Protein AF-A0A9D6HTL5-F1 (afdb_monomer_lite)

pLDDT: mean 94.95, std 5.3, range [58.75, 98.88]

Radius of gyration: 21.14 Å; chains: 1; bounding box: 55×59×54 Å

Sequence (378 aa):
MKFNFKETLLILVGAVIWSVTMVKSVLLYTFGMGFWGPNGHDGVWHIALAESLSRGSYGMPVFSGEALKNYHVGFDLILALLHKLTTIPIVNLYFQIIPPVLAVLVGILTYKFVFLWRKSRGEAFWATFFVYFGGSFGWVVTLIRDGGIGGESMFWAQQSVSTLINPPFALSLVLLLGGLILLLKKRNLLLPILCFGILIQIKAYAGILALMGLFIAGSFSLWKRKDRSLLKVFLGSLIVSVLLFLPFNKNSGGLVVFKPFWFLETMMGLTDRLGWLRFHSAMTNYRLGNIWIKVVPAYLIAFAIFWVGNMGTRIIFLFRKIKEIMEIDIFIYSIIIAGILIPMFFLQAGTPWNTIQFFYYSLFFSGILAGVVLGGLA

Structure (mmCIF, N/CA/C/O backbone):
data_AF-A0A9D6HTL5-F1
#
_entry.id   AF-A0A9D6HTL5-F1
#
loop_
_atom_site.group_PDB
_atom_site.id
_atom_site.type_symbol
_atom_site.label_atom_id
_atom_site.label_alt_id
_atom_site.label_comp_id
_atom_site.label_asym_id
_atom_site.label_entity_id
_atom_site.label_seq_id
_atom_site.pdbx_PDB_ins_code
_atom_site.Cartn_x
_atom_site.Cartn_y
_atom_site.Cartn_z
_atom_site.occupancy
_atom_site.B_iso_or_equiv
_atom_site.auth_seq_id
_atom_site.auth_comp_id
_atom_site.auth_asym_id
_atom_site.auth_atom_id
_atom_site.pdbx_PDB_model_num
ATOM 1 N N . MET A 1 1 ? -18.856 -8.743 16.813 1.00 81.06 1 MET A N 1
ATOM 2 C CA . MET A 1 1 ? -19.752 -8.108 15.826 1.00 81.06 1 MET A CA 1
ATOM 3 C C . MET A 1 1 ? -20.180 -9.200 14.872 1.00 81.06 1 MET A C 1
ATOM 5 O O . MET A 1 1 ? -19.301 -9.913 14.404 1.00 81.06 1 MET A O 1
ATOM 9 N N . LYS A 1 2 ? -21.486 -9.385 14.670 1.00 88.31 2 LYS A N 1
ATOM 10 C CA . LYS A 1 2 ? -22.014 -10.359 13.709 1.00 88.31 2 LYS A CA 1
ATOM 11 C C . LYS A 1 2 ? -22.181 -9.662 12.358 1.00 88.31 2 LYS A C 1
ATOM 13 O O . LYS A 1 2 ? -22.740 -8.563 12.328 1.00 88.31 2 LYS A O 1
ATOM 18 N N . PHE A 1 3 ? -21.659 -10.280 11.303 1.00 92.62 3 PHE A N 1
ATOM 19 C CA . PHE A 1 3 ? -21.872 -9.840 9.928 1.00 92.62 3 PHE A CA 1
ATOM 20 C C . PHE A 1 3 ? -23.263 -10.271 9.457 1.00 92.62 3 PHE A C 1
ATOM 22 O O . PHE A 1 3 ? -23.735 -11.341 9.845 1.00 92.62 3 PHE A O 1
ATOM 29 N N . ASN A 1 4 ? -23.927 -9.438 8.659 1.00 95.25 4 ASN A N 1
ATOM 30 C CA . ASN A 1 4 ? -25.136 -9.837 7.936 1.00 95.25 4 ASN A CA 1
ATOM 31 C C . ASN A 1 4 ? -24.781 -10.471 6.578 1.00 95.25 4 ASN A C 1
ATOM 33 O O . ASN A 1 4 ? -23.633 -10.439 6.140 1.00 95.25 4 ASN A O 1
ATOM 37 N N . PHE A 1 5 ? -25.790 -11.011 5.891 1.00 97.06 5 PHE A N 1
ATOM 38 C CA . PHE A 1 5 ? -25.609 -11.672 4.599 1.00 97.06 5 PHE A CA 1
ATOM 39 C C . PHE A 1 5 ? -24.921 -10.784 3.549 1.00 97.06 5 PHE A C 1
ATOM 41 O O . PHE A 1 5 ? -24.002 -11.244 2.879 1.00 97.06 5 PHE A O 1
ATOM 48 N N . LYS A 1 6 ? -25.309 -9.505 3.433 1.00 97.44 6 LYS A N 1
ATOM 49 C CA . LYS A 1 6 ? -24.727 -8.571 2.452 1.00 97.44 6 LYS A CA 1
ATOM 50 C C . LYS A 1 6 ? -23.238 -8.330 2.716 1.00 97.44 6 LYS A C 1
ATOM 52 O O . LYS A 1 6 ? -22.441 -8.302 1.786 1.00 97.44 6 LYS A O 1
ATOM 57 N N . GLU A 1 7 ? -22.865 -8.173 3.982 1.00 97.94 7 GLU A N 1
ATOM 58 C CA . GLU A 1 7 ? -21.484 -7.942 4.418 1.00 97.94 7 GLU A CA 1
ATOM 59 C C . GLU A 1 7 ? -20.612 -9.178 4.184 1.00 97.94 7 GLU A C 1
ATOM 61 O O . GLU A 1 7 ? -19.505 -9.067 3.658 1.00 97.94 7 GLU A O 1
ATOM 66 N N . THR A 1 8 ? -21.130 -10.361 4.522 1.00 98.12 8 THR A N 1
ATOM 67 C CA . THR A 1 8 ? -20.459 -11.632 4.241 1.00 98.12 8 THR A CA 1
ATOM 68 C C . THR A 1 8 ? -20.289 -11.840 2.739 1.00 98.12 8 THR A C 1
ATOM 70 O O . THR A 1 8 ? -19.187 -12.161 2.299 1.00 98.12 8 THR A O 1
ATOM 73 N N . LEU A 1 9 ? -21.336 -11.599 1.946 1.00 98.31 9 LEU A N 1
ATOM 74 C CA . LEU A 1 9 ? -21.288 -11.730 0.492 1.00 98.31 9 LEU A CA 1
ATOM 75 C C . LEU A 1 9 ? -20.243 -10.792 -0.122 1.00 98.31 9 LEU A C 1
ATOM 77 O O . LEU A 1 9 ? -19.437 -11.242 -0.930 1.00 98.31 9 LEU A O 1
ATOM 81 N N . LEU A 1 10 ? -20.198 -9.524 0.304 1.00 98.62 10 LEU A N 1
ATOM 82 C CA . LEU A 1 10 ? -19.191 -8.565 -0.157 1.00 98.62 10 LEU A CA 1
ATOM 83 C C . LEU A 1 10 ? -17.765 -9.068 0.103 1.00 98.62 10 LEU A C 1
ATOM 85 O O . LEU A 1 10 ? -16.920 -9.014 -0.789 1.00 98.62 10 LEU A O 1
ATOM 89 N N . ILE A 1 11 ? -17.498 -9.558 1.318 1.00 98.69 11 ILE A N 1
ATOM 90 C CA . ILE A 1 11 ? -16.167 -10.046 1.699 1.00 98.69 11 ILE A CA 1
ATOM 91 C C . ILE A 1 11 ? -15.790 -11.285 0.887 1.00 98.69 11 ILE A C 1
ATOM 93 O O . ILE A 1 11 ? -14.658 -11.359 0.417 1.00 98.69 11 ILE A O 1
ATOM 97 N N . LEU A 1 12 ? -16.714 -12.232 0.703 1.00 98.44 12 LEU A N 1
ATOM 98 C CA . LEU A 1 12 ? -16.448 -13.461 -0.046 1.00 98.44 12 LEU A CA 1
ATOM 99 C C . LEU A 1 12 ? -16.242 -13.187 -1.538 1.00 98.44 12 LEU A C 1
ATOM 101 O O . LEU A 1 12 ? -15.267 -13.666 -2.109 1.00 98.44 12 LEU A O 1
ATOM 105 N N . VAL A 1 13 ? -17.100 -12.375 -2.158 1.00 98.44 13 VAL A N 1
ATOM 106 C CA . VAL A 1 13 ? -16.968 -12.006 -3.577 1.00 98.44 13 VAL A CA 1
ATOM 107 C C . VAL A 1 13 ? -15.677 -11.222 -3.813 1.00 98.44 13 VAL A C 1
ATOM 109 O O . VAL A 1 13 ? -14.931 -11.536 -4.739 1.00 98.44 13 VAL A O 1
ATOM 112 N N . GLY A 1 14 ? -15.366 -10.251 -2.948 1.00 98.31 14 GLY A N 1
ATOM 113 C CA . GLY A 1 14 ? -14.103 -9.513 -3.007 1.00 98.31 14 GLY A CA 1
ATOM 114 C C . GLY A 1 14 ? -12.884 -10.423 -2.868 1.00 98.31 14 GLY A C 1
ATOM 115 O O . GLY A 1 14 ? -11.951 -10.328 -3.665 1.00 98.31 14 GLY A O 1
ATOM 116 N N . ALA A 1 15 ? -12.921 -11.358 -1.914 1.00 98.25 15 ALA A N 1
ATOM 117 C CA . ALA A 1 15 ? -11.839 -12.311 -1.706 1.00 98.25 15 ALA A CA 1
ATOM 118 C C . ALA A 1 15 ? -11.637 -13.244 -2.905 1.00 98.25 15 ALA A C 1
ATOM 120 O O . ALA A 1 15 ? -10.493 -13.480 -3.293 1.00 98.25 15 ALA A O 1
ATOM 121 N N . VAL A 1 16 ? -12.718 -13.731 -3.523 1.00 97.69 16 VAL A N 1
ATOM 122 C CA . VAL A 1 16 ? -12.646 -14.540 -4.749 1.00 97.69 16 VAL A CA 1
ATOM 123 C C . VAL A 1 16 ? -12.016 -13.734 -5.881 1.00 97.69 16 VAL A C 1
ATOM 125 O O . VAL A 1 16 ? -11.056 -14.202 -6.486 1.00 97.69 16 VAL A O 1
ATOM 128 N N . ILE A 1 17 ? -12.491 -12.511 -6.130 1.00 96.56 17 ILE A N 1
ATOM 129 C CA . ILE A 1 17 ? -11.990 -11.665 -7.224 1.00 96.56 17 ILE A CA 1
ATOM 130 C C . ILE A 1 17 ? -10.496 -11.369 -7.064 1.00 96.56 17 ILE A C 1
ATOM 132 O O . ILE A 1 17 ? -9.739 -11.510 -8.021 1.00 96.56 17 ILE A O 1
ATOM 136 N N . TRP A 1 18 ? -10.048 -11.032 -5.854 1.00 97.00 18 TRP A N 1
ATOM 137 C CA . TRP A 1 18 ? -8.620 -10.886 -5.581 1.00 97.00 18 TRP A CA 1
ATOM 138 C C . TRP A 1 18 ? -7.858 -12.198 -5.798 1.00 97.00 18 TRP A C 1
ATOM 140 O O . TRP A 1 18 ? -6.814 -12.200 -6.446 1.00 97.00 18 TRP A O 1
ATOM 150 N N . SER A 1 19 ? -8.375 -13.323 -5.300 1.00 95.94 19 SER A N 1
ATOM 151 C CA . SER A 1 19 ? -7.697 -14.629 -5.373 1.00 95.94 19 SER A CA 1
ATOM 152 C C . SER A 1 19 ? -7.533 -15.146 -6.804 1.00 95.94 19 SER A C 1
ATOM 154 O O . SER A 1 19 ? -6.543 -15.815 -7.105 1.00 95.94 19 SER A O 1
ATOM 156 N N . VAL A 1 20 ? -8.447 -14.793 -7.713 1.00 93.56 20 VAL A N 1
ATOM 157 C CA . VAL A 1 20 ? -8.354 -15.141 -9.143 1.00 93.56 20 VAL A CA 1
ATOM 158 C C . VAL A 1 20 ? -7.073 -14.591 -9.787 1.00 93.56 20 VAL A C 1
ATOM 160 O O . VAL A 1 20 ? -6.562 -15.196 -10.727 1.00 93.56 20 VAL A O 1
ATOM 163 N N . THR A 1 21 ? -6.487 -13.510 -9.259 1.00 92.62 21 THR A N 1
ATOM 164 C CA . THR A 1 21 ? -5.200 -12.989 -9.761 1.00 92.62 21 THR A CA 1
ATOM 165 C C . THR A 1 21 ? -4.007 -13.905 -9.467 1.00 92.62 21 THR A C 1
ATOM 167 O O . THR A 1 21 ? -2.995 -13.831 -10.161 1.00 92.62 21 THR A O 1
ATOM 170 N N . MET A 1 22 ? -4.135 -14.807 -8.489 1.00 93.50 22 MET A N 1
ATOM 171 C CA . MET A 1 22 ? -3.069 -15.720 -8.058 1.00 93.50 22 MET A CA 1
ATOM 172 C C . MET A 1 22 ? -3.256 -17.150 -8.566 1.00 93.50 22 MET A C 1
ATOM 174 O O . MET A 1 22 ? -2.270 -17.852 -8.781 1.00 93.50 22 MET A O 1
ATOM 178 N N . VAL A 1 23 ? -4.503 -17.574 -8.805 1.00 85.88 23 VAL A N 1
ATOM 179 C CA . VAL A 1 23 ? -4.870 -18.987 -9.025 1.00 85.88 23 VAL A CA 1
ATOM 180 C C . VAL A 1 23 ? -4.187 -19.650 -10.226 1.00 85.88 23 VAL A C 1
ATOM 182 O O . VAL A 1 23 ? -4.014 -20.865 -10.236 1.00 85.88 23 VAL A O 1
ATOM 185 N N . LYS A 1 24 ? -3.804 -18.875 -11.249 1.00 87.38 24 LYS A N 1
ATOM 186 C CA . LYS A 1 24 ? -3.164 -19.428 -12.452 1.00 87.38 24 LYS A CA 1
ATOM 187 C C . LYS A 1 24 ? -1.703 -19.817 -12.231 1.00 87.38 24 LYS A C 1
ATOM 189 O O . LYS A 1 24 ? -1.183 -20.651 -12.977 1.00 87.38 24 LYS A O 1
ATOM 194 N N . SER A 1 25 ? -1.037 -19.189 -11.265 1.00 90.94 25 SER A N 1
ATOM 195 C CA . SER A 1 25 ? 0.348 -19.505 -10.919 1.00 90.94 25 SER A CA 1
ATOM 196 C C . SER A 1 25 ? 0.406 -20.880 -10.253 1.00 90.94 25 SER A C 1
ATOM 198 O O . SER A 1 25 ? -0.482 -21.217 -9.474 1.00 90.94 25 SER A O 1
ATOM 200 N N . VAL A 1 26 ? 1.453 -21.659 -10.549 1.00 89.69 26 VAL A N 1
ATOM 201 C CA . VAL A 1 26 ? 1.693 -23.036 -10.052 1.00 89.69 26 VAL A CA 1
ATOM 202 C C . VAL A 1 26 ? 0.849 -24.112 -10.739 1.00 89.69 26 VAL A C 1
ATOM 204 O O . VAL A 1 26 ? 1.065 -25.302 -10.519 1.00 89.69 26 VAL A O 1
ATOM 207 N N . LEU A 1 27 ? -0.070 -23.745 -11.634 1.00 89.56 27 LEU A N 1
ATOM 208 C CA . LEU A 1 27 ? -0.767 -24.748 -12.437 1.00 89.56 27 LEU A CA 1
ATOM 209 C C . LEU A 1 27 ? 0.228 -25.493 -13.341 1.00 89.56 27 LEU A C 1
ATOM 211 O O . LEU A 1 27 ? 1.140 -24.892 -13.918 1.00 89.56 27 LEU A O 1
ATOM 215 N N . LEU A 1 28 ? 0.047 -26.811 -13.434 1.00 90.62 28 LEU A N 1
ATOM 216 C CA . LEU A 1 28 ? 0.834 -27.685 -14.297 1.00 90.62 28 LEU A CA 1
ATOM 217 C C . LEU A 1 28 ? 0.229 -27.689 -15.701 1.00 90.62 28 LEU A C 1
ATOM 219 O O . LEU A 1 28 ? -0.951 -27.986 -15.882 1.00 90.62 28 LEU A O 1
ATOM 223 N N . TYR A 1 29 ? 1.061 -27.377 -16.684 1.00 89.81 29 TYR A N 1
ATOM 224 C CA . TYR A 1 29 ? 0.759 -27.444 -18.107 1.00 89.81 29 TYR A CA 1
ATOM 225 C C . TYR A 1 29 ? 1.629 -28.527 -18.754 1.00 89.81 29 TYR A C 1
ATOM 227 O O . TYR A 1 29 ? 2.598 -29.006 -18.161 1.00 89.81 29 TYR A O 1
ATOM 235 N N . THR A 1 30 ? 1.327 -28.894 -20.000 1.00 94.25 30 THR A N 1
ATOM 236 C CA . THR A 1 30 ? 2.102 -29.895 -20.760 1.00 94.25 30 THR A CA 1
ATOM 237 C C . THR A 1 30 ? 3.579 -29.524 -20.935 1.00 94.25 30 THR A C 1
ATOM 239 O O . THR A 1 30 ? 4.406 -30.402 -21.149 1.00 94.25 30 THR A O 1
ATOM 242 N N . PHE A 1 31 ? 3.918 -28.240 -20.808 1.00 90.06 31 PHE A N 1
ATOM 243 C CA . PHE A 1 31 ? 5.275 -27.694 -20.909 1.00 90.06 31 PHE A CA 1
ATOM 244 C C . PHE A 1 31 ? 5.874 -27.274 -19.552 1.00 90.06 31 PHE A C 1
ATOM 246 O O . PHE A 1 31 ? 6.890 -26.584 -19.516 1.00 90.06 31 PHE A O 1
ATOM 253 N N . GLY A 1 32 ? 5.260 -27.672 -18.432 1.00 90.31 32 GLY A N 1
ATOM 254 C CA . GLY A 1 32 ? 5.767 -27.416 -17.083 1.00 90.31 32 GLY A CA 1
ATOM 255 C C . GLY A 1 32 ? 4.863 -26.525 -16.230 1.00 90.31 32 GLY A C 1
ATOM 256 O O . GLY A 1 32 ? 3.684 -26.325 -16.518 1.00 90.31 32 GLY A O 1
ATOM 257 N N . MET A 1 33 ? 5.415 -26.019 -15.129 1.00 91.12 33 MET A N 1
ATOM 258 C CA . MET A 1 33 ? 4.689 -25.186 -14.168 1.00 91.12 33 MET A CA 1
ATOM 259 C C . MET A 1 33 ? 4.649 -23.725 -14.630 1.00 91.12 33 MET A C 1
ATOM 261 O O . MET A 1 33 ? 5.693 -23.120 -14.872 1.00 91.12 33 MET A O 1
ATOM 265 N N . GLY A 1 34 ? 3.452 -23.146 -14.734 1.00 91.19 34 GLY A N 1
ATOM 266 C CA . GLY A 1 34 ? 3.284 -21.758 -15.172 1.00 91.19 34 GLY A CA 1
ATOM 267 C C . GLY A 1 34 ? 3.300 -20.755 -14.017 1.00 91.19 34 GLY A C 1
ATOM 268 O O . GLY A 1 34 ? 2.603 -20.941 -13.020 1.00 91.19 34 GLY A O 1
ATOM 269 N N . PHE A 1 35 ? 4.022 -19.647 -14.182 1.00 92.56 35 PHE A N 1
ATOM 270 C CA . PHE A 1 35 ? 3.971 -18.478 -13.298 1.00 92.56 35 PHE A CA 1
ATOM 271 C C . PHE A 1 35 ? 3.557 -17.251 -14.110 1.00 92.56 35 PHE A C 1
ATOM 273 O O . PHE A 1 35 ? 4.156 -16.962 -15.144 1.00 92.56 35 PHE A O 1
ATOM 280 N N . TRP A 1 36 ? 2.524 -16.535 -13.661 1.00 89.19 36 TRP A N 1
ATOM 281 C CA . TRP A 1 36 ? 1.885 -15.495 -14.475 1.00 89.19 36 TRP A CA 1
ATOM 282 C C . TRP A 1 36 ? 2.155 -14.089 -13.951 1.00 89.19 36 TRP A C 1
ATOM 284 O O . TRP A 1 36 ? 2.052 -13.828 -12.750 1.00 89.19 36 TRP A O 1
ATOM 294 N N . GLY A 1 37 ? 2.440 -13.165 -14.871 1.00 88.19 37 GLY A N 1
ATOM 295 C CA . GLY A 1 37 ? 2.695 -11.764 -14.542 1.00 88.19 37 GLY A CA 1
ATOM 296 C C . GLY A 1 37 ? 3.912 -11.607 -13.618 1.00 88.19 37 GLY A C 1
ATOM 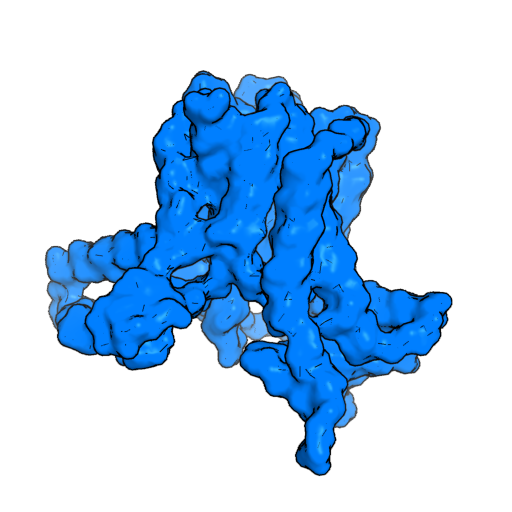297 O O . GLY A 1 37 ? 4.902 -12.320 -13.796 1.00 88.19 37 GLY A O 1
ATOM 298 N N . PRO A 1 38 ? 3.850 -10.726 -12.601 1.00 88.12 38 PRO A N 1
ATOM 299 C CA . PRO A 1 38 ? 4.965 -10.504 -11.674 1.00 88.12 38 PRO A CA 1
ATOM 300 C C . PRO A 1 38 ? 5.391 -11.753 -10.893 1.00 88.12 38 PRO A C 1
ATOM 302 O O . PRO A 1 38 ? 6.524 -11.833 -10.425 1.00 88.12 38 PRO A O 1
ATOM 305 N N . ASN A 1 39 ? 4.522 -12.764 -10.797 1.00 93.00 39 ASN A N 1
ATOM 306 C CA . ASN A 1 39 ? 4.812 -14.000 -10.076 1.00 93.00 39 ASN A CA 1
ATOM 307 C C . ASN A 1 39 ? 5.952 -14.815 -10.697 1.00 93.00 39 ASN A C 1
ATOM 309 O O . ASN A 1 39 ? 6.593 -15.573 -9.974 1.00 93.00 39 ASN A O 1
ATOM 313 N N . GLY A 1 40 ? 6.219 -14.652 -12.000 1.00 90.38 40 GLY A N 1
ATOM 314 C CA . GLY A 1 40 ? 7.353 -15.303 -12.666 1.00 90.38 40 GLY A CA 1
ATOM 315 C C . GLY A 1 40 ? 8.718 -14.807 -12.183 1.00 90.38 40 GLY A C 1
ATOM 316 O O . GLY A 1 40 ? 9.711 -15.501 -12.360 1.00 90.38 40 GLY A O 1
ATOM 317 N N . HIS A 1 41 ? 8.759 -13.638 -11.541 1.00 89.06 41 HIS A N 1
ATOM 318 C CA . HIS A 1 41 ? 9.967 -13.068 -10.959 1.00 89.06 41 HIS A CA 1
ATOM 319 C C . HIS A 1 41 ? 9.857 -13.003 -9.430 1.00 89.06 41 HIS A C 1
ATOM 321 O O . HIS A 1 41 ? 10.547 -13.733 -8.719 1.00 89.06 41 HIS A O 1
ATOM 327 N N . ASP A 1 42 ? 8.931 -12.192 -8.916 1.00 89.19 42 ASP A N 1
ATOM 328 C CA . ASP A 1 42 ? 8.806 -11.918 -7.481 1.00 89.19 42 ASP A CA 1
ATOM 329 C C . ASP A 1 42 ? 8.279 -13.140 -6.718 1.00 89.19 42 ASP A C 1
ATOM 331 O O . ASP A 1 42 ? 8.775 -13.476 -5.644 1.00 89.19 42 ASP A O 1
ATOM 335 N N . GLY A 1 43 ? 7.304 -13.854 -7.286 1.00 93.06 43 GLY A N 1
ATOM 336 C CA . GLY A 1 43 ? 6.741 -15.056 -6.665 1.00 93.06 43 GLY A CA 1
ATOM 337 C C . GLY A 1 43 ? 7.772 -16.177 -6.521 1.00 93.06 43 GLY A C 1
ATOM 338 O O . GLY A 1 43 ? 7.904 -16.771 -5.450 1.00 93.06 43 GLY A O 1
ATOM 339 N N . VAL A 1 44 ? 8.554 -16.422 -7.577 1.00 93.31 44 VAL A N 1
ATOM 340 C CA . VAL A 1 44 ? 9.656 -17.398 -7.561 1.00 93.31 44 VAL A CA 1
ATOM 341 C C . VAL A 1 44 ? 10.732 -16.996 -6.548 1.00 93.31 44 VAL A C 1
ATOM 343 O O . VAL A 1 44 ? 11.196 -17.848 -5.787 1.00 93.31 44 VAL A O 1
ATOM 346 N N . TRP A 1 45 ? 11.080 -15.706 -6.477 1.00 93.62 45 TRP A N 1
ATOM 347 C CA . TRP A 1 45 ? 12.018 -15.175 -5.483 1.00 93.62 45 TRP A CA 1
ATOM 348 C C . TRP A 1 45 ? 11.577 -15.478 -4.044 1.00 93.62 45 TRP A C 1
ATOM 350 O O . TRP A 1 45 ? 12.357 -16.016 -3.253 1.00 93.62 45 TRP A O 1
ATOM 360 N N . HIS A 1 46 ? 10.312 -15.206 -3.716 1.00 95.50 46 HIS A N 1
ATOM 361 C CA . HIS A 1 46 ? 9.762 -15.466 -2.386 1.00 95.50 46 HIS A CA 1
ATOM 362 C C . HIS A 1 46 ? 9.734 -16.956 -2.025 1.00 95.50 46 HIS A C 1
ATOM 364 O O . HIS A 1 46 ? 10.087 -17.326 -0.904 1.00 95.50 46 HIS A O 1
ATOM 370 N N . ILE A 1 47 ? 9.367 -17.830 -2.968 1.00 95.38 47 ILE A N 1
ATOM 371 C CA . ILE A 1 47 ? 9.390 -19.280 -2.727 1.00 95.38 47 ILE A CA 1
ATOM 372 C C . ILE A 1 47 ? 10.815 -19.757 -2.467 1.00 95.38 47 ILE A C 1
ATOM 374 O O . ILE A 1 47 ? 11.048 -20.452 -1.480 1.00 95.38 47 ILE A O 1
ATOM 378 N N . ALA A 1 48 ? 11.778 -19.357 -3.300 1.00 95.19 48 ALA A N 1
ATOM 379 C CA . ALA A 1 48 ? 13.171 -19.765 -3.143 1.00 95.19 48 ALA A CA 1
ATOM 380 C C . ALA A 1 48 ? 13.757 -19.315 -1.791 1.00 95.19 48 ALA A C 1
ATOM 382 O O . ALA A 1 48 ? 14.476 -20.076 -1.136 1.00 95.19 48 ALA A O 1
ATOM 383 N N . LEU A 1 49 ? 13.415 -18.103 -1.342 1.00 95.56 49 LEU A N 1
ATOM 384 C CA . LEU A 1 49 ? 13.803 -17.599 -0.026 1.00 95.56 49 LEU A CA 1
ATOM 385 C C . LEU A 1 49 ? 13.162 -18.381 1.115 1.00 95.56 49 LEU A C 1
ATOM 387 O O . LEU A 1 49 ? 13.871 -18.821 2.019 1.00 95.56 49 LEU A O 1
ATOM 391 N N . ALA A 1 50 ? 11.845 -18.565 1.086 1.00 96.81 50 ALA A N 1
ATOM 392 C CA . ALA A 1 50 ? 11.137 -19.284 2.137 1.00 96.81 50 ALA A CA 1
ATOM 393 C C . ALA A 1 50 ? 11.603 -20.750 2.229 1.00 96.81 50 ALA A C 1
ATOM 395 O O . ALA A 1 50 ? 11.764 -21.270 3.332 1.00 96.81 50 ALA A O 1
ATOM 396 N N . GLU A 1 51 ? 11.915 -21.390 1.098 1.00 95.94 51 GLU A N 1
ATOM 397 C CA . GLU A 1 51 ? 12.546 -22.715 1.044 1.00 95.94 51 GLU A CA 1
ATOM 398 C C . GLU A 1 51 ? 13.952 -22.715 1.667 1.00 95.94 51 GLU A C 1
ATOM 400 O O . GLU A 1 51 ? 14.316 -23.617 2.421 1.00 95.94 51 GLU A O 1
ATOM 405 N N . SER A 1 52 ? 14.768 -21.694 1.394 1.00 94.69 52 SER A N 1
ATOM 406 C CA . SER A 1 52 ? 16.090 -21.554 2.026 1.00 94.69 52 SER A CA 1
ATOM 407 C C . SER A 1 52 ? 15.973 -21.409 3.550 1.00 94.69 52 SER A C 1
ATOM 409 O O . SER A 1 52 ? 16.615 -22.142 4.311 1.00 94.69 52 SER A O 1
ATOM 411 N N . LEU A 1 53 ? 15.068 -20.536 4.001 1.00 95.19 53 LEU A N 1
ATOM 412 C CA . LEU A 1 53 ? 14.792 -20.281 5.415 1.00 95.19 53 LEU A CA 1
ATOM 413 C C . LEU A 1 53 ? 14.200 -21.509 6.120 1.00 95.19 53 LEU A C 1
ATOM 415 O O . LEU A 1 53 ? 14.525 -21.769 7.283 1.00 95.19 53 LEU A O 1
ATOM 419 N N . SER A 1 54 ? 13.376 -22.311 5.438 1.00 96.38 54 SER A N 1
ATOM 420 C CA . SER A 1 54 ? 12.837 -23.554 6.003 1.00 96.38 54 SER A CA 1
ATOM 421 C C . SER A 1 54 ? 13.955 -24.566 6.289 1.00 96.38 54 SER A C 1
ATOM 423 O O . SER A 1 54 ? 13.923 -25.258 7.305 1.00 96.38 54 SER A O 1
ATOM 425 N N . ARG A 1 55 ? 15.036 -24.574 5.509 1.00 94.62 55 ARG A N 1
ATOM 426 C CA . ARG A 1 55 ? 16.230 -25.385 5.805 1.00 94.62 55 ARG A CA 1
ATOM 427 C C . ARG A 1 55 ? 17.166 -24.760 6.846 1.00 94.62 55 ARG A C 1
ATOM 429 O O . ARG A 1 55 ? 18.192 -25.347 7.164 1.00 94.62 55 ARG A O 1
ATOM 436 N N . GLY A 1 56 ? 16.818 -23.596 7.400 1.00 92.06 56 GLY A N 1
ATOM 437 C CA . GLY A 1 56 ? 17.665 -22.861 8.344 1.00 92.06 56 GLY A CA 1
ATOM 438 C C . GLY A 1 56 ? 18.847 -22.150 7.681 1.00 92.06 56 GLY A C 1
ATOM 439 O O . GLY A 1 56 ? 19.786 -21.763 8.372 1.00 92.06 56 GLY A O 1
ATOM 440 N N . SER A 1 57 ? 18.815 -21.982 6.356 1.00 91.25 57 SER A N 1
ATOM 441 C CA . SER A 1 57 ? 19.856 -21.284 5.609 1.00 91.25 57 SER A CA 1
ATOM 442 C C . SER A 1 57 ? 19.536 -19.797 5.484 1.00 91.25 57 SER A C 1
ATOM 444 O O . SER A 1 57 ? 18.427 -19.407 5.122 1.00 91.25 57 SER A O 1
ATOM 446 N N . TYR A 1 58 ? 20.550 -18.968 5.724 1.00 88.19 58 TYR A N 1
ATOM 447 C CA . TYR A 1 58 ? 20.541 -17.538 5.404 1.00 88.19 58 TYR A CA 1
ATOM 448 C C . TYR A 1 58 ? 21.292 -17.240 4.096 1.00 88.19 58 TYR A C 1
ATOM 450 O O . TYR A 1 58 ? 21.638 -16.090 3.833 1.00 88.19 58 TYR A O 1
ATOM 458 N N . GLY A 1 59 ? 21.586 -18.264 3.290 1.00 90.06 59 GLY A N 1
ATOM 459 C CA . GLY A 1 59 ? 22.229 -18.112 1.986 1.00 90.06 59 GLY A CA 1
ATOM 460 C C . GLY A 1 59 ? 21.298 -17.483 0.948 1.00 90.06 59 GLY A C 1
ATOM 461 O O . GLY A 1 59 ? 20.081 -17.693 0.980 1.00 90.06 59 GLY A O 1
ATOM 462 N N . MET A 1 60 ? 21.877 -16.726 0.018 1.00 89.50 60 MET A N 1
ATOM 463 C CA . MET A 1 60 ? 21.161 -16.108 -1.093 1.00 89.50 60 MET A CA 1
ATOM 464 C C . MET A 1 60 ? 20.757 -17.179 -2.124 1.00 89.50 60 MET A C 1
ATOM 466 O O . MET A 1 60 ? 21.635 -17.789 -2.732 1.00 89.50 60 MET A O 1
ATOM 470 N N . PRO A 1 61 ? 19.452 -17.413 -2.380 1.00 88.19 61 PRO A N 1
ATOM 471 C CA . PRO A 1 61 ? 19.018 -18.546 -3.208 1.00 88.19 61 PRO A CA 1
ATOM 472 C C . PRO A 1 61 ? 19.490 -18.494 -4.665 1.00 88.19 61 PRO A C 1
ATOM 474 O O . PRO A 1 61 ? 19.573 -19.525 -5.320 1.00 88.19 61 PRO A O 1
ATOM 477 N N . VAL A 1 62 ? 19.782 -17.294 -5.172 1.00 86.69 62 VAL A N 1
ATOM 478 C CA . VAL A 1 62 ? 20.166 -17.055 -6.573 1.00 86.69 62 VAL A CA 1
ATOM 479 C C . VAL A 1 62 ? 21.671 -16.868 -6.764 1.00 86.69 62 VAL A C 1
ATOM 481 O O . VAL A 1 62 ? 22.120 -16.702 -7.894 1.00 86.69 62 VAL A O 1
ATOM 484 N N . PHE A 1 63 ? 22.458 -16.864 -5.683 1.00 88.38 63 PHE A N 1
ATOM 485 C CA . PHE A 1 63 ? 23.897 -16.633 -5.765 1.00 88.38 63 PHE A CA 1
ATOM 486 C C . PHE A 1 63 ? 24.636 -17.400 -4.663 1.00 88.38 63 PHE A C 1
ATOM 488 O O . PHE A 1 63 ? 24.678 -16.995 -3.501 1.00 88.38 63 PHE A O 1
ATOM 495 N N . SER A 1 64 ? 25.176 -18.560 -5.047 1.00 88.06 64 SER A N 1
ATOM 496 C CA . SER A 1 64 ? 25.842 -19.491 -4.133 1.00 88.06 64 SER A CA 1
ATOM 497 C C . SER A 1 64 ? 27.057 -18.853 -3.457 1.00 88.06 64 SER A C 1
ATOM 499 O O . SER A 1 64 ? 27.814 -18.123 -4.090 1.00 88.06 64 SER A O 1
ATOM 501 N N . GLY A 1 65 ? 27.254 -19.152 -2.174 1.00 88.25 65 GLY A N 1
ATOM 502 C CA . GLY A 1 65 ? 28.358 -18.619 -1.371 1.00 88.25 65 GLY A CA 1
ATOM 503 C C . GLY A 1 65 ? 28.090 -17.256 -0.725 1.00 88.25 65 GLY A C 1
ATOM 504 O O . GLY A 1 65 ? 28.793 -16.904 0.219 1.00 88.25 65 GLY A O 1
ATOM 505 N N . GLU A 1 66 ? 27.051 -16.522 -1.139 1.00 90.00 66 GLU A N 1
ATOM 506 C CA . GLU A 1 66 ? 26.670 -15.263 -0.490 1.00 90.00 66 GLU A CA 1
ATOM 507 C C . GLU A 1 66 ? 25.553 -15.437 0.540 1.00 90.00 66 GLU A C 1
ATOM 509 O O . GLU A 1 66 ? 24.633 -16.243 0.393 1.00 90.00 66 GLU A O 1
ATOM 514 N N . ALA A 1 67 ? 25.612 -14.616 1.587 1.00 88.75 67 ALA A N 1
ATOM 515 C CA . ALA A 1 67 ? 24.543 -14.491 2.570 1.00 88.75 67 ALA A CA 1
ATOM 516 C C . ALA A 1 67 ? 23.493 -13.469 2.114 1.00 88.75 67 ALA A C 1
ATOM 518 O O . ALA A 1 67 ? 23.814 -12.460 1.482 1.00 88.75 67 ALA A O 1
ATOM 519 N N . LEU A 1 68 ? 22.240 -13.693 2.506 1.00 88.12 68 LEU A N 1
ATOM 520 C CA . LEU A 1 68 ? 21.147 -12.758 2.289 1.00 88.12 68 LEU A CA 1
ATOM 521 C C . LEU A 1 68 ? 21.401 -11.461 3.069 1.00 88.12 68 LEU A C 1
ATOM 523 O O . LEU A 1 68 ? 21.505 -11.458 4.296 1.00 88.12 68 LEU A O 1
ATOM 527 N N . LYS A 1 69 ? 21.476 -10.347 2.344 1.00 86.69 69 LYS A N 1
ATOM 528 C CA . LYS A 1 69 ? 21.687 -8.995 2.879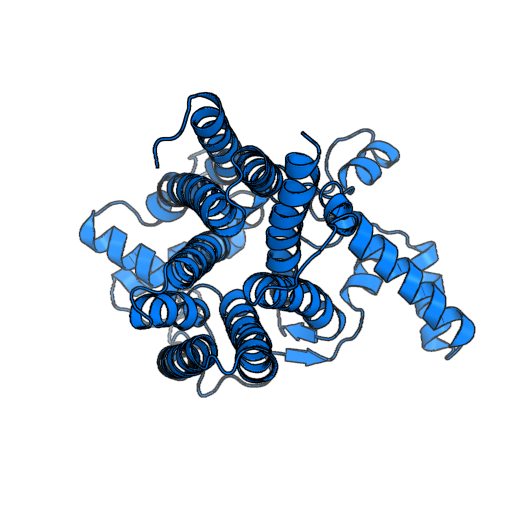 1.00 86.69 69 LYS A CA 1
ATOM 529 C C . LYS A 1 69 ? 20.668 -8.046 2.251 1.00 86.69 69 LYS A C 1
ATOM 531 O O . LYS A 1 69 ? 20.171 -8.307 1.158 1.00 86.69 69 LYS A O 1
ATOM 536 N N . ASN A 1 70 ? 20.398 -6.924 2.916 1.00 84.81 70 ASN A N 1
ATOM 537 C CA . ASN A 1 70 ? 19.571 -5.825 2.403 1.00 84.81 70 ASN A CA 1
ATOM 538 C C . ASN A 1 70 ? 18.137 -6.246 2.038 1.00 84.81 70 ASN A C 1
ATOM 540 O O . ASN A 1 70 ? 17.576 -5.790 1.040 1.00 84.81 70 ASN A O 1
ATOM 544 N N . TYR A 1 71 ? 17.556 -7.150 2.828 1.00 87.75 71 TYR A N 1
ATOM 545 C CA . TYR A 1 71 ? 16.259 -7.752 2.546 1.00 87.75 71 TYR A CA 1
ATOM 546 C C . TYR A 1 71 ? 15.382 -7.830 3.800 1.00 87.75 71 TYR A C 1
ATOM 548 O O . TYR A 1 71 ? 15.878 -7.930 4.925 1.00 87.75 71 TYR A O 1
ATOM 556 N N . HIS A 1 72 ? 14.065 -7.774 3.598 1.00 90.69 72 HIS A N 1
ATOM 557 C CA . HIS A 1 72 ? 13.060 -7.869 4.652 1.00 90.69 72 HIS A CA 1
ATOM 558 C C . HIS A 1 72 ? 12.450 -9.287 4.688 1.00 90.69 72 HIS A C 1
ATOM 560 O O . HIS A 1 72 ? 11.594 -9.655 3.887 1.00 90.69 72 HIS A O 1
ATOM 566 N N . VAL A 1 73 ? 12.921 -10.127 5.607 1.00 93.81 73 VAL A N 1
ATOM 567 C CA . VAL A 1 73 ? 12.647 -11.581 5.606 1.00 93.81 73 VAL A CA 1
ATOM 568 C C . VAL A 1 73 ? 11.298 -11.971 6.213 1.00 93.81 73 VAL A C 1
ATOM 570 O O . VAL A 1 73 ? 10.931 -13.142 6.201 1.00 93.81 73 VAL A O 1
ATOM 573 N N . GLY A 1 74 ? 10.555 -11.029 6.790 1.00 95.56 74 GLY A N 1
ATOM 574 C CA . GLY A 1 74 ? 9.444 -11.335 7.690 1.00 95.56 74 GLY A CA 1
ATOM 575 C C . GLY A 1 74 ? 8.303 -12.130 7.047 1.00 95.56 74 GLY A C 1
ATOM 576 O O . GLY A 1 74 ? 7.785 -13.048 7.676 1.00 95.56 74 GLY A O 1
ATOM 577 N N . PHE A 1 75 ? 7.923 -11.823 5.803 1.00 96.94 75 PHE A N 1
ATOM 578 C CA . PHE A 1 75 ? 6.891 -12.598 5.102 1.00 96.94 75 PHE A CA 1
ATOM 579 C C . PHE A 1 75 ? 7.370 -14.025 4.782 1.00 96.94 75 PHE A C 1
ATOM 581 O O . PHE A 1 75 ? 6.658 -14.995 5.039 1.00 96.94 75 PHE A O 1
ATOM 588 N N . ASP A 1 76 ? 8.603 -14.158 4.295 1.00 96.94 76 ASP A N 1
ATOM 589 C CA . ASP A 1 76 ? 9.185 -15.446 3.903 1.00 96.94 76 ASP A CA 1
ATOM 590 C C . ASP A 1 76 ? 9.455 -16.348 5.119 1.00 96.94 76 ASP A C 1
ATOM 592 O O . ASP A 1 76 ? 9.274 -17.563 5.054 1.00 96.94 76 ASP A O 1
ATOM 596 N N . LEU A 1 77 ? 9.791 -15.759 6.272 1.00 96.50 77 LEU A N 1
ATOM 597 C CA . LEU A 1 77 ? 9.882 -16.472 7.549 1.00 96.50 77 LEU A CA 1
ATOM 598 C C . LEU A 1 77 ? 8.530 -17.037 7.994 1.00 96.50 77 LEU A C 1
ATOM 600 O O . LEU A 1 77 ? 8.479 -18.154 8.505 1.00 96.50 77 LEU A O 1
ATOM 604 N N . ILE A 1 78 ? 7.435 -16.295 7.795 1.00 97.38 78 ILE A N 1
ATOM 605 C CA . ILE A 1 78 ? 6.087 -16.791 8.102 1.00 97.38 78 ILE A CA 1
ATOM 606 C C . ILE A 1 78 ? 5.750 -17.981 7.202 1.00 97.38 78 ILE A C 1
ATOM 608 O O . ILE A 1 78 ? 5.237 -18.983 7.698 1.00 97.38 78 ILE A O 1
ATOM 612 N N . LEU A 1 79 ? 6.083 -17.916 5.910 1.00 97.50 79 LEU A N 1
ATOM 613 C CA . LEU A 1 79 ? 5.915 -19.049 4.995 1.00 97.50 79 LEU A CA 1
ATOM 614 C C . LEU A 1 79 ? 6.716 -20.270 5.431 1.00 97.50 79 LEU A C 1
ATOM 616 O O . LEU A 1 79 ? 6.158 -21.361 5.535 1.00 97.50 79 LEU A O 1
ATOM 620 N N . ALA A 1 80 ? 8.003 -20.082 5.721 1.00 97.75 80 ALA A N 1
ATOM 621 C CA . ALA A 1 80 ? 8.886 -21.150 6.169 1.00 97.75 80 ALA A CA 1
ATOM 622 C C . ALA A 1 80 ? 8.379 -21.797 7.469 1.00 97.75 80 ALA A C 1
ATOM 624 O O . ALA A 1 80 ? 8.388 -23.022 7.599 1.00 97.75 80 ALA A O 1
ATOM 625 N N . LEU A 1 81 ? 7.898 -20.987 8.418 1.00 97.62 81 LEU A N 1
ATOM 626 C CA . LEU A 1 81 ? 7.317 -21.470 9.669 1.00 97.62 81 LEU A CA 1
ATOM 627 C C . LEU A 1 81 ? 6.032 -22.266 9.421 1.00 97.62 81 LEU A C 1
ATOM 629 O O . LEU A 1 81 ? 5.890 -23.368 9.946 1.00 97.62 81 LEU A O 1
ATOM 633 N N . LEU A 1 82 ? 5.110 -21.744 8.609 1.00 97.94 82 LEU A N 1
ATOM 634 C CA . LEU A 1 82 ? 3.869 -22.446 8.274 1.00 97.94 82 LEU A CA 1
ATOM 635 C C . LEU A 1 82 ? 4.150 -23.767 7.561 1.00 97.94 82 LEU A C 1
ATOM 637 O O . LEU A 1 82 ? 3.530 -24.774 7.896 1.00 97.94 82 LEU A O 1
ATOM 641 N N . HIS A 1 83 ? 5.113 -23.790 6.642 1.00 98.00 83 HIS A N 1
ATOM 642 C CA . HIS A 1 83 ? 5.560 -25.016 5.992 1.00 98.00 83 HIS A CA 1
ATOM 643 C C . HIS A 1 83 ? 6.088 -26.031 7.010 1.00 98.00 83 HIS A C 1
ATOM 645 O O . HIS A 1 83 ? 5.645 -27.174 7.005 1.00 98.00 83 HIS A O 1
ATOM 651 N N . LYS A 1 84 ? 6.950 -25.620 7.949 1.00 97.62 84 LYS A N 1
ATOM 652 C CA . LYS A 1 84 ? 7.446 -26.518 9.006 1.00 97.62 84 LYS A CA 1
ATOM 653 C C . LYS A 1 84 ? 6.347 -27.062 9.911 1.00 97.62 84 LYS A C 1
ATOM 655 O O . LYS A 1 84 ? 6.417 -28.214 10.320 1.00 97.62 84 LYS A O 1
ATOM 660 N N . LEU A 1 85 ? 5.360 -26.234 10.247 1.00 97.69 85 LEU A N 1
ATOM 661 C CA . LEU A 1 85 ? 4.283 -26.613 11.162 1.00 97.69 85 LEU A CA 1
ATOM 662 C C . LEU A 1 85 ? 3.214 -27.485 10.495 1.00 97.69 85 LEU A C 1
ATOM 664 O O . LEU A 1 85 ? 2.637 -28.345 11.149 1.00 97.69 85 LEU A O 1
ATOM 668 N N . THR A 1 86 ? 2.922 -27.244 9.217 1.00 97.62 86 THR A N 1
ATOM 669 C CA . THR A 1 86 ? 1.802 -27.888 8.506 1.00 97.62 86 THR A CA 1
ATOM 670 C C . THR A 1 86 ? 2.242 -28.925 7.484 1.00 97.62 86 THR A C 1
ATOM 672 O O . THR A 1 86 ? 1.407 -29.677 6.994 1.00 97.62 86 THR A O 1
ATOM 675 N N . THR A 1 87 ? 3.529 -28.957 7.132 1.00 96.88 87 THR A N 1
ATOM 676 C CA . THR A 1 87 ? 4.127 -29.736 6.031 1.00 96.88 87 THR A CA 1
ATOM 677 C C . THR A 1 87 ? 3.601 -29.399 4.630 1.00 96.88 87 THR A C 1
ATOM 679 O O . THR A 1 87 ? 4.023 -30.002 3.646 1.00 96.88 87 THR A O 1
ATOM 682 N N . ILE A 1 88 ? 2.726 -28.395 4.499 1.00 97.81 88 ILE A N 1
ATOM 683 C CA . ILE A 1 88 ? 2.185 -27.961 3.208 1.00 97.81 88 ILE A CA 1
ATOM 684 C C . ILE A 1 88 ? 3.307 -27.322 2.377 1.00 97.81 88 ILE A C 1
ATOM 686 O O . ILE A 1 88 ? 4.008 -26.455 2.907 1.00 97.81 88 ILE A O 1
ATOM 690 N N . PRO A 1 89 ? 3.475 -27.675 1.087 1.00 97.00 89 PRO A N 1
ATOM 691 C CA . PRO A 1 89 ? 4.499 -27.078 0.231 1.00 97.00 89 PRO A CA 1
ATOM 692 C C . PRO A 1 89 ? 4.432 -25.545 0.204 1.00 97.00 89 PRO A C 1
ATOM 694 O O . PRO A 1 89 ? 3.348 -24.964 0.089 1.00 97.00 89 PRO A O 1
ATOM 697 N N . ILE A 1 90 ? 5.592 -24.880 0.261 1.00 97.19 90 ILE A N 1
ATOM 698 C CA . ILE A 1 90 ? 5.688 -23.408 0.293 1.00 97.19 90 ILE A CA 1
ATOM 699 C C . ILE A 1 90 ? 5.022 -22.779 -0.927 1.00 97.19 90 ILE A C 1
ATOM 701 O O . ILE A 1 90 ? 4.336 -21.767 -0.809 1.00 97.19 90 ILE A O 1
ATOM 705 N N . VAL A 1 91 ? 5.165 -23.411 -2.089 1.00 95.69 91 VAL A N 1
ATOM 706 C CA . VAL A 1 91 ? 4.536 -22.972 -3.334 1.00 95.69 91 VAL A CA 1
ATOM 707 C C . VAL A 1 91 ? 2.998 -22.950 -3.237 1.00 95.69 91 VAL A C 1
ATOM 709 O O . VAL A 1 91 ? 2.368 -21.976 -3.655 1.00 95.69 91 VAL A O 1
ATOM 712 N N . ASN A 1 92 ? 2.381 -23.942 -2.585 1.00 95.12 92 ASN A N 1
ATOM 713 C CA . ASN A 1 92 ? 0.934 -23.980 -2.342 1.00 95.12 92 ASN A CA 1
ATOM 714 C C . ASN A 1 92 ? 0.521 -22.955 -1.276 1.00 95.12 92 ASN A C 1
ATOM 716 O O . ASN A 1 92 ? -0.503 -22.282 -1.426 1.00 95.12 92 ASN A O 1
ATOM 720 N N . LEU A 1 93 ? 1.326 -22.795 -0.219 1.00 96.81 93 LEU A N 1
ATOM 721 C CA . LEU A 1 93 ? 1.101 -21.759 0.791 1.00 96.81 93 LEU A CA 1
ATOM 722 C C . LEU A 1 93 ? 1.086 -20.367 0.150 1.00 96.81 93 LEU A C 1
ATOM 724 O O . LEU A 1 93 ? 0.132 -19.620 0.365 1.00 96.81 93 LEU A O 1
ATOM 728 N N . TYR A 1 94 ? 2.091 -20.051 -0.672 1.00 96.38 94 TYR A N 1
ATOM 729 C CA . TYR A 1 94 ? 2.262 -18.745 -1.308 1.00 96.38 94 TYR A CA 1
ATOM 730 C C . TYR A 1 94 ? 1.139 -18.410 -2.293 1.00 96.38 94 TYR A C 1
ATOM 732 O O . TYR A 1 94 ? 0.640 -17.289 -2.269 1.00 96.38 94 TYR A O 1
ATOM 740 N N . PHE A 1 95 ? 0.736 -19.351 -3.154 1.00 95.38 95 PHE A N 1
ATOM 741 C CA . PHE A 1 95 ? -0.177 -19.052 -4.265 1.00 95.38 95 PHE A CA 1
ATOM 742 C C . PHE A 1 95 ? -1.641 -19.411 -4.014 1.00 95.38 95 PHE A C 1
ATOM 744 O O . PHE A 1 95 ? -2.525 -18.737 -4.541 1.00 95.38 95 PHE A O 1
ATOM 751 N N .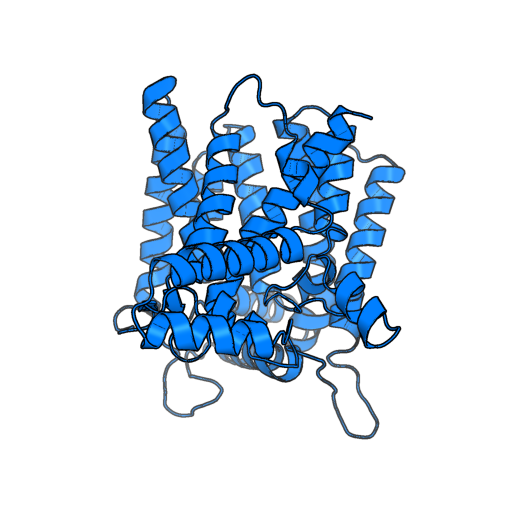 GLN A 1 96 ? -1.917 -20.451 -3.226 1.00 93.12 96 GLN A N 1
ATOM 752 C CA . GLN A 1 96 ? -3.259 -21.042 -3.154 1.00 93.12 96 GLN A CA 1
ATOM 753 C C . GLN A 1 96 ? -3.930 -20.857 -1.794 1.00 93.12 96 GLN A C 1
ATOM 755 O O . GLN A 1 96 ? -5.151 -20.751 -1.736 1.00 93.12 96 GLN A O 1
ATOM 760 N N . ILE A 1 97 ? -3.164 -20.806 -0.700 1.00 95.38 97 ILE A N 1
ATOM 761 C CA . ILE A 1 97 ? -3.735 -20.805 0.657 1.00 95.38 97 ILE A CA 1
ATOM 762 C C . ILE A 1 97 ? -3.680 -19.418 1.289 1.00 95.38 97 ILE A C 1
ATOM 764 O O . ILE A 1 97 ? -4.704 -18.888 1.723 1.00 95.38 97 ILE A O 1
ATOM 768 N N . ILE A 1 98 ? -2.499 -18.805 1.347 1.00 96.94 98 ILE A N 1
ATOM 769 C CA . ILE A 1 98 ? -2.327 -17.519 2.027 1.00 96.94 98 ILE A CA 1
ATOM 770 C C . ILE A 1 98 ? -3.051 -16.382 1.306 1.00 96.94 98 ILE A C 1
ATOM 772 O O . ILE A 1 98 ? -3.705 -15.609 2.006 1.00 96.94 98 ILE A O 1
ATOM 776 N N . PRO A 1 99 ? -3.026 -16.253 -0.035 1.00 96.44 99 PRO A N 1
ATOM 777 C CA . PRO A 1 99 ? -3.690 -15.130 -0.685 1.00 96.44 99 PRO A CA 1
ATOM 778 C C . PRO A 1 99 ? -5.205 -15.062 -0.404 1.00 96.44 99 PRO A C 1
ATOM 780 O O . PRO A 1 99 ? -5.654 -13.999 0.035 1.00 96.44 99 PRO A O 1
ATOM 783 N N . PRO A 1 100 ? -5.995 -16.154 -0.520 1.00 97.50 100 PRO A N 1
ATOM 784 C CA . PRO A 1 100 ? -7.407 -16.123 -0.127 1.00 97.50 100 PRO A CA 1
ATOM 785 C C . PRO A 1 100 ? -7.628 -15.790 1.353 1.00 97.50 100 PRO A C 1
ATOM 787 O O . PRO A 1 100 ? -8.521 -15.006 1.685 1.00 97.50 100 PRO A O 1
ATOM 790 N N . VAL A 1 101 ? -6.793 -16.331 2.250 1.00 98.19 101 VAL A N 1
ATOM 791 C CA . VAL A 1 101 ? -6.864 -16.031 3.691 1.00 98.19 101 VAL A CA 1
ATOM 792 C C . VAL A 1 101 ? -6.608 -14.546 3.949 1.00 98.19 101 VAL A C 1
ATOM 794 O O . VAL A 1 101 ? -7.378 -13.905 4.667 1.00 98.19 101 VAL A O 1
ATOM 797 N N . LEU A 1 102 ? -5.567 -13.974 3.340 1.00 98.56 102 LEU A N 1
ATOM 798 C CA . LEU A 1 102 ? -5.249 -12.553 3.461 1.00 98.56 102 LEU A CA 1
ATOM 799 C C . LEU A 1 102 ? -6.366 -11.679 2.898 1.00 98.56 102 LEU A C 1
ATOM 801 O O . LEU A 1 102 ? -6.718 -10.691 3.539 1.00 98.56 102 LEU A O 1
ATOM 805 N N . ALA A 1 103 ? -6.963 -12.046 1.763 1.00 98.56 103 ALA A N 1
ATOM 806 C CA . ALA A 1 103 ? -8.075 -11.296 1.192 1.00 98.56 103 ALA A CA 1
ATOM 807 C C . ALA A 1 103 ? -9.254 -11.223 2.172 1.00 98.56 103 ALA A C 1
ATOM 809 O O . ALA A 1 103 ? -9.674 -10.129 2.552 1.00 98.56 103 ALA A O 1
ATOM 810 N N . VAL A 1 104 ? -9.701 -12.374 2.690 1.00 98.69 104 VAL A N 1
ATOM 811 C CA . VAL A 1 104 ? -10.778 -12.440 3.692 1.00 98.69 104 VAL A CA 1
ATOM 812 C C . VAL A 1 104 ? -10.429 -11.628 4.942 1.00 98.69 104 VAL A C 1
ATOM 814 O O . VAL A 1 104 ? -11.259 -10.849 5.421 1.00 98.69 104 VAL A O 1
ATOM 817 N N . LEU A 1 105 ? -9.203 -11.759 5.461 1.00 98.75 105 LEU A N 1
ATOM 818 C CA . LEU A 1 105 ? -8.749 -11.002 6.630 1.00 98.75 105 LEU A CA 1
ATOM 819 C C . LEU A 1 105 ? -8.759 -9.492 6.375 1.00 98.75 105 LEU A C 1
ATOM 821 O O . LEU A 1 105 ? -9.269 -8.753 7.217 1.00 98.75 105 LEU A O 1
ATOM 825 N N . VAL A 1 106 ? -8.262 -9.022 5.230 1.00 98.88 106 VAL A N 1
ATOM 826 C CA . VAL A 1 106 ? -8.291 -7.597 4.861 1.00 98.88 106 VAL A CA 1
ATOM 827 C C . VAL A 1 106 ? -9.729 -7.090 4.761 1.00 98.88 106 VAL A C 1
ATOM 829 O O . VAL A 1 106 ? -10.021 -6.018 5.297 1.00 98.88 106 VAL A O 1
ATOM 832 N N . GLY A 1 107 ? -10.649 -7.853 4.166 1.00 98.75 107 GLY A N 1
ATOM 833 C CA . GLY A 1 107 ? -12.066 -7.483 4.094 1.00 98.75 107 GLY A CA 1
ATOM 834 C C . GLY A 1 107 ? -12.729 -7.373 5.473 1.00 98.75 107 GLY A C 1
ATOM 835 O O . GLY A 1 107 ? -13.363 -6.359 5.787 1.00 98.75 107 GLY A O 1
ATOM 836 N N . ILE A 1 108 ? -12.532 -8.385 6.327 1.00 98.81 108 ILE A N 1
ATOM 837 C CA . ILE A 1 108 ? -13.055 -8.422 7.705 1.00 98.81 108 ILE A CA 1
ATOM 838 C C . ILE A 1 108 ? -12.479 -7.275 8.538 1.00 98.81 108 ILE A C 1
ATOM 840 O O . ILE A 1 108 ? -13.215 -6.592 9.259 1.00 98.81 108 ILE A O 1
ATOM 844 N N . LEU A 1 109 ? -11.162 -7.075 8.479 1.00 98.81 109 LEU A N 1
ATOM 845 C CA . LEU A 1 109 ? -10.475 -6.069 9.279 1.00 98.81 109 LEU A CA 1
ATOM 846 C C . LEU A 1 109 ? -10.785 -4.657 8.788 1.00 98.81 109 LEU A C 1
ATOM 848 O O . LEU A 1 109 ? -11.001 -3.793 9.631 1.00 98.81 109 LEU A O 1
ATOM 852 N N . THR A 1 110 ? -10.904 -4.425 7.478 1.00 98.88 110 THR A N 1
ATOM 853 C CA . THR A 1 110 ? -11.347 -3.132 6.927 1.00 98.88 110 THR A CA 1
ATOM 854 C C . THR A 1 110 ? -12.731 -2.788 7.455 1.00 98.88 110 THR A C 1
ATOM 856 O O . THR A 1 110 ? -12.903 -1.737 8.077 1.00 98.88 110 THR A O 1
ATOM 859 N N . TYR A 1 111 ? -13.695 -3.705 7.308 1.00 98.81 111 TYR A N 1
ATOM 860 C CA . TYR A 1 111 ? -15.057 -3.471 7.784 1.00 98.81 111 TYR A CA 1
ATOM 861 C C . TYR A 1 111 ? -15.047 -3.168 9.286 1.00 98.81 111 TYR A C 1
ATOM 863 O O . TYR A 1 111 ? -15.615 -2.183 9.754 1.00 98.81 111 TYR A O 1
ATOM 871 N N . LYS A 1 112 ? -14.371 -4.014 10.072 1.00 98.62 112 LYS A N 1
ATOM 872 C CA . LYS A 1 112 ? -14.315 -3.884 11.531 1.00 98.62 112 LYS A CA 1
ATOM 873 C C . LYS A 1 112 ? -13.629 -2.593 11.971 1.00 98.62 112 LYS A C 1
ATOM 875 O O . LYS A 1 112 ? -14.087 -1.977 12.931 1.00 98.62 112 LYS A O 1
ATOM 880 N N . PHE A 1 113 ? -12.546 -2.200 11.307 1.00 98.69 113 PHE A N 1
ATOM 881 C CA . PHE A 1 113 ? -11.835 -0.954 11.570 1.00 98.69 113 PHE A CA 1
ATOM 882 C C . PHE A 1 113 ? -12.758 0.243 11.353 1.00 98.69 113 PHE A C 1
ATOM 884 O O . PHE A 1 113 ? -12.970 1.022 12.284 1.00 98.69 113 PHE A O 1
ATOM 891 N N . VAL A 1 114 ? -13.368 0.342 10.171 1.00 98.50 114 VAL A N 1
ATOM 892 C CA . VAL A 1 114 ? -14.235 1.471 9.821 1.00 98.50 114 VAL A CA 1
ATOM 893 C C . VAL A 1 114 ? -15.484 1.491 10.695 1.00 98.50 114 VAL A C 1
ATOM 895 O O . VAL A 1 114 ? -15.832 2.543 11.219 1.00 98.50 114 VAL A O 1
ATOM 898 N N . PHE A 1 115 ? -16.098 0.340 10.978 1.00 98.00 115 PHE A N 1
ATOM 899 C CA . PHE A 1 115 ? -17.226 0.266 11.907 1.00 98.00 115 PHE A CA 1
ATOM 900 C C . PHE A 1 115 ? -16.846 0.747 13.315 1.00 98.00 115 PHE A C 1
ATOM 902 O O . PHE A 1 115 ? -17.592 1.495 13.942 1.00 98.00 115 PHE A O 1
ATOM 909 N N . LEU A 1 116 ? -15.678 0.358 13.836 1.00 97.31 116 LEU A N 1
ATOM 910 C CA . LEU A 1 116 ? -15.227 0.821 15.151 1.00 97.31 116 LEU A CA 1
ATOM 911 C C . LEU A 1 116 ? -14.899 2.313 15.165 1.00 97.31 116 LEU A C 1
ATOM 913 O O . LEU A 1 116 ? -15.168 2.963 16.177 1.00 97.31 116 LEU A O 1
ATOM 917 N N . TRP A 1 117 ? -14.339 2.828 14.076 1.00 97.00 117 TRP A N 1
ATOM 918 C CA . TRP A 1 117 ? -13.952 4.224 13.929 1.00 97.00 117 TRP A CA 1
ATOM 919 C C . TRP A 1 117 ? -15.159 5.148 13.749 1.00 97.00 117 TRP A C 1
ATOM 921 O O . TRP A 1 117 ? -15.253 6.184 14.400 1.00 97.00 117 TRP A O 1
ATOM 931 N N . ARG A 1 118 ? -16.088 4.756 12.880 1.00 95.69 118 ARG A N 1
ATOM 932 C CA . ARG A 1 118 ? -17.169 5.605 12.374 1.00 95.69 118 ARG A CA 1
ATOM 933 C C . ARG A 1 118 ? -18.539 5.280 12.945 1.00 95.69 118 ARG A C 1
ATOM 935 O O . ARG A 1 118 ? -19.452 6.084 12.827 1.00 95.69 118 ARG A O 1
ATOM 942 N N . LYS A 1 119 ? -18.686 4.103 13.556 1.00 95.50 119 LYS A N 1
ATOM 943 C CA . LYS A 1 119 ? -19.951 3.579 14.100 1.00 95.50 119 LYS A CA 1
ATOM 944 C C . LYS A 1 119 ? -21.071 3.436 13.061 1.00 95.50 119 LYS A C 1
ATOM 946 O O . LYS A 1 119 ? -22.225 3.280 13.438 1.00 95.50 119 LYS A O 1
ATOM 951 N N . SER A 1 120 ? -20.735 3.419 11.771 1.00 96.38 120 SER A N 1
ATOM 952 C CA . SER A 1 120 ? -21.684 3.234 10.671 1.00 96.38 120 SER A CA 1
ATOM 953 C C . SER A 1 120 ? -21.396 1.934 9.926 1.00 96.38 120 SER A C 1
ATOM 955 O O . SER A 1 120 ? -20.260 1.669 9.525 1.00 96.38 120 SER A O 1
ATOM 957 N N . ARG A 1 121 ? -22.439 1.116 9.735 1.00 96.94 121 ARG A N 1
ATOM 958 C CA . ARG A 1 121 ? -22.371 -0.082 8.885 1.00 96.94 121 ARG A CA 1
ATOM 959 C C . ARG A 1 121 ? -22.274 0.277 7.402 1.00 96.94 121 ARG A C 1
ATOM 961 O O . ARG A 1 121 ? -21.580 -0.424 6.677 1.00 96.94 121 ARG A O 1
ATOM 968 N N . GLY A 1 122 ? -22.934 1.356 6.970 1.00 97.69 122 GLY A N 1
ATOM 969 C CA . GLY A 1 122 ? -22.898 1.832 5.584 1.00 97.69 122 GLY A CA 1
ATOM 970 C C . GLY A 1 122 ? -21.500 2.288 5.183 1.00 97.69 122 GLY A C 1
ATOM 971 O O . GLY A 1 122 ? -20.948 1.795 4.201 1.00 97.69 122 GLY A O 1
ATOM 972 N N . GLU A 1 123 ? -20.876 3.139 6.004 1.00 98.06 123 GLU A N 1
ATOM 973 C CA . GLU A 1 123 ? -19.491 3.575 5.786 1.00 98.06 123 GLU A CA 1
ATOM 974 C C . GLU A 1 123 ? -18.515 2.384 5.795 1.00 98.06 123 GLU A C 1
ATOM 976 O O . GLU A 1 123 ? -17.621 2.311 4.956 1.00 98.06 123 GLU A O 1
ATOM 981 N N . ALA A 1 124 ? -18.705 1.414 6.699 1.00 98.56 124 ALA A N 1
ATOM 982 C CA . ALA A 1 124 ? -17.873 0.212 6.758 1.00 98.56 124 ALA A CA 1
ATOM 983 C C . ALA A 1 124 ? -18.038 -0.696 5.530 1.00 98.56 124 ALA A C 1
ATOM 985 O O . ALA A 1 124 ? -17.043 -1.177 4.989 1.00 98.56 124 ALA A O 1
ATOM 986 N N . PHE A 1 125 ? -19.274 -0.902 5.071 1.00 98.69 125 PHE A N 1
ATOM 987 C CA . PHE A 1 125 ? -19.579 -1.684 3.875 1.00 98.69 125 PHE A CA 1
ATOM 988 C C . PHE A 1 125 ? -18.928 -1.066 2.636 1.00 98.69 125 PHE A C 1
ATOM 990 O O . PHE A 1 125 ? -18.178 -1.740 1.930 1.00 98.69 125 PHE A O 1
ATOM 997 N N . TRP A 1 126 ? -19.154 0.229 2.402 1.00 98.62 126 TRP A N 1
ATOM 998 C CA . TRP A 1 126 ? -18.605 0.910 1.234 1.00 98.62 126 TRP A CA 1
ATOM 999 C C . TRP A 1 126 ? -17.084 1.049 1.297 1.00 98.62 126 TRP A C 1
ATOM 1001 O O . TRP A 1 126 ? -16.425 0.940 0.265 1.00 98.62 126 TRP A O 1
ATOM 1011 N N . ALA A 1 127 ? -16.493 1.213 2.483 1.00 98.81 127 ALA A N 1
ATOM 1012 C CA . ALA A 1 127 ? -15.038 1.191 2.623 1.00 98.81 127 ALA A CA 1
ATOM 1013 C C . ALA A 1 127 ? -14.456 -0.173 2.235 1.00 98.81 127 ALA A C 1
ATOM 1015 O O . ALA A 1 127 ? -13.494 -0.230 1.471 1.00 98.81 127 ALA A O 1
ATOM 1016 N N . THR A 1 128 ? -15.067 -1.273 2.688 1.00 98.81 128 THR A N 1
ATOM 1017 C CA . THR A 1 128 ? -14.672 -2.623 2.261 1.00 98.81 128 THR A CA 1
ATOM 1018 C C . THR A 1 128 ? -14.855 -2.815 0.755 1.00 98.81 128 THR A C 1
ATOM 1020 O O . THR A 1 128 ? -13.981 -3.394 0.111 1.00 98.81 128 THR A O 1
ATOM 1023 N N . PHE A 1 129 ? -15.933 -2.282 0.170 1.00 98.69 129 PHE A N 1
ATOM 1024 C CA . PHE A 1 129 ? -16.149 -2.308 -1.278 1.00 98.69 129 PHE A CA 1
ATOM 1025 C C . PHE A 1 129 ? -15.017 -1.602 -2.034 1.00 98.69 129 PHE A C 1
ATOM 1027 O O . PHE A 1 129 ? -14.406 -2.205 -2.910 1.00 98.69 129 PHE A O 1
ATOM 1034 N N . PHE A 1 130 ? -14.672 -0.363 -1.675 1.00 98.56 130 PHE A N 1
ATOM 1035 C CA . PHE A 1 130 ? -13.594 0.375 -2.343 1.00 98.56 130 PHE A CA 1
ATOM 1036 C C . PHE A 1 130 ? -12.204 -0.212 -2.094 1.00 98.56 130 PHE A C 1
ATOM 1038 O O . PHE A 1 130 ? -11.329 -0.076 -2.951 1.00 98.56 130 PHE A O 1
ATOM 1045 N N . VAL A 1 131 ? -11.986 -0.882 -0.959 1.00 98.69 131 VAL A N 1
ATOM 1046 C CA . VAL A 1 131 ? -10.752 -1.642 -0.743 1.00 98.69 131 VAL A CA 1
ATOM 1047 C C . VAL A 1 131 ? -10.634 -2.753 -1.779 1.00 98.69 131 VAL A C 1
ATOM 1049 O O . VAL A 1 131 ? -9.592 -2.814 -2.421 1.00 98.69 131 VAL A O 1
ATOM 1052 N N . TYR A 1 132 ? -11.681 -3.548 -2.025 1.00 98.62 132 TYR A N 1
ATOM 1053 C CA . TYR A 1 132 ? -11.636 -4.628 -3.020 1.00 98.62 132 TYR A CA 1
ATOM 1054 C C . TYR A 1 132 ? -11.674 -4.145 -4.476 1.00 98.62 132 TYR A C 1
ATOM 1056 O O . TYR A 1 132 ? -10.931 -4.660 -5.313 1.00 98.62 132 TYR A O 1
ATOM 1064 N N . PHE A 1 133 ? -12.527 -3.162 -4.768 1.00 97.75 133 PHE A N 1
ATOM 1065 C CA . PHE A 1 133 ? -12.971 -2.820 -6.125 1.00 97.75 133 PHE A CA 1
ATOM 1066 C C . PHE A 1 133 ? -12.637 -1.394 -6.557 1.00 97.75 133 PHE A C 1
ATOM 1068 O O . PHE A 1 133 ? -13.007 -0.979 -7.654 1.00 97.75 133 PHE A O 1
ATOM 1075 N N . GLY A 1 134 ? -11.938 -0.623 -5.723 1.00 96.94 134 GLY A N 1
ATOM 1076 C CA . GLY A 1 134 ? -11.390 0.654 -6.156 1.00 96.94 134 GLY A CA 1
ATOM 1077 C C . GLY A 1 134 ? -10.503 0.452 -7.391 1.00 96.94 134 GLY A C 1
ATOM 1078 O O . GLY A 1 134 ? -9.662 -0.449 -7.425 1.00 96.94 134 GLY A O 1
ATOM 1079 N N . GLY A 1 135 ? -10.671 1.289 -8.408 1.00 95.06 135 GLY A N 1
ATOM 1080 C CA . GLY A 1 135 ? -9.945 1.167 -9.672 1.00 95.06 135 GLY A CA 1
ATOM 1081 C C . GLY A 1 135 ? -9.443 2.517 -10.159 1.00 95.06 135 GLY A C 1
ATOM 1082 O O . GLY A 1 135 ? -10.025 3.549 -9.821 1.00 95.06 135 GLY A O 1
ATOM 1083 N N . SER A 1 136 ? -8.366 2.496 -10.945 1.00 97.06 136 SER A N 1
ATOM 1084 C CA . SER A 1 136 ? -7.865 3.653 -11.690 1.00 97.06 136 SER A CA 1
ATOM 1085 C C . SER A 1 136 ? -8.749 3.944 -12.904 1.00 97.06 136 SER A C 1
ATOM 1087 O O . SER A 1 136 ? -9.589 3.133 -13.289 1.00 97.06 136 SER A O 1
ATOM 1089 N N . PHE A 1 137 ? -8.529 5.080 -13.560 1.00 97.50 137 PHE A N 1
ATOM 1090 C CA . PHE A 1 137 ? -9.100 5.385 -14.876 1.00 97.50 137 PHE A CA 1
ATOM 1091 C C . PHE A 1 137 ? -8.261 4.844 -16.044 1.00 97.50 137 PHE A C 1
ATOM 1093 O O . PHE A 1 137 ? -8.466 5.238 -17.189 1.00 97.50 137 PHE A O 1
ATOM 1100 N N . GLY A 1 138 ? -7.322 3.927 -15.794 1.00 96.69 138 GLY A N 1
ATOM 1101 C CA . GLY A 1 138 ? -6.504 3.343 -16.862 1.00 96.69 138 GLY A CA 1
ATOM 1102 C C . GLY A 1 138 ? -7.322 2.526 -17.869 1.00 96.69 138 GLY A C 1
ATOM 1103 O O . GLY A 1 138 ? -6.999 2.497 -19.058 1.00 96.69 138 GLY A O 1
ATOM 1104 N N . TRP A 1 139 ? -8.443 1.952 -17.425 1.00 95.06 139 TRP A N 1
ATOM 1105 C CA . TRP A 1 139 ? -9.389 1.266 -18.305 1.00 95.06 139 TRP A CA 1
ATOM 1106 C C . TRP A 1 139 ? -10.056 2.217 -19.305 1.00 95.06 139 TRP A C 1
ATOM 1108 O O . TRP A 1 139 ? -10.324 1.812 -20.425 1.00 95.06 139 TRP A O 1
ATOM 1118 N N . VAL A 1 140 ? -10.260 3.491 -18.947 1.00 95.88 140 VAL A N 1
ATOM 1119 C CA . VAL A 1 140 ? -10.800 4.502 -19.874 1.00 95.88 140 VAL A CA 1
ATOM 1120 C C . VAL A 1 140 ? -9.801 4.755 -21.000 1.00 95.88 140 VAL A C 1
ATOM 1122 O O . VAL A 1 140 ? -10.176 4.824 -22.165 1.00 95.88 140 VAL A O 1
ATOM 1125 N N . VAL A 1 141 ? -8.513 4.848 -20.658 1.00 95.31 141 VAL A N 1
ATOM 1126 C CA . VAL A 1 141 ? -7.442 5.061 -21.640 1.00 95.31 141 VAL A CA 1
ATOM 1127 C C . VAL A 1 141 ? -7.354 3.885 -22.615 1.00 95.31 141 VAL A C 1
ATOM 1129 O O . VAL A 1 141 ? -7.326 4.105 -23.822 1.00 95.31 141 VAL A O 1
ATOM 1132 N N . THR A 1 142 ? -7.338 2.651 -22.106 1.00 95.69 142 THR A N 1
ATOM 1133 C CA . THR A 1 142 ? -7.286 1.442 -22.955 1.00 95.69 142 THR A CA 1
ATOM 1134 C C . THR A 1 142 ? -8.550 1.251 -23.790 1.00 95.69 142 THR A C 1
ATOM 1136 O O . THR A 1 142 ? -8.446 0.891 -24.959 1.00 95.69 142 THR A O 1
ATOM 1139 N N . LEU A 1 143 ? -9.725 1.589 -23.254 1.00 96.25 143 LEU A N 1
ATOM 1140 C CA . LEU A 1 143 ? -10.982 1.513 -23.997 1.00 96.25 143 LEU A CA 1
ATOM 1141 C C . LEU A 1 143 ? -10.992 2.477 -25.187 1.00 96.25 143 LEU A C 1
ATOM 1143 O O . LEU A 1 143 ? -11.413 2.101 -26.276 1.00 96.25 143 LEU A O 1
ATOM 1147 N N . ILE A 1 144 ? -10.501 3.704 -24.992 1.00 95.56 144 ILE A N 1
ATOM 1148 C CA . ILE A 1 144 ? -10.434 4.716 -26.055 1.00 95.56 144 ILE A CA 1
ATOM 1149 C C . ILE A 1 144 ? -9.379 4.358 -27.111 1.00 95.56 144 ILE A C 1
ATOM 1151 O O . ILE A 1 144 ? -9.596 4.620 -28.291 1.00 95.56 144 ILE A O 1
ATOM 1155 N N . ARG A 1 145 ? -8.228 3.807 -26.705 1.00 93.94 145 ARG A N 1
ATOM 1156 C CA . ARG A 1 145 ? -7.112 3.516 -27.622 1.00 93.94 145 ARG A CA 1
ATOM 1157 C C . ARG A 1 145 ? -7.294 2.229 -28.405 1.00 93.94 145 ARG A C 1
ATOM 1159 O O . ARG A 1 145 ? -7.110 2.226 -29.616 1.00 93.94 145 ARG A O 1
ATOM 1166 N N . ASP A 1 146 ? -7.662 1.168 -27.700 1.00 93.38 146 ASP A N 1
ATOM 1167 C CA . ASP A 1 146 ? -7.544 -0.201 -28.198 1.00 93.38 146 ASP A CA 1
ATOM 1168 C C . ASP A 1 146 ? -8.904 -0.923 -28.208 1.00 93.38 146 ASP A C 1
ATOM 1170 O O . ASP A 1 146 ? -8.986 -2.089 -28.585 1.00 93.38 146 ASP A O 1
ATOM 1174 N N . GLY A 1 147 ? -9.981 -0.265 -27.753 1.00 94.81 147 GLY A N 1
ATOM 1175 C CA . GLY A 1 147 ? -11.315 -0.864 -27.619 1.00 94.81 147 GLY A CA 1
ATOM 1176 C C . GLY A 1 147 ? -11.437 -1.898 -26.491 1.00 94.81 147 GLY A C 1
ATOM 1177 O O . GLY A 1 147 ? -12.481 -2.532 -26.354 1.00 94.81 147 GLY A O 1
ATOM 1178 N N . GLY A 1 148 ? -10.386 -2.084 -25.684 1.00 93.12 148 GLY A N 1
ATOM 1179 C CA . GLY A 1 148 ? -10.302 -3.108 -24.640 1.00 93.12 148 GLY A CA 1
ATOM 1180 C C . GLY A 1 148 ? -10.399 -2.561 -23.215 1.00 93.12 148 GLY A C 1
ATOM 1181 O O . GLY A 1 148 ? -10.215 -1.375 -22.965 1.00 93.12 148 GLY A O 1
ATOM 1182 N N . ILE A 1 149 ? -10.646 -3.448 -22.247 1.00 91.50 149 ILE A N 1
ATOM 1183 C CA . ILE A 1 149 ? -10.630 -3.113 -20.815 1.00 91.50 149 ILE A CA 1
ATOM 1184 C C . ILE A 1 149 ? -9.295 -3.571 -20.224 1.00 91.50 149 ILE A C 1
ATOM 1186 O O . ILE A 1 149 ? -9.036 -4.768 -20.112 1.00 91.50 149 ILE A O 1
ATOM 1190 N N . GLY A 1 150 ? -8.449 -2.621 -19.828 1.00 90.06 150 GLY A N 1
ATOM 1191 C CA . GLY A 1 150 ? -7.146 -2.909 -19.230 1.00 90.06 150 GLY A CA 1
ATOM 1192 C C . GLY A 1 150 ? -6.554 -1.715 -18.483 1.00 90.06 150 GLY A C 1
ATOM 1193 O O . GLY A 1 150 ? -7.258 -0.968 -17.809 1.00 90.06 150 GLY A O 1
ATOM 1194 N N . GLY A 1 151 ? -5.234 -1.538 -18.578 1.00 91.50 151 GLY A N 1
ATOM 1195 C CA . GLY A 1 151 ? -4.561 -0.340 -18.066 1.00 91.50 151 GLY A CA 1
ATOM 1196 C C . GLY A 1 151 ? -4.448 -0.264 -16.542 1.00 91.50 151 GLY A C 1
ATOM 1197 O O . GLY A 1 151 ? -4.388 0.829 -15.987 1.00 91.50 151 GLY A O 1
ATOM 1198 N N . GLU A 1 152 ? -4.397 -1.403 -15.851 1.00 90.62 152 GLU A N 1
ATOM 1199 C CA . GLU A 1 152 ? -4.275 -1.459 -14.388 1.00 90.62 152 GLU A CA 1
ATOM 1200 C C . GLU A 1 152 ? -3.104 -0.596 -13.876 1.00 90.62 152 GLU A C 1
ATOM 1202 O O . GLU A 1 152 ? -3.295 0.281 -13.035 1.00 90.62 152 GLU A O 1
ATOM 1207 N N . SER A 1 153 ? -1.930 -0.757 -14.494 1.00 93.12 153 SER A N 1
ATOM 1208 C CA . SER A 1 153 ? -0.697 -0.008 -14.219 1.00 93.12 153 SER A CA 1
ATOM 1209 C C . SER A 1 153 ? -0.413 1.111 -15.235 1.00 93.12 153 SER A C 1
ATOM 1211 O O . SER A 1 153 ? 0.733 1.541 -15.385 1.00 93.12 153 SER A O 1
ATOM 1213 N N . MET A 1 154 ? -1.450 1.622 -15.917 1.00 96.19 154 MET A N 1
ATOM 1214 C CA . MET A 1 154 ? -1.352 2.727 -16.894 1.00 96.19 154 MET A CA 1
ATOM 1215 C C . MET A 1 154 ? -0.621 3.948 -16.317 1.00 96.19 154 MET A C 1
ATOM 1217 O O . MET A 1 154 ? 0.150 4.620 -16.999 1.00 96.19 154 MET A O 1
ATOM 1221 N N . PHE A 1 155 ? -0.833 4.197 -15.025 1.00 97.31 155 PHE A N 1
ATOM 1222 C CA . PHE A 1 155 ? -0.242 5.297 -14.272 1.00 97.31 155 PHE A CA 1
ATOM 1223 C C . PHE A 1 155 ? 0.760 4.784 -13.219 1.00 97.31 155 PHE A C 1
ATOM 1225 O O . PHE A 1 155 ? 0.835 5.322 -12.116 1.00 97.31 155 PHE A O 1
ATOM 1232 N N . TRP A 1 156 ? 1.512 3.724 -13.543 1.00 96.12 156 TRP A N 1
ATOM 1233 C CA . TRP A 1 156 ? 2.532 3.046 -12.719 1.00 96.12 156 TRP A CA 1
ATOM 1234 C C . TRP A 1 156 ? 2.063 2.263 -11.491 1.00 96.12 156 TRP A C 1
ATOM 1236 O O . TRP A 1 156 ? 2.745 1.313 -11.107 1.00 96.12 156 TRP A O 1
ATOM 1246 N N . ALA A 1 157 ? 0.953 2.625 -10.851 1.00 95.56 157 ALA A N 1
ATOM 1247 C CA . ALA A 1 157 ? 0.547 1.951 -9.625 1.00 95.56 157 ALA A CA 1
ATOM 1248 C C . ALA A 1 157 ? -0.344 0.731 -9.875 1.00 95.56 157 ALA A C 1
ATOM 1250 O O . ALA A 1 157 ? -1.195 0.750 -10.764 1.00 95.56 157 ALA A O 1
ATOM 1251 N N . GLN A 1 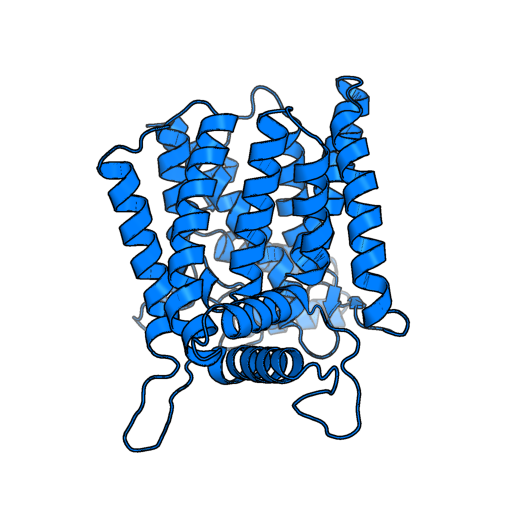158 ? -0.191 -0.295 -9.034 1.00 94.06 158 GLN A N 1
ATOM 1252 C CA . GLN A 1 158 ? -1.145 -1.400 -8.988 1.00 94.06 158 GLN A CA 1
ATOM 1253 C C . GLN A 1 158 ? -2.485 -0.936 -8.398 1.00 94.06 158 GLN A C 1
ATOM 1255 O O . GLN A 1 158 ? -2.529 -0.029 -7.558 1.00 94.06 158 GLN A O 1
ATOM 1260 N N . GLN A 1 159 ? -3.571 -1.581 -8.806 1.00 95.25 159 GLN A N 1
ATOM 1261 C CA . GLN A 1 159 ? -4.931 -1.318 -8.338 1.00 95.25 159 GLN A CA 1
ATOM 1262 C C . GLN A 1 159 ? -5.401 -2.387 -7.353 1.00 95.25 159 GLN A C 1
ATOM 1264 O O . GLN A 1 159 ? -4.739 -3.399 -7.134 1.00 95.25 159 GLN A O 1
ATOM 1269 N N . SER A 1 160 ? -6.571 -2.162 -6.744 1.00 95.94 160 SER A N 1
ATOM 1270 C CA . SER A 1 160 ? -7.078 -3.003 -5.657 1.00 95.94 160 SER A CA 1
ATOM 1271 C C . SER A 1 160 ? -7.127 -4.482 -6.028 1.00 95.94 160 SER A C 1
ATOM 1273 O O . SER A 1 160 ? -6.706 -5.310 -5.227 1.00 95.94 160 SER A O 1
ATOM 1275 N N . VAL A 1 161 ? -7.582 -4.814 -7.241 1.00 94.38 161 VAL A N 1
ATOM 1276 C CA . VAL A 1 161 ? -7.728 -6.204 -7.700 1.00 94.38 161 VAL A CA 1
ATOM 1277 C C . VAL A 1 161 ? -6.416 -6.999 -7.656 1.00 94.38 161 VAL A C 1
ATOM 1279 O O . VAL A 1 161 ? -6.437 -8.185 -7.346 1.00 94.38 161 VAL A O 1
ATOM 1282 N N . SER A 1 162 ? -5.280 -6.332 -7.871 1.00 94.88 162 SER A N 1
ATOM 1283 C CA . SER A 1 162 ? -3.939 -6.925 -7.917 1.00 94.88 162 SER A CA 1
ATOM 1284 C C . SER A 1 162 ? -3.245 -6.983 -6.554 1.00 94.88 162 SER A C 1
ATOM 1286 O O . SER A 1 162 ? -2.086 -7.381 -6.473 1.00 94.88 162 SER A O 1
ATOM 1288 N N . THR A 1 163 ? -3.929 -6.629 -5.457 1.00 96.62 163 THR A N 1
ATOM 1289 C CA . THR A 1 163 ? -3.335 -6.574 -4.104 1.00 96.62 163 THR A CA 1
ATOM 1290 C C . THR A 1 163 ? -2.609 -7.866 -3.717 1.00 96.62 163 THR A C 1
ATOM 1292 O O . THR A 1 163 ? -1.563 -7.815 -3.069 1.00 96.62 163 THR A O 1
ATOM 1295 N N . LEU A 1 164 ? -3.141 -9.023 -4.123 1.00 96.38 164 LEU A N 1
ATOM 1296 C CA . LEU A 1 164 ? -2.580 -10.331 -3.778 1.00 96.38 164 LEU A CA 1
ATOM 1297 C C . LEU A 1 164 ? -1.362 -10.740 -4.607 1.00 96.38 164 LEU A C 1
ATOM 1299 O O . LEU A 1 164 ? -0.662 -11.649 -4.177 1.00 96.38 164 LEU A O 1
ATOM 1303 N N . ILE A 1 165 ? -1.063 -10.056 -5.718 1.00 94.19 165 ILE A N 1
ATOM 1304 C CA . ILE A 1 165 ? 0.164 -10.281 -6.507 1.00 94.19 165 ILE A CA 1
ATOM 1305 C C . ILE A 1 165 ? 1.416 -9.960 -5.675 1.00 94.19 165 ILE A C 1
ATOM 1307 O O . ILE A 1 165 ? 2.500 -10.470 -5.935 1.00 94.19 165 ILE A O 1
ATOM 1311 N N . ASN A 1 166 ? 1.259 -9.168 -4.612 1.00 95.00 166 ASN A N 1
ATOM 1312 C CA . ASN A 1 166 ? 2.289 -8.896 -3.616 1.00 95.00 166 ASN A CA 1
ATOM 1313 C C . ASN A 1 166 ? 1.779 -9.340 -2.231 1.00 95.00 166 ASN A C 1
ATOM 1315 O O . ASN A 1 166 ? 1.329 -8.509 -1.437 1.00 95.00 166 ASN A O 1
ATOM 1319 N N . PRO A 1 167 ? 1.836 -10.644 -1.899 1.00 96.19 167 PRO A N 1
ATOM 1320 C CA . PRO A 1 167 ? 1.406 -11.151 -0.597 1.00 96.19 167 PRO A CA 1
ATOM 1321 C C . PRO A 1 167 ? 2.054 -10.458 0.619 1.00 96.19 167 PRO A C 1
ATOM 1323 O O . PRO A 1 167 ? 1.332 -10.214 1.592 1.00 96.19 167 PRO A O 1
ATOM 1326 N N . PRO A 1 168 ? 3.343 -10.040 0.594 1.00 97.25 168 PRO A N 1
ATOM 1327 C CA . PRO A 1 168 ? 3.905 -9.212 1.663 1.00 97.25 168 PRO A CA 1
ATOM 1328 C C . PRO A 1 168 ? 3.154 -7.885 1.856 1.00 97.25 168 PRO A C 1
ATOM 1330 O O . PRO A 1 168 ? 2.892 -7.475 2.989 1.00 97.25 168 PRO A O 1
ATOM 1333 N N . PHE A 1 169 ? 2.753 -7.218 0.766 1.00 97.75 169 PHE A N 1
ATOM 1334 C CA . PHE A 1 169 ? 1.896 -6.031 0.839 1.00 97.75 169 PHE A CA 1
ATOM 1335 C C . PHE A 1 169 ? 0.534 -6.368 1.458 1.00 97.75 169 PHE A C 1
ATOM 1337 O O . PHE A 1 169 ? 0.138 -5.710 2.420 1.00 97.75 169 PHE A O 1
ATOM 1344 N N . ALA A 1 170 ? -0.145 -7.423 1.003 1.00 98.31 170 ALA A N 1
ATOM 1345 C CA . ALA A 1 170 ? -1.434 -7.829 1.569 1.00 98.31 170 ALA A CA 1
ATOM 1346 C C . ALA A 1 170 ? -1.348 -8.149 3.080 1.00 98.31 170 ALA A C 1
ATOM 1348 O O . ALA A 1 170 ? -2.190 -7.692 3.859 1.00 98.31 170 ALA A O 1
ATOM 1349 N N . LEU A 1 171 ? -0.300 -8.851 3.527 1.00 98.62 171 LEU A N 1
ATOM 1350 C CA . LEU A 1 171 ? -0.070 -9.116 4.953 1.00 98.62 171 LEU A CA 1
ATOM 1351 C C . LEU A 1 171 ? 0.200 -7.825 5.740 1.00 98.62 171 LEU A C 1
ATOM 1353 O O . LEU A 1 171 ? -0.283 -7.668 6.864 1.00 98.62 171 LEU A O 1
ATOM 1357 N N . SER A 1 172 ? 0.926 -6.870 5.156 1.00 98.69 172 SER A N 1
ATOM 1358 C CA . SER A 1 172 ? 1.152 -5.570 5.795 1.00 98.69 172 SER A CA 1
ATOM 1359 C C . SER A 1 172 ? -0.160 -4.808 6.040 1.00 98.69 172 SER A C 1
ATOM 1361 O O . SER A 1 172 ? -0.306 -4.174 7.085 1.00 98.69 172 SER A O 1
ATOM 1363 N N . LEU A 1 173 ? -1.159 -4.938 5.152 1.00 98.81 173 LEU A N 1
ATOM 1364 C CA . LEU A 1 173 ? -2.492 -4.353 5.348 1.00 98.81 173 LEU A CA 1
ATOM 1365 C C . LEU A 1 173 ? -3.230 -4.999 6.527 1.00 98.81 173 LEU A C 1
ATOM 1367 O O . LEU A 1 173 ? -3.852 -4.290 7.320 1.00 98.81 173 LEU A O 1
ATOM 1371 N N . VAL A 1 174 ? -3.125 -6.323 6.689 1.00 98.81 174 VAL A N 1
ATOM 1372 C CA . VAL A 1 174 ? -3.681 -7.047 7.848 1.00 98.81 174 VAL A CA 1
ATOM 1373 C C . VAL A 1 174 ? -3.096 -6.502 9.154 1.00 98.81 174 VAL A C 1
ATOM 1375 O O . VAL A 1 174 ? -3.848 -6.194 10.082 1.00 98.81 174 VAL A O 1
ATOM 1378 N N . LEU A 1 175 ? -1.773 -6.327 9.220 1.00 98.69 175 LEU A N 1
ATOM 1379 C CA . LEU A 1 175 ? -1.095 -5.789 10.404 1.00 98.69 175 LEU A CA 1
ATOM 1380 C C . LEU A 1 175 ? -1.434 -4.313 10.659 1.00 98.69 175 LEU A C 1
ATOM 1382 O O . LEU A 1 175 ? -1.706 -3.950 11.805 1.00 98.69 175 LEU A O 1
ATOM 1386 N N . LEU A 1 176 ? -1.491 -3.478 9.615 1.00 98.69 176 LEU A N 1
ATOM 1387 C CA . LEU A 1 176 ? -1.905 -2.073 9.712 1.00 98.69 176 LEU A CA 1
ATOM 1388 C C . LEU A 1 176 ? -3.328 -1.942 10.269 1.00 98.69 176 LEU A C 1
ATOM 1390 O O . LEU A 1 176 ? -3.551 -1.232 11.251 1.00 98.69 176 LEU A O 1
ATOM 1394 N N . LEU A 1 177 ? -4.293 -2.655 9.682 1.00 98.81 177 LEU A N 1
ATOM 1395 C CA . LEU A 1 177 ? -5.687 -2.639 10.132 1.00 98.81 177 LEU A CA 1
ATOM 1396 C C . LEU A 1 177 ? -5.831 -3.215 11.545 1.00 98.81 177 LEU A C 1
ATOM 1398 O O . LEU A 1 177 ? -6.567 -2.664 12.367 1.00 98.81 177 LEU A O 1
ATOM 1402 N N . GLY A 1 178 ? -5.119 -4.304 11.847 1.00 98.38 178 GLY A N 1
ATOM 1403 C CA . GLY A 1 178 ? -5.069 -4.901 13.180 1.00 98.38 178 GLY A CA 1
ATOM 1404 C C . GLY A 1 178 ? -4.565 -3.908 14.229 1.00 98.38 178 GLY A C 1
ATOM 1405 O O . GLY A 1 178 ? -5.242 -3.687 15.237 1.00 98.38 178 GLY A O 1
ATOM 1406 N N . GLY A 1 179 ? -3.439 -3.244 13.954 1.00 98.12 179 GLY A N 1
ATOM 1407 C CA . GLY A 1 179 ? -2.870 -2.196 14.800 1.00 98.12 179 GLY A CA 1
ATOM 1408 C C . GLY A 1 179 ? -3.843 -1.036 15.023 1.00 98.12 179 GLY A C 1
ATOM 1409 O O . GLY A 1 179 ? -4.082 -0.645 16.166 1.00 98.12 179 GLY A O 1
ATOM 1410 N N . LEU A 1 180 ? -4.492 -0.546 13.963 1.00 98.25 180 LEU A N 1
ATOM 1411 C CA . LEU A 1 180 ? -5.493 0.524 14.051 1.00 98.25 180 LEU A CA 1
ATOM 1412 C C . LEU A 1 180 ? -6.733 0.128 14.870 1.00 98.25 180 LEU A C 1
ATOM 1414 O O . LEU A 1 180 ? -7.222 0.914 15.686 1.00 98.25 180 LEU A O 1
ATOM 1418 N N . ILE A 1 181 ? -7.232 -1.101 14.713 1.00 98.12 181 ILE A N 1
ATOM 1419 C CA . ILE A 1 181 ? -8.336 -1.633 15.530 1.00 98.12 181 ILE A CA 1
ATOM 1420 C C . ILE A 1 181 ? -7.941 -1.701 17.008 1.00 98.12 181 ILE A C 1
ATOM 1422 O O . ILE A 1 181 ? -8.759 -1.404 17.884 1.00 98.12 181 ILE A O 1
ATOM 1426 N N . LEU A 1 182 ? -6.712 -2.126 17.302 1.00 97.06 182 LEU A N 1
ATOM 1427 C CA . LEU A 1 182 ? -6.207 -2.217 18.670 1.00 97.06 182 LEU A CA 1
ATOM 1428 C C . LEU A 1 182 ? -6.037 -0.828 19.299 1.00 97.06 182 LEU A C 1
ATOM 1430 O O . LEU A 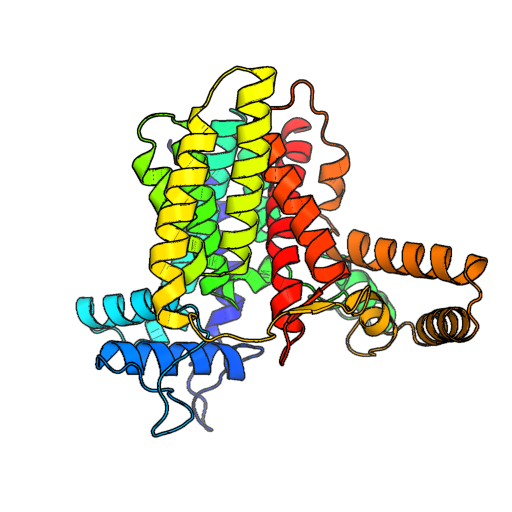1 182 ? -6.430 -0.647 20.455 1.00 97.06 182 LEU A O 1
ATOM 1434 N N . LEU A 1 183 ? -5.562 0.156 18.527 1.00 95.31 183 LEU A N 1
ATOM 1435 C CA . LEU A 1 183 ? -5.500 1.561 18.941 1.00 95.31 183 LEU A CA 1
ATOM 1436 C C . LEU A 1 183 ? -6.886 2.117 19.282 1.00 95.31 183 LEU A C 1
ATOM 1438 O O . LEU A 1 183 ? -7.068 2.681 20.358 1.00 95.31 183 LEU A O 1
ATOM 1442 N N . LEU A 1 184 ? -7.887 1.885 18.427 1.00 94.88 184 LEU A N 1
ATOM 1443 C CA . LEU A 1 184 ? -9.274 2.311 18.667 1.00 94.88 184 LEU A CA 1
ATOM 1444 C C . LEU A 1 184 ? -9.871 1.747 19.958 1.00 94.88 184 LEU A C 1
ATOM 1446 O O . LEU A 1 184 ? -10.716 2.381 20.585 1.00 94.88 184 LEU A O 1
ATOM 1450 N N . LYS A 1 185 ? -9.460 0.540 20.352 1.00 92.25 185 LYS A N 1
ATOM 1451 C CA . LYS A 1 185 ? -9.950 -0.113 21.570 1.00 92.25 185 LYS A CA 1
ATOM 1452 C C . LYS A 1 185 ? -9.244 0.357 22.843 1.00 92.25 185 LYS A C 1
ATOM 1454 O O . LYS A 1 185 ? -9.756 0.059 23.918 1.00 92.25 185 LYS A O 1
ATOM 1459 N N . LYS A 1 186 ? -8.081 1.015 22.737 1.00 83.38 186 LYS A N 1
ATOM 1460 C CA . LYS A 1 186 ? -7.255 1.527 23.851 1.00 83.38 186 LYS A CA 1
ATOM 1461 C C . LYS A 1 186 ? -7.001 0.530 25.007 1.00 83.38 186 LYS A C 1
ATOM 1463 O O . LYS A 1 186 ? -6.805 0.945 26.141 1.00 83.38 186 LYS A O 1
ATOM 1468 N N . ARG A 1 187 ? -6.992 -0.789 24.749 1.00 76.94 187 ARG A N 1
ATOM 1469 C CA . ARG A 1 187 ? -6.860 -1.816 25.812 1.00 76.94 187 ARG A CA 1
ATOM 1470 C C . ARG A 1 187 ? -5.419 -2.152 26.193 1.00 76.94 187 ARG A C 1
ATOM 1472 O O . ARG A 1 187 ? -5.139 -2.377 27.360 1.00 76.94 187 ARG A O 1
ATOM 1479 N N . ASN A 1 188 ? -4.525 -2.251 25.213 1.00 88.94 188 ASN A N 1
ATOM 1480 C CA . ASN A 1 188 ? -3.131 -2.642 25.415 1.00 88.94 188 ASN A CA 1
ATOM 1481 C C . ASN A 1 188 ? -2.275 -1.955 24.346 1.00 88.94 188 ASN A C 1
ATOM 1483 O O . ASN A 1 188 ? -2.593 -2.075 23.165 1.00 88.94 188 ASN A O 1
ATOM 1487 N N . LEU A 1 189 ? -1.220 -1.242 24.753 1.00 94.00 189 LEU A N 1
ATOM 1488 C CA . LEU A 1 189 ? -0.305 -0.553 23.834 1.00 94.00 189 LEU A CA 1
ATOM 1489 C C . LEU A 1 189 ? 0.732 -1.498 23.210 1.00 94.00 189 LEU A C 1
ATOM 1491 O O . LEU A 1 189 ? 1.203 -1.221 22.110 1.00 94.00 189 LEU A O 1
ATOM 1495 N N . LEU A 1 190 ? 1.041 -2.626 23.859 1.00 96.75 190 LEU A N 1
ATOM 1496 C CA . LEU A 1 190 ? 2.017 -3.606 23.375 1.00 96.75 190 LEU A CA 1
ATOM 1497 C C . LEU A 1 190 ? 1.592 -4.225 22.041 1.00 96.75 190 LEU A C 1
ATOM 1499 O O . LEU A 1 190 ? 2.406 -4.359 21.138 1.00 96.75 190 LEU A O 1
ATOM 1503 N N . LEU A 1 191 ? 0.313 -4.578 21.887 1.00 96.94 191 LEU A N 1
ATOM 1504 C CA . LEU A 1 191 ? -0.159 -5.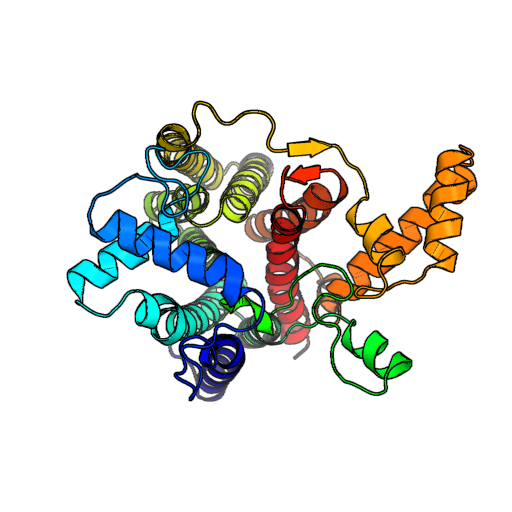216 20.656 1.00 96.94 191 LEU A CA 1
ATOM 1505 C C . LEU A 1 191 ? -0.077 -4.277 19.434 1.00 96.94 191 LEU A C 1
ATOM 1507 O O . LEU A 1 191 ? 0.492 -4.700 18.433 1.00 96.94 191 LEU A O 1
ATOM 1511 N N . PRO A 1 192 ? -0.545 -3.009 19.488 1.00 97.50 192 PRO A N 1
ATOM 1512 C CA . PRO A 1 192 ? -0.242 -2.021 18.456 1.00 97.50 192 PRO A CA 1
ATOM 1513 C C . PRO A 1 192 ? 1.256 -1.874 18.182 1.00 97.50 192 PRO A C 1
ATOM 1515 O O . PRO A 1 192 ? 1.641 -1.859 17.018 1.00 97.50 192 PRO A O 1
ATOM 1518 N N . ILE A 1 193 ? 2.094 -1.809 19.229 1.00 98.44 193 ILE A N 1
ATOM 1519 C CA . ILE A 1 193 ? 3.556 -1.708 19.086 1.00 98.44 193 ILE A CA 1
ATOM 1520 C C . ILE A 1 193 ? 4.109 -2.864 18.248 1.00 98.44 193 ILE A C 1
ATOM 1522 O O . ILE A 1 193 ? 4.887 -2.636 17.326 1.00 98.44 193 ILE A O 1
ATOM 1526 N N . LEU A 1 194 ? 3.684 -4.097 18.528 1.00 97.94 194 LEU A N 1
ATOM 1527 C CA . LEU A 1 194 ? 4.117 -5.269 17.770 1.00 97.94 194 LEU A CA 1
ATOM 1528 C C . LEU A 1 194 ? 3.568 -5.253 16.338 1.00 97.94 194 LEU A C 1
ATOM 1530 O O . LEU A 1 194 ? 4.324 -5.504 15.400 1.00 97.94 194 LEU A O 1
ATOM 1534 N N . CYS A 1 195 ? 2.288 -4.907 16.150 1.00 98.00 195 CYS A N 1
ATOM 1535 C CA . CYS A 1 195 ? 1.683 -4.822 14.820 1.00 98.00 195 CYS A CA 1
ATOM 1536 C C . CYS A 1 195 ? 2.422 -3.830 13.919 1.00 98.00 195 CYS A C 1
ATOM 1538 O O . CYS A 1 195 ? 2.726 -4.179 12.784 1.00 98.00 195 CYS A O 1
ATOM 1540 N N . PHE A 1 196 ? 2.722 -2.623 14.409 1.00 98.56 196 PHE A N 1
ATOM 1541 C CA . PHE A 1 196 ? 3.405 -1.600 13.614 1.00 98.56 196 PHE A CA 1
ATOM 1542 C C . PHE A 1 196 ? 4.921 -1.820 13.537 1.00 98.56 196 PHE A C 1
ATOM 1544 O O . PHE A 1 196 ? 5.508 -1.574 12.488 1.00 98.56 196 PHE A O 1
ATOM 1551 N N . GLY A 1 197 ? 5.558 -2.314 14.602 1.00 98.12 197 GLY A N 1
ATOM 1552 C CA . GLY A 1 197 ? 7.005 -2.537 14.643 1.00 98.12 197 GLY A CA 1
ATOM 1553 C C . GLY A 1 197 ? 7.490 -3.661 13.724 1.00 98.12 197 GLY A C 1
ATOM 1554 O O . GLY A 1 197 ? 8.561 -3.562 13.132 1.00 98.12 197 GLY A O 1
ATOM 1555 N N . ILE A 1 198 ? 6.691 -4.717 13.545 1.00 97.94 198 ILE A N 1
ATOM 1556 C CA . ILE A 1 198 ? 7.043 -5.841 12.659 1.00 97.94 198 ILE A CA 1
ATOM 1557 C C . ILE A 1 198 ? 6.882 -5.471 11.172 1.00 97.94 198 ILE A C 1
ATOM 1559 O O . ILE A 1 198 ? 7.506 -6.100 10.314 1.00 97.94 198 ILE A O 1
ATOM 1563 N N . LEU A 1 199 ? 6.110 -4.422 10.841 1.00 98.31 199 LEU A N 1
ATOM 1564 C CA . LEU A 1 199 ? 5.851 -4.027 9.450 1.00 98.31 199 LEU A CA 1
ATOM 1565 C C . LEU A 1 199 ? 7.127 -3.823 8.643 1.00 98.31 199 LEU A C 1
ATOM 1567 O O . LEU A 1 199 ? 7.133 -4.187 7.474 1.00 98.31 199 LEU A O 1
ATOM 1571 N N . ILE A 1 200 ? 8.204 -3.302 9.239 1.00 96.62 200 ILE A N 1
ATOM 1572 C CA . ILE A 1 200 ? 9.456 -3.059 8.512 1.00 96.62 200 ILE A CA 1
ATOM 1573 C C . ILE A 1 200 ? 10.036 -4.343 7.890 1.00 96.62 200 ILE A C 1
ATOM 1575 O O . ILE A 1 200 ? 10.619 -4.284 6.810 1.00 96.62 200 ILE A O 1
ATOM 1579 N N . GLN A 1 201 ? 9.826 -5.499 8.533 1.00 95.75 201 GLN A N 1
ATOM 1580 C CA . GLN A 1 201 ? 10.283 -6.804 8.051 1.00 95.75 201 GLN A CA 1
ATOM 1581 C C . GLN A 1 201 ? 9.281 -7.504 7.130 1.00 95.75 201 GLN A C 1
ATOM 1583 O O . GLN A 1 201 ? 9.677 -8.361 6.348 1.00 95.75 201 GLN A O 1
ATOM 1588 N N . ILE A 1 202 ? 7.994 -7.159 7.196 1.00 97.25 202 ILE A N 1
ATOM 1589 C CA . ILE A 1 202 ? 7.000 -7.665 6.236 1.00 97.25 202 ILE A CA 1
ATOM 1590 C C . ILE A 1 202 ? 7.082 -6.875 4.932 1.00 97.25 202 ILE A C 1
ATOM 1592 O O . ILE A 1 202 ? 7.168 -7.439 3.845 1.00 97.25 202 ILE A O 1
ATOM 1596 N N . LYS A 1 203 ? 7.044 -5.548 5.050 1.00 96.19 203 LYS A N 1
ATOM 1597 C CA . LYS A 1 203 ? 7.150 -4.613 3.942 1.00 96.19 203 LYS A CA 1
ATOM 1598 C C . LYS A 1 203 ? 7.693 -3.280 4.444 1.00 96.19 203 LYS A C 1
ATOM 1600 O O . LYS A 1 203 ? 6.977 -2.510 5.085 1.00 96.19 203 LYS A O 1
ATOM 1605 N N . ALA A 1 204 ? 8.937 -2.967 4.087 1.00 94.56 204 ALA A N 1
ATOM 1606 C CA . ALA A 1 204 ? 9.614 -1.762 4.568 1.00 94.56 204 ALA A CA 1
ATOM 1607 C C . ALA A 1 204 ? 8.808 -0.471 4.308 1.00 94.56 204 ALA A C 1
ATOM 1609 O O . ALA A 1 204 ? 8.720 0.393 5.180 1.00 94.56 204 ALA A O 1
ATOM 1610 N N . TYR A 1 205 ? 8.136 -0.377 3.155 1.00 95.62 205 TYR A N 1
ATOM 1611 C CA . TYR A 1 205 ? 7.288 0.767 2.800 1.00 95.62 205 TYR A CA 1
ATOM 1612 C C . TYR A 1 205 ? 6.105 0.958 3.764 1.00 95.62 205 TYR A C 1
ATOM 1614 O O . TYR A 1 205 ? 5.824 2.091 4.153 1.00 95.62 205 TYR A O 1
ATOM 1622 N N . ALA A 1 206 ? 5.456 -0.129 4.214 1.00 98.06 206 ALA A N 1
ATOM 1623 C CA . ALA A 1 206 ? 4.425 -0.050 5.255 1.00 98.06 206 ALA A CA 1
ATOM 1624 C C . ALA A 1 206 ? 5.015 0.461 6.566 1.00 98.06 206 ALA A C 1
ATOM 1626 O O . ALA A 1 206 ? 4.426 1.332 7.198 1.00 98.06 206 ALA A O 1
ATOM 1627 N N . GLY A 1 207 ? 6.168 -0.085 6.970 1.00 98.00 207 GLY A N 1
ATOM 1628 C CA . GLY A 1 207 ? 6.831 0.276 8.223 1.00 98.00 207 GLY A CA 1
ATOM 1629 C C . GLY A 1 207 ? 7.170 1.763 8.284 1.00 98.00 207 GLY A C 1
ATOM 1630 O O . GLY A 1 207 ? 6.804 2.437 9.244 1.00 98.00 207 GLY A O 1
ATOM 1631 N N . ILE A 1 208 ? 7.785 2.298 7.225 1.00 97.56 208 ILE A N 1
ATOM 1632 C CA . ILE A 1 208 ? 8.138 3.722 7.127 1.00 97.56 208 ILE A CA 1
ATOM 1633 C C . ILE A 1 208 ? 6.884 4.604 7.207 1.00 97.56 208 ILE A C 1
ATOM 1635 O O . ILE A 1 208 ? 6.834 5.532 8.018 1.00 97.56 208 ILE A O 1
ATOM 1639 N N . LEU A 1 209 ? 5.850 4.301 6.413 1.00 98.62 209 LEU A N 1
ATOM 1640 C CA . LEU A 1 209 ? 4.608 5.081 6.404 1.00 98.62 209 LEU A CA 1
ATOM 1641 C C . LEU A 1 209 ? 3.867 5.005 7.745 1.00 98.62 209 LEU A C 1
ATOM 1643 O O . LEU A 1 209 ? 3.374 6.024 8.227 1.00 98.62 209 LEU A O 1
ATOM 1647 N N . ALA A 1 210 ? 3.822 3.828 8.371 1.00 98.62 210 ALA A N 1
ATOM 1648 C CA . ALA A 1 210 ? 3.187 3.630 9.668 1.00 98.62 210 ALA A CA 1
ATOM 1649 C C . ALA A 1 210 ? 3.904 4.396 10.783 1.00 98.62 210 ALA A C 1
ATOM 1651 O O . ALA A 1 210 ? 3.246 5.084 11.560 1.00 98.62 210 ALA A O 1
ATOM 1652 N N . LEU A 1 211 ? 5.236 4.315 10.858 1.00 98.69 211 LEU A N 1
ATOM 1653 C CA . LEU A 1 211 ? 6.019 5.028 11.871 1.00 98.69 211 LEU A CA 1
ATOM 1654 C C . LEU A 1 211 ? 5.857 6.542 11.734 1.00 98.69 211 LEU A C 1
ATOM 1656 O O . LEU A 1 211 ? 5.600 7.225 12.725 1.00 98.69 211 LEU A O 1
ATOM 1660 N N . MET A 1 212 ? 5.938 7.064 10.511 1.00 98.56 212 MET A N 1
ATOM 1661 C CA . MET A 1 212 ? 5.736 8.488 10.258 1.00 98.56 212 MET A CA 1
ATOM 1662 C C . MET A 1 212 ? 4.286 8.914 10.554 1.00 98.56 212 MET A C 1
ATOM 1664 O O . MET A 1 212 ? 4.071 9.939 11.199 1.00 98.56 212 MET A O 1
ATOM 1668 N N . GLY A 1 213 ? 3.289 8.112 10.167 1.00 98.56 213 GLY A N 1
ATOM 1669 C CA . GLY A 1 213 ? 1.886 8.359 10.507 1.00 98.56 213 GLY A CA 1
ATOM 1670 C C . GLY A 1 213 ? 1.642 8.379 12.020 1.00 98.56 213 GLY A C 1
ATOM 1671 O O . GLY A 1 213 ? 0.973 9.284 12.519 1.00 98.56 213 GLY A O 1
ATOM 1672 N N . LEU A 1 214 ? 2.217 7.428 12.769 1.00 98.62 214 LEU A N 1
ATOM 1673 C CA . LEU A 1 214 ? 2.143 7.384 14.235 1.00 98.62 214 LEU A CA 1
ATOM 1674 C C . LEU A 1 214 ? 2.826 8.596 14.872 1.00 98.62 214 LEU A C 1
ATOM 1676 O O . LEU A 1 214 ? 2.295 9.155 15.829 1.00 98.62 214 LEU A O 1
ATOM 1680 N N . PHE A 1 215 ? 3.980 9.015 14.349 1.00 98.62 215 PHE A N 1
ATOM 1681 C CA . PHE A 1 215 ? 4.697 10.186 14.843 1.00 98.62 215 PHE A CA 1
ATOM 1682 C C . PHE A 1 215 ? 3.886 11.472 14.658 1.00 98.62 215 PHE A C 1
ATOM 1684 O O . PHE A 1 215 ? 3.718 12.231 15.615 1.00 98.62 215 PHE A O 1
ATOM 1691 N N . ILE A 1 216 ? 3.333 11.704 13.463 1.00 98.56 216 ILE A N 1
ATOM 1692 C CA . ILE A 1 216 ? 2.548 12.912 13.169 1.00 98.56 216 ILE A CA 1
ATOM 1693 C C . ILE A 1 216 ? 1.238 12.901 13.970 1.00 98.56 216 ILE A C 1
ATOM 1695 O O . ILE A 1 216 ? 0.929 13.876 14.660 1.00 98.56 216 ILE A O 1
ATOM 1699 N N . ALA A 1 217 ? 0.498 11.787 13.957 1.00 98.25 217 ALA A N 1
ATOM 1700 C CA . ALA A 1 217 ? -0.741 11.652 14.724 1.00 98.25 217 ALA A CA 1
ATOM 1701 C C . ALA A 1 217 ? -0.501 11.750 16.239 1.00 98.25 217 ALA A C 1
ATOM 1703 O O . ALA A 1 217 ? -1.269 12.399 16.950 1.00 98.25 217 ALA A O 1
ATOM 1704 N N . GLY A 1 218 ? 0.587 11.159 16.738 1.00 97.81 218 GLY A N 1
ATOM 1705 C CA . GLY A 1 218 ? 0.985 11.238 18.139 1.00 97.81 218 GLY A CA 1
ATOM 1706 C C . GLY A 1 218 ? 1.426 12.638 18.557 1.00 97.81 218 GLY A C 1
ATOM 1707 O O . GLY A 1 218 ? 1.053 13.089 19.639 1.00 97.81 218 GLY A O 1
ATOM 1708 N N . SER A 1 219 ? 2.143 13.359 17.695 1.00 98.19 219 SER A N 1
ATOM 1709 C CA . SER A 1 219 ? 2.519 14.758 17.941 1.00 98.19 219 SER A CA 1
ATOM 1710 C C . SER A 1 219 ? 1.286 15.656 18.002 1.00 98.19 219 SER A C 1
ATOM 1712 O O . SER A 1 219 ? 1.156 16.468 18.918 1.00 98.19 219 SER A O 1
ATOM 1714 N N . PHE A 1 220 ? 0.326 15.457 17.094 1.00 97.69 220 PHE A N 1
ATOM 1715 C CA . PHE A 1 220 ? -0.957 16.155 17.149 1.00 97.69 220 PHE A CA 1
ATOM 1716 C C . PHE A 1 220 ? -1.749 15.822 18.418 1.00 97.69 220 PHE A C 1
ATOM 1718 O O . PHE A 1 220 ? -2.259 16.728 19.078 1.00 97.69 220 PHE A O 1
ATOM 1725 N N . SER A 1 221 ? -1.834 14.537 18.778 1.00 96.50 221 SER A N 1
ATOM 1726 C CA . SER A 1 221 ? -2.494 14.068 20.002 1.00 96.50 221 SER A CA 1
ATOM 1727 C C . SER A 1 221 ? -1.906 14.740 21.241 1.00 96.50 221 SER A C 1
ATOM 1729 O O . SER A 1 221 ? -2.634 15.279 22.080 1.00 96.50 221 SER A O 1
ATOM 1731 N N . LEU A 1 222 ? -0.574 14.781 21.326 1.00 97.19 222 LEU A N 1
ATOM 1732 C CA . LEU A 1 222 ? 0.133 15.451 22.407 1.00 97.19 222 LEU A CA 1
ATOM 1733 C C . LEU A 1 222 ? -0.165 16.951 22.420 1.00 97.19 222 LEU A C 1
ATOM 1735 O O . LEU A 1 222 ? -0.419 17.509 23.484 1.00 97.19 222 LEU A O 1
ATOM 1739 N N . TRP A 1 223 ? -0.145 17.614 21.266 1.00 96.94 223 TRP A N 1
ATOM 1740 C CA . TRP A 1 223 ? -0.354 19.056 21.201 1.00 96.94 223 TRP A CA 1
ATOM 1741 C C . TRP A 1 223 ? -1.787 19.452 21.577 1.00 96.94 223 TRP A C 1
ATOM 1743 O O . TRP A 1 223 ? -1.969 20.249 22.503 1.00 96.94 223 TRP A O 1
ATOM 1753 N N . LYS A 1 224 ? -2.784 18.851 20.911 1.00 96.06 224 LYS A N 1
ATOM 1754 C CA . LYS A 1 224 ? -4.206 19.214 21.014 1.00 96.06 224 LYS A CA 1
ATOM 1755 C C . LYS A 1 224 ? -4.908 18.605 22.229 1.00 96.06 224 LYS A C 1
ATOM 1757 O O . LYS A 1 224 ? -5.795 19.238 22.788 1.00 96.06 224 LYS A O 1
ATOM 1762 N N . ARG A 1 225 ? -4.546 17.379 22.622 1.00 93.38 225 ARG A N 1
ATOM 1763 C CA . ARG A 1 225 ? -5.269 16.590 23.643 1.00 93.38 225 ARG A CA 1
ATOM 1764 C C . ARG A 1 225 ? -4.415 16.205 24.850 1.00 93.38 225 ARG A C 1
ATOM 1766 O O . ARG A 1 225 ? -4.939 15.624 25.792 1.00 93.38 225 ARG A O 1
ATOM 1773 N N . LYS A 1 226 ? -3.109 16.504 24.829 1.00 95.12 226 LYS A N 1
ATOM 1774 C CA . LYS A 1 226 ? -2.124 16.089 25.848 1.00 95.12 226 LYS A CA 1
ATOM 1775 C C . LYS A 1 226 ? -2.020 14.563 26.040 1.00 95.12 226 LYS A C 1
ATOM 1777 O O . LYS A 1 226 ? -1.354 14.111 26.970 1.00 95.12 226 LYS A O 1
ATOM 1782 N N . ASP A 1 227 ? -2.598 13.763 25.138 1.00 93.62 227 ASP A N 1
ATOM 1783 C CA . ASP A 1 227 ? -2.539 12.298 25.176 1.00 93.62 227 ASP A CA 1
ATOM 1784 C C . ASP A 1 227 ? -1.240 11.808 24.511 1.00 93.62 227 ASP A C 1
ATOM 1786 O O . ASP A 1 227 ? -1.004 12.013 23.317 1.00 93.62 227 ASP A O 1
ATOM 1790 N N . ARG A 1 228 ? -0.386 11.155 25.311 1.00 95.69 228 ARG A N 1
ATOM 1791 C CA . ARG A 1 228 ? 0.929 10.612 24.918 1.00 95.69 228 ARG A CA 1
ATOM 1792 C C . ARG A 1 228 ? 0.867 9.168 24.409 1.00 95.69 228 ARG A C 1
ATOM 1794 O O . ARG A 1 228 ? 1.909 8.611 24.064 1.00 95.69 228 ARG A O 1
ATOM 1801 N N . SER A 1 229 ? -0.302 8.529 24.404 1.00 94.81 229 SER A N 1
ATOM 1802 C CA . SER A 1 229 ? -0.447 7.099 24.093 1.00 94.81 229 SER A CA 1
ATOM 1803 C C . SER A 1 229 ? 0.094 6.738 22.708 1.00 94.81 229 SER A C 1
ATOM 1805 O O . SER A 1 229 ? 0.898 5.813 22.593 1.00 94.81 229 SER A O 1
ATOM 1807 N N . LEU A 1 230 ? -0.250 7.509 21.676 1.00 96.19 230 LEU A N 1
ATOM 1808 C CA . LEU A 1 230 ? 0.242 7.291 20.313 1.00 96.19 230 LEU A CA 1
ATOM 1809 C C . LEU A 1 230 ? 1.752 7.493 20.171 1.00 96.19 230 LEU A C 1
ATOM 1811 O O . LEU A 1 230 ? 2.393 6.730 19.457 1.00 96.19 230 LEU A O 1
ATOM 1815 N N . LEU A 1 231 ? 2.345 8.448 20.896 1.00 97.38 231 LEU A N 1
ATOM 1816 C CA . LEU A 1 231 ? 3.802 8.619 20.910 1.00 97.38 231 LEU A CA 1
ATOM 1817 C C . LEU A 1 231 ? 4.513 7.445 21.589 1.00 97.38 231 LEU A C 1
ATOM 1819 O O . LEU A 1 231 ? 5.573 7.033 21.130 1.00 97.38 231 LEU A O 1
ATOM 1823 N N . LYS A 1 232 ? 3.923 6.855 22.639 1.00 97.69 232 LYS A N 1
ATOM 1824 C CA . LYS A 1 232 ? 4.448 5.611 23.230 1.00 97.69 232 LYS A CA 1
ATOM 1825 C C . LYS A 1 232 ? 4.395 4.459 22.227 1.00 97.69 232 LYS A C 1
ATOM 1827 O O . LYS A 1 232 ? 5.352 3.695 22.135 1.00 97.69 232 LYS A O 1
ATOM 1832 N N . VAL A 1 233 ? 3.307 4.356 21.459 1.00 98.12 233 VAL A N 1
ATOM 1833 C CA . VAL A 1 233 ? 3.187 3.346 20.397 1.00 98.12 233 VAL A CA 1
ATOM 1834 C C . VAL A 1 233 ? 4.212 3.594 19.293 1.00 98.12 233 VAL A C 1
ATOM 1836 O O . VAL A 1 233 ? 4.866 2.644 18.876 1.00 98.12 233 VAL A O 1
ATOM 1839 N N . PHE A 1 234 ? 4.417 4.844 18.870 1.00 98.56 234 PHE A N 1
ATOM 1840 C CA . PHE A 1 234 ? 5.474 5.220 17.929 1.00 98.56 234 PHE A CA 1
ATOM 1841 C C . PHE A 1 234 ? 6.857 4.787 18.428 1.00 98.56 234 PHE A C 1
ATOM 1843 O O . PHE A 1 234 ? 7.535 4.036 17.734 1.00 98.56 234 PHE A O 1
ATOM 1850 N N . LEU A 1 235 ? 7.253 5.199 19.638 1.00 98.50 235 LEU A N 1
ATOM 1851 C CA . LEU A 1 235 ? 8.573 4.887 20.193 1.00 98.50 235 LEU A CA 1
ATOM 1852 C C . LEU A 1 235 ? 8.784 3.378 20.350 1.00 98.50 235 LEU A C 1
ATOM 1854 O O . LEU A 1 235 ? 9.819 2.860 19.942 1.00 98.50 235 LEU A O 1
ATOM 1858 N N . GLY A 1 236 ? 7.791 2.657 20.878 1.00 98.50 236 GLY A N 1
ATOM 1859 C CA . GLY A 1 236 ? 7.864 1.201 20.986 1.00 98.50 236 GLY A CA 1
ATOM 1860 C C . GLY A 1 236 ? 7.977 0.522 19.620 1.00 98.50 236 GLY A C 1
ATOM 1861 O O . GLY A 1 236 ? 8.816 -0.358 19.437 1.00 98.50 236 GLY A O 1
ATOM 1862 N N . SER A 1 237 ? 7.179 0.957 18.639 1.00 98.62 237 SER A N 1
ATOM 1863 C CA . SER A 1 237 ? 7.218 0.409 17.275 1.00 98.62 237 SER A CA 1
ATOM 1864 C C . SER A 1 237 ? 8.547 0.710 16.587 1.00 98.62 237 SER A C 1
ATOM 1866 O O . SER A 1 237 ? 9.056 -0.139 15.861 1.00 98.62 237 SER A O 1
ATOM 1868 N N . LEU A 1 238 ? 9.123 1.893 16.825 1.00 98.56 238 LEU A N 1
ATOM 1869 C CA . LEU A 1 238 ? 10.430 2.289 16.307 1.00 98.56 238 LEU A CA 1
ATOM 1870 C C . LEU A 1 238 ? 11.532 1.395 16.877 1.00 98.56 238 LEU A C 1
ATOM 1872 O O . LEU A 1 238 ? 12.332 0.874 16.108 1.00 98.56 238 LEU A O 1
ATOM 1876 N N . ILE A 1 239 ? 11.537 1.163 18.193 1.00 98.38 239 ILE A N 1
ATOM 1877 C CA . ILE A 1 239 ? 12.506 0.270 18.844 1.00 98.38 239 ILE A CA 1
ATOM 1878 C C . ILE A 1 239 ? 12.414 -1.135 18.244 1.00 98.38 239 ILE A C 1
ATOM 1880 O O . ILE A 1 239 ? 13.425 -1.670 17.794 1.00 98.38 239 ILE A O 1
ATOM 1884 N N . VAL A 1 240 ? 11.208 -1.710 18.165 1.00 98.31 240 VAL A N 1
ATOM 1885 C CA . VAL A 1 240 ? 11.000 -3.034 17.554 1.00 98.31 240 VAL A CA 1
ATOM 1886 C C . VAL A 1 240 ? 11.464 -3.041 16.094 1.00 98.31 240 VAL A C 1
ATOM 1888 O O . VAL A 1 240 ? 12.185 -3.950 15.691 1.00 98.31 240 VAL A O 1
ATOM 1891 N N . SER A 1 241 ? 11.118 -2.012 15.316 1.00 97.56 241 SER A N 1
ATOM 1892 C CA . SER A 1 241 ? 11.525 -1.907 13.910 1.00 97.56 241 SER A CA 1
ATOM 1893 C C . SER A 1 241 ? 13.044 -1.878 13.764 1.00 97.56 241 SER A C 1
ATOM 1895 O O . SER A 1 241 ? 13.589 -2.606 12.943 1.00 97.56 241 SER A O 1
ATOM 1897 N N . VAL A 1 242 ? 13.741 -1.074 14.571 1.00 95.75 242 VAL A N 1
ATOM 1898 C CA . VAL A 1 242 ? 15.206 -0.954 14.542 1.00 95.75 242 VAL A CA 1
ATOM 1899 C C . VAL A 1 242 ? 15.865 -2.277 14.927 1.00 95.75 242 VAL A C 1
ATOM 1901 O O . VAL A 1 242 ? 16.749 -2.743 14.208 1.00 95.75 242 VAL A O 1
ATOM 1904 N N . LEU A 1 243 ? 15.400 -2.918 16.004 1.00 95.62 243 LEU A N 1
ATOM 1905 C CA . LEU A 1 243 ? 15.922 -4.214 16.452 1.00 95.62 243 LEU A CA 1
ATOM 1906 C C . LEU A 1 243 ? 15.768 -5.299 15.383 1.00 95.62 243 LEU A C 1
ATOM 1908 O O . LEU A 1 243 ? 16.676 -6.103 15.189 1.00 95.62 243 LEU A O 1
ATOM 1912 N N . LEU A 1 244 ? 14.642 -5.306 14.668 1.00 94.25 244 LEU A N 1
ATOM 1913 C CA . LEU A 1 244 ? 14.396 -6.266 13.599 1.00 94.25 244 LEU A CA 1
ATOM 1914 C C . LEU A 1 244 ? 15.132 -5.910 12.302 1.00 94.25 244 LEU A C 1
ATOM 1916 O O . LEU A 1 244 ? 15.523 -6.807 11.562 1.00 94.25 244 LEU A O 1
ATOM 1920 N N . PHE A 1 245 ? 15.298 -4.627 11.981 1.00 91.12 245 PHE A N 1
ATOM 1921 C CA . PHE A 1 245 ? 15.864 -4.168 10.709 1.00 91.12 245 PHE A CA 1
ATOM 1922 C C . PHE A 1 245 ? 17.392 -4.269 10.658 1.00 91.12 245 PHE A C 1
ATOM 1924 O O . PHE A 1 245 ? 17.945 -4.707 9.644 1.00 91.12 245 PHE A O 1
ATOM 1931 N N . LEU A 1 246 ? 18.074 -3.887 11.743 1.00 90.50 246 LEU A N 1
ATOM 1932 C CA . LEU A 1 246 ? 19.534 -3.769 11.779 1.00 90.50 246 LEU A CA 1
ATOM 1933 C C . LEU A 1 246 ? 20.299 -5.062 11.441 1.00 90.50 246 LEU A C 1
ATOM 1935 O O . LEU A 1 246 ? 21.252 -4.959 10.666 1.00 90.50 246 LEU A O 1
ATOM 1939 N N . PRO A 1 247 ? 19.917 -6.262 11.931 1.00 87.44 247 PRO A N 1
ATOM 1940 C CA . PRO A 1 247 ? 20.670 -7.489 11.657 1.00 87.44 247 PRO A CA 1
ATOM 1941 C C . PRO A 1 247 ? 20.836 -7.803 10.164 1.00 87.44 247 PRO A C 1
ATOM 1943 O O . PRO A 1 247 ? 21.861 -8.344 9.765 1.00 87.44 247 PRO A O 1
ATOM 1946 N N . PHE A 1 248 ? 19.863 -7.416 9.333 1.00 83.44 248 PHE A N 1
ATOM 1947 C CA . PHE A 1 248 ? 19.846 -7.722 7.898 1.00 83.44 248 PHE A CA 1
ATOM 1948 C C . PHE A 1 248 ? 20.332 -6.567 7.007 1.00 83.44 248 PHE A C 1
ATOM 1950 O O . PHE A 1 248 ? 20.557 -6.772 5.815 1.00 83.44 248 PHE A O 1
ATOM 1957 N N . ASN A 1 249 ? 20.487 -5.355 7.558 1.00 84.50 249 ASN A N 1
ATOM 1958 C CA . ASN A 1 249 ? 20.690 -4.128 6.769 1.00 84.50 249 ASN A CA 1
ATOM 1959 C C . ASN A 1 249 ? 21.845 -3.239 7.268 1.00 84.50 249 ASN A C 1
ATOM 1961 O O . ASN A 1 249 ? 22.030 -2.138 6.762 1.00 84.50 249 ASN A O 1
ATOM 1965 N N . LYS A 1 250 ? 22.655 -3.684 8.240 1.00 77.50 250 LYS A N 1
ATOM 1966 C CA . LYS A 1 250 ? 23.724 -2.865 8.852 1.00 77.50 250 LYS A CA 1
ATOM 1967 C C . LYS A 1 250 ? 24.709 -2.244 7.843 1.00 77.50 250 LYS A C 1
ATOM 1969 O O . LYS A 1 250 ? 25.206 -1.152 8.087 1.00 77.50 250 LYS A O 1
ATOM 1974 N N . ASN A 1 251 ? 24.952 -2.915 6.715 1.00 70.88 251 ASN A N 1
ATOM 1975 C CA . ASN A 1 251 ? 25.890 -2.483 5.672 1.00 70.88 251 ASN A CA 1
ATOM 1976 C C . ASN A 1 251 ? 25.185 -2.109 4.350 1.00 70.88 251 ASN A C 1
ATOM 1978 O O . ASN A 1 251 ? 25.812 -2.116 3.290 1.00 70.88 251 ASN A O 1
ATOM 1982 N N . SER A 1 252 ? 23.879 -1.820 4.380 1.00 65.88 252 SER A N 1
ATOM 1983 C CA . SER A 1 252 ? 23.126 -1.432 3.184 1.00 65.88 252 SER A CA 1
ATOM 1984 C C . SER A 1 252 ? 23.456 0.017 2.792 1.00 65.88 252 SER A C 1
ATOM 1986 O O . SER A 1 252 ? 22.979 0.953 3.434 1.00 65.88 252 SER A O 1
ATOM 1988 N N . GLY A 1 253 ? 24.275 0.229 1.759 1.00 58.75 253 GLY A N 1
ATOM 1989 C CA . GLY A 1 253 ? 24.581 1.562 1.225 1.00 58.75 253 GLY A CA 1
ATOM 1990 C C . GLY A 1 253 ? 23.692 1.954 0.037 1.00 58.75 253 GLY A C 1
ATOM 1991 O O . GLY A 1 253 ? 23.363 1.113 -0.793 1.00 58.75 253 GLY A O 1
ATOM 1992 N N . GLY A 1 254 ? 23.329 3.240 -0.064 1.00 61.31 254 GLY A N 1
ATOM 1993 C CA . GLY A 1 254 ? 22.933 3.879 -1.332 1.00 61.31 254 GLY A CA 1
ATOM 1994 C C . GLY A 1 254 ? 21.658 3.375 -2.023 1.00 61.31 254 GLY A C 1
ATOM 1995 O O . GLY A 1 254 ? 21.562 3.466 -3.243 1.00 61.31 254 GLY A O 1
ATOM 1996 N N . LEU A 1 255 ? 20.675 2.850 -1.285 1.00 77.44 255 LEU A N 1
ATOM 1997 C CA . LEU A 1 255 ? 19.466 2.279 -1.893 1.00 77.44 255 LEU A CA 1
ATOM 1998 C C . LEU A 1 255 ? 18.457 3.317 -2.393 1.00 77.44 255 LEU A C 1
ATOM 2000 O O . LEU A 1 255 ? 17.625 2.964 -3.218 1.00 77.44 255 LEU A O 1
ATOM 2004 N N . VAL A 1 256 ? 18.496 4.565 -1.921 1.00 85.75 256 VAL A N 1
ATOM 2005 C CA . VAL A 1 256 ? 17.530 5.606 -2.300 1.00 85.75 256 VAL A CA 1
ATOM 2006 C C . VAL A 1 256 ? 18.232 6.710 -3.083 1.00 85.75 256 VAL A C 1
ATOM 2008 O O . VAL A 1 256 ? 19.194 7.306 -2.610 1.00 85.75 256 VAL A O 1
ATOM 2011 N N . VAL A 1 257 ? 17.725 6.990 -4.279 1.00 92.75 257 VAL A N 1
ATOM 2012 C CA . VAL A 1 257 ? 18.246 7.972 -5.228 1.00 92.75 257 VAL A CA 1
ATOM 2013 C C . VAL A 1 257 ? 17.235 9.104 -5.364 1.00 92.75 257 VAL A C 1
ATOM 2015 O O . VAL A 1 257 ? 16.061 8.862 -5.641 1.00 92.75 257 VAL A O 1
ATOM 2018 N N . PHE A 1 258 ? 17.684 10.347 -5.205 1.00 94.88 258 PHE A N 1
ATOM 2019 C CA . PHE A 1 258 ? 16.857 11.516 -5.493 1.00 94.88 258 PHE A CA 1
ATOM 2020 C C . PHE A 1 258 ? 16.725 11.693 -7.012 1.00 94.88 258 PHE A C 1
ATOM 2022 O O . PHE A 1 258 ? 17.681 12.061 -7.695 1.00 94.88 258 PHE A O 1
ATOM 2029 N N . LYS A 1 259 ? 15.543 11.379 -7.545 1.00 94.50 259 LYS A N 1
ATOM 2030 C CA . LYS A 1 259 ? 15.192 11.481 -8.970 1.00 94.50 259 LYS A CA 1
ATOM 2031 C C . LYS A 1 259 ? 13.765 12.024 -9.080 1.00 94.50 259 LYS A C 1
ATOM 2033 O O . LYS A 1 259 ? 12.826 11.250 -9.292 1.00 94.50 259 LYS A O 1
ATOM 2038 N N . PRO A 1 260 ? 13.586 13.341 -8.882 1.00 95.38 260 PRO A N 1
ATOM 2039 C CA . PRO A 1 260 ? 12.265 13.936 -8.818 1.00 95.38 260 PRO A CA 1
ATOM 2040 C C . PRO A 1 260 ? 11.493 13.724 -10.115 1.00 95.38 260 PRO A C 1
ATOM 2042 O O . PRO A 1 260 ? 12.031 13.848 -11.213 1.00 95.38 260 PRO A O 1
ATOM 2045 N N . PHE A 1 261 ? 10.214 13.406 -9.952 1.00 96.38 261 PHE A N 1
ATOM 2046 C CA . PHE A 1 261 ? 9.208 13.269 -10.993 1.00 96.38 261 PHE A CA 1
ATOM 2047 C C . PHE A 1 261 ? 9.498 12.206 -12.057 1.00 96.38 261 PHE A C 1
ATOM 2049 O O . PHE A 1 261 ? 8.859 12.204 -13.109 1.00 96.38 261 PHE A O 1
ATOM 2056 N N . TRP A 1 262 ? 10.384 11.248 -11.770 1.00 96.69 262 TRP A N 1
ATOM 2057 C CA . TRP A 1 262 ? 10.710 10.169 -12.703 1.00 96.69 262 TRP A CA 1
ATOM 2058 C C . TRP A 1 262 ? 9.479 9.364 -13.140 1.00 96.69 262 TRP A C 1
ATOM 2060 O O . TRP A 1 262 ? 9.324 9.072 -14.325 1.00 96.69 262 TRP A O 1
ATOM 2070 N N . PHE A 1 263 ? 8.557 9.053 -12.218 1.00 97.44 263 PHE A N 1
ATOM 2071 C CA . PHE A 1 263 ? 7.304 8.375 -12.578 1.00 97.44 263 PHE A CA 1
ATOM 2072 C C . PHE A 1 263 ? 6.424 9.224 -13.494 1.00 97.44 263 PHE A C 1
ATOM 2074 O O . PHE A 1 263 ? 5.749 8.668 -14.351 1.00 97.44 263 PHE A O 1
ATOM 2081 N N . LEU A 1 264 ? 6.441 10.554 -13.355 1.00 97.94 264 LEU A N 1
ATOM 2082 C CA . LEU A 1 264 ? 5.670 11.447 -14.221 1.00 97.94 264 LEU A CA 1
ATOM 2083 C C . LEU A 1 264 ? 6.269 11.483 -15.630 1.00 97.94 264 LEU A C 1
ATOM 2085 O O . LEU A 1 264 ? 5.541 11.307 -16.605 1.00 97.94 264 LEU A O 1
ATOM 2089 N N . GLU A 1 265 ? 7.592 11.648 -15.739 1.00 96.81 265 GLU A N 1
ATOM 2090 C CA . GLU A 1 265 ? 8.289 11.641 -17.030 1.00 96.81 265 GLU A CA 1
ATOM 2091 C C . GLU A 1 265 ? 8.079 10.308 -17.762 1.00 96.81 265 GLU A C 1
ATOM 2093 O O . GLU A 1 265 ? 7.692 10.299 -18.932 1.00 96.81 265 GLU A O 1
ATOM 2098 N N . THR A 1 266 ? 8.283 9.182 -17.076 1.00 96.94 266 THR A N 1
ATOM 2099 C CA . THR A 1 266 ? 8.180 7.846 -17.684 1.00 96.94 266 THR A CA 1
ATOM 2100 C C . THR A 1 266 ? 6.747 7.397 -17.931 1.00 96.94 266 THR A C 1
ATOM 2102 O O . THR A 1 266 ? 6.505 6.698 -18.908 1.00 96.94 266 THR A O 1
ATOM 2105 N N . MET A 1 267 ? 5.773 7.836 -17.129 1.00 97.94 267 MET A N 1
ATOM 2106 C CA . MET A 1 267 ? 4.354 7.629 -17.442 1.00 97.94 267 MET A CA 1
ATOM 2107 C C . MET A 1 267 ? 4.007 8.229 -18.806 1.00 97.94 267 MET A C 1
ATOM 2109 O O . MET A 1 267 ? 3.290 7.609 -19.586 1.00 97.94 267 MET A O 1
ATOM 2113 N N . MET A 1 268 ? 4.528 9.424 -19.097 1.00 98.19 268 MET A N 1
ATOM 2114 C CA . MET A 1 268 ? 4.313 10.096 -20.379 1.00 98.19 268 MET A CA 1
ATOM 2115 C C . MET A 1 268 ? 5.169 9.502 -21.505 1.00 98.19 268 MET A C 1
ATOM 2117 O O . MET A 1 268 ? 4.729 9.484 -22.651 1.00 98.19 268 MET A O 1
ATOM 2121 N N . GLY A 1 269 ? 6.388 9.054 -21.194 1.00 97.12 269 GLY A N 1
ATOM 2122 C CA . GLY A 1 269 ? 7.380 8.627 -22.184 1.00 97.12 269 GLY A CA 1
ATOM 2123 C C . GLY A 1 269 ? 7.310 7.158 -22.609 1.00 97.12 269 GLY A C 1
ATOM 2124 O O . GLY A 1 269 ? 7.809 6.830 -23.680 1.00 97.12 269 GLY A O 1
ATOM 2125 N N . LEU A 1 270 ? 6.708 6.276 -21.807 1.00 96.25 270 LEU A N 1
ATOM 2126 C CA . LEU A 1 270 ? 6.621 4.843 -22.105 1.00 96.25 270 LEU A CA 1
ATOM 2127 C C . LEU A 1 270 ? 5.271 4.477 -22.732 1.00 96.25 270 LEU A C 1
ATOM 2129 O O . LEU A 1 270 ? 4.219 4.857 -22.217 1.00 96.25 270 LEU A O 1
ATOM 2133 N N . THR A 1 271 ? 5.293 3.722 -23.832 1.00 92.94 271 THR A N 1
ATOM 2134 C CA . THR A 1 271 ? 4.098 3.353 -24.614 1.00 92.94 271 THR A CA 1
ATOM 2135 C C . THR A 1 271 ? 3.222 2.292 -23.948 1.00 92.94 271 THR A C 1
ATOM 2137 O O . THR A 1 271 ? 2.029 2.248 -24.227 1.00 92.94 271 THR A O 1
ATOM 2140 N N . ASP A 1 272 ? 3.778 1.482 -23.043 1.00 90.81 272 ASP A N 1
ATOM 2141 C CA . ASP A 1 272 ? 3.050 0.527 -22.190 1.00 90.81 272 ASP A CA 1
ATOM 2142 C C . ASP A 1 272 ? 2.429 1.188 -20.938 1.00 90.81 272 ASP A C 1
ATOM 2144 O O . ASP A 1 272 ? 1.761 0.536 -20.130 1.00 90.81 272 ASP A O 1
ATOM 2148 N N . ARG A 1 273 ? 2.653 2.496 -20.769 1.00 95.38 273 ARG A N 1
ATOM 2149 C CA . ARG A 1 273 ? 2.015 3.367 -19.773 1.00 95.38 273 ARG A CA 1
ATOM 2150 C C . ARG A 1 273 ? 1.068 4.328 -20.489 1.00 95.38 273 ARG A C 1
ATOM 2152 O O . ARG A 1 273 ? 0.503 4.009 -21.533 1.00 95.38 273 ARG A O 1
ATOM 2159 N N . LEU A 1 274 ? 0.892 5.535 -19.949 1.00 96.69 274 LEU A N 1
ATOM 2160 C CA . LEU A 1 274 ? 0.098 6.557 -20.616 1.00 96.69 274 LEU A CA 1
ATOM 2161 C C . LEU A 1 274 ? 0.688 6.946 -21.975 1.00 96.69 274 LEU A C 1
ATOM 2163 O O . LEU A 1 274 ? -0.085 7.247 -22.871 1.00 96.69 274 LEU A O 1
ATOM 2167 N N . GLY A 1 275 ? 2.005 6.950 -22.179 1.00 96.44 275 GLY A N 1
ATOM 2168 C CA . GLY A 1 275 ? 2.593 7.046 -23.523 1.00 96.44 275 GLY A CA 1
ATOM 2169 C C . GLY A 1 275 ? 2.198 8.288 -24.328 1.00 96.44 275 GLY A C 1
ATOM 2170 O O . GLY A 1 275 ? 2.085 8.229 -25.552 1.00 96.44 275 GLY A O 1
ATOM 2171 N N . TRP A 1 276 ? 1.951 9.428 -23.674 1.00 97.19 276 TRP A N 1
ATOM 2172 C CA . TRP A 1 276 ? 1.711 10.696 -24.365 1.00 97.19 276 TRP A CA 1
ATOM 2173 C C . TRP A 1 276 ? 3.037 11.309 -24.841 1.00 97.19 276 TRP A C 1
ATOM 2175 O O . TRP A 1 276 ? 3.494 12.336 -24.334 1.00 97.19 276 TRP A O 1
ATOM 2185 N N . LEU A 1 277 ? 3.639 10.695 -25.865 1.00 97.38 277 LEU A N 1
ATOM 2186 C CA . LEU A 1 277 ? 5.003 10.997 -26.321 1.00 97.38 277 LEU A CA 1
ATOM 2187 C C . LEU A 1 277 ? 5.215 12.476 -26.671 1.00 97.38 277 LEU A C 1
ATOM 2189 O O . LEU A 1 277 ? 6.217 13.063 -26.278 1.00 97.38 277 LEU A O 1
ATOM 2193 N N . ARG A 1 278 ? 4.242 13.122 -27.333 1.00 97.69 278 ARG A N 1
ATOM 2194 C CA . ARG A 1 278 ? 4.320 14.563 -27.654 1.00 97.69 278 ARG A CA 1
ATOM 2195 C C . ARG A 1 278 ? 4.412 15.432 -26.394 1.00 97.69 278 ARG A C 1
ATOM 2197 O O . ARG A 1 278 ? 5.161 16.405 -26.379 1.00 97.69 278 ARG A O 1
ATOM 2204 N N . PHE A 1 279 ? 3.668 15.080 -25.344 1.00 97.88 279 PHE A N 1
ATOM 2205 C CA . PHE A 1 279 ? 3.703 15.795 -24.070 1.00 97.88 279 PHE A CA 1
ATOM 2206 C C . PHE A 1 279 ? 5.011 15.523 -23.323 1.00 97.88 279 PHE A C 1
ATOM 2208 O O . PHE A 1 279 ? 5.626 16.464 -22.827 1.00 97.88 279 PHE A O 1
ATOM 2215 N N . HIS A 1 280 ? 5.491 14.273 -23.332 1.00 98.06 280 HIS A N 1
ATOM 2216 C CA . HIS A 1 280 ? 6.809 13.919 -22.803 1.00 98.06 280 HIS A CA 1
ATOM 2217 C C . HIS A 1 280 ? 7.930 14.735 -23.469 1.00 98.06 280 HIS A C 1
ATOM 2219 O O . HIS A 1 280 ? 8.718 15.373 -22.775 1.00 98.06 280 HIS A O 1
ATOM 2225 N N . SER A 1 281 ? 7.973 14.792 -24.806 1.00 97.56 281 SER A N 1
ATOM 2226 C CA . SER A 1 281 ? 8.971 15.587 -25.536 1.00 97.56 281 SER A CA 1
ATOM 2227 C C . SER A 1 281 ? 8.900 17.073 -25.177 1.00 97.56 281 SER A C 1
ATOM 2229 O O . SER A 1 281 ? 9.937 17.702 -24.981 1.00 97.56 281 SER A O 1
ATOM 2231 N N . ALA A 1 282 ? 7.695 17.638 -25.037 1.00 97.31 282 ALA A N 1
ATOM 2232 C CA . ALA A 1 282 ? 7.524 19.025 -24.608 1.00 97.31 282 ALA A CA 1
ATOM 2233 C C . ALA A 1 282 ? 8.052 19.255 -23.180 1.00 97.31 282 ALA A C 1
ATOM 2235 O O . ALA A 1 282 ? 8.842 20.174 -22.971 1.00 97.31 282 ALA A O 1
ATOM 2236 N N . MET A 1 283 ? 7.678 18.399 -22.220 1.00 97.19 283 MET A N 1
ATOM 2237 C CA . MET A 1 283 ? 8.167 18.458 -20.834 1.00 97.19 283 MET A CA 1
ATOM 2238 C C . MET A 1 283 ? 9.696 18.420 -20.768 1.00 97.19 283 MET A C 1
ATOM 2240 O O . MET A 1 283 ? 10.310 19.257 -20.101 1.00 97.19 283 MET A O 1
ATOM 2244 N N . THR A 1 284 ? 10.305 17.470 -21.478 1.00 95.38 284 THR A N 1
ATOM 2245 C CA . THR A 1 284 ? 11.757 17.277 -21.505 1.00 95.38 284 THR A CA 1
ATOM 2246 C C . THR A 1 284 ? 12.460 18.470 -22.151 1.00 95.38 284 THR A C 1
ATOM 2248 O O . THR A 1 284 ? 13.409 18.993 -21.571 1.00 95.38 284 THR A O 1
ATOM 2251 N N . ASN A 1 285 ? 11.958 18.981 -23.280 1.00 97.06 285 ASN A N 1
ATOM 2252 C CA . ASN A 1 285 ? 12.525 20.164 -23.936 1.00 97.06 285 ASN A CA 1
ATOM 2253 C C . ASN A 1 285 ? 12.439 21.414 -23.053 1.00 97.06 285 ASN A C 1
ATOM 2255 O O . ASN A 1 285 ? 13.406 22.169 -22.966 1.00 97.06 285 ASN A O 1
ATOM 2259 N N . TYR A 1 286 ? 11.318 21.629 -22.356 1.00 97.38 286 TYR A N 1
ATOM 2260 C CA . TYR A 1 286 ? 11.192 22.754 -21.425 1.00 97.38 286 TYR A CA 1
ATOM 2261 C C . TYR A 1 286 ? 12.170 22.638 -20.254 1.00 97.38 286 TYR A C 1
ATOM 2263 O O . TYR A 1 286 ? 12.752 23.649 -19.859 1.00 97.38 286 TYR A O 1
ATOM 2271 N N . ARG A 1 287 ? 12.373 21.423 -19.721 1.00 95.94 287 ARG A N 1
ATOM 2272 C CA . ARG A 1 287 ? 13.312 21.167 -18.620 1.00 95.94 287 ARG A CA 1
ATOM 2273 C C . ARG A 1 287 ? 14.759 21.382 -19.057 1.00 95.94 287 ARG A C 1
ATOM 2275 O O . ARG A 1 287 ? 15.479 22.110 -18.386 1.00 95.94 287 ARG A O 1
ATOM 2282 N N . LEU A 1 288 ? 15.168 20.792 -20.180 1.00 96.06 288 LEU A N 1
ATOM 2283 C CA . LEU A 1 288 ? 16.529 20.930 -20.713 1.00 96.06 288 LEU A CA 1
ATOM 2284 C C . LEU A 1 288 ? 16.837 22.369 -21.156 1.00 96.06 288 LEU A C 1
ATOM 2286 O O . LEU A 1 288 ? 17.956 22.837 -20.978 1.00 96.06 288 LEU A O 1
ATOM 2290 N N . GLY A 1 289 ? 15.838 23.088 -21.674 1.00 97.19 289 GLY A N 1
ATOM 2291 C CA . GLY A 1 289 ? 15.950 24.502 -22.034 1.00 97.19 289 GLY A CA 1
ATOM 2292 C C . GLY A 1 289 ? 15.828 25.481 -20.860 1.00 97.19 289 GLY A C 1
ATOM 2293 O O . GLY A 1 289 ? 15.836 26.685 -21.096 1.00 97.19 289 GLY A O 1
ATOM 2294 N N . ASN A 1 290 ? 15.677 25.005 -19.616 1.00 96.62 290 ASN A N 1
ATOM 2295 C CA . ASN A 1 290 ? 15.478 25.830 -18.413 1.00 96.62 290 ASN A CA 1
ATOM 2296 C C . ASN A 1 290 ? 14.284 26.811 -18.493 1.00 96.62 290 ASN A C 1
ATOM 2298 O O . ASN A 1 290 ? 14.279 27.867 -17.858 1.00 96.62 290 ASN A O 1
ATOM 2302 N N . ILE A 1 291 ? 13.233 26.467 -19.247 1.00 97.62 291 ILE A N 1
ATOM 2303 C CA . ILE A 1 291 ? 12.048 27.320 -19.448 1.00 97.62 291 ILE A CA 1
ATOM 2304 C C . ILE A 1 291 ? 11.027 27.051 -18.334 1.00 97.62 291 ILE A C 1
ATOM 2306 O O . ILE A 1 291 ? 9.968 26.457 -18.555 1.00 97.62 291 ILE A O 1
ATOM 2310 N N . TRP A 1 292 ? 11.340 27.477 -17.109 1.00 96.19 292 TRP A N 1
ATOM 2311 C CA . TRP A 1 292 ? 10.585 27.111 -15.900 1.00 96.19 292 TRP A CA 1
ATOM 2312 C C . TRP A 1 292 ? 9.101 27.487 -15.927 1.00 96.19 292 TRP A C 1
ATOM 2314 O O . TRP A 1 292 ? 8.270 26.721 -15.439 1.00 96.19 292 TRP A O 1
ATOM 2324 N N . ILE A 1 293 ? 8.755 28.598 -16.586 1.00 97.62 293 ILE A N 1
ATOM 2325 C CA . ILE A 1 293 ? 7.362 29.021 -16.789 1.00 97.62 293 ILE A CA 1
ATOM 2326 C C . ILE A 1 293 ? 6.530 27.977 -17.549 1.00 97.62 293 ILE A C 1
ATOM 2328 O O . ILE A 1 293 ? 5.321 27.903 -17.358 1.00 97.62 293 ILE A O 1
ATOM 2332 N N . LYS A 1 294 ? 7.168 27.139 -18.379 1.00 97.69 294 LYS A N 1
ATOM 2333 C CA . LYS A 1 294 ? 6.530 26.008 -19.070 1.00 97.69 294 LYS A CA 1
ATOM 2334 C C . LYS A 1 294 ? 6.747 24.679 -18.345 1.00 97.69 294 LYS A C 1
ATOM 2336 O O . LYS A 1 294 ? 5.862 23.830 -18.379 1.00 97.69 294 LYS A O 1
ATOM 2341 N N . VAL A 1 295 ? 7.885 24.498 -17.667 1.00 97.38 295 VAL A N 1
ATOM 2342 C CA . VAL A 1 295 ? 8.177 23.281 -16.885 1.00 97.38 295 VAL A CA 1
ATOM 2343 C C . VAL A 1 295 ? 7.146 23.087 -15.779 1.00 97.38 295 VAL A C 1
ATOM 2345 O O . VAL A 1 295 ? 6.517 22.035 -15.720 1.00 97.38 295 VAL A O 1
ATOM 2348 N N . VAL A 1 296 ? 6.934 24.095 -14.930 1.00 97.38 296 VAL A N 1
ATOM 2349 C CA . VAL A 1 296 ? 6.034 23.986 -13.771 1.00 97.38 296 VAL A CA 1
ATOM 2350 C C . VAL A 1 296 ? 4.621 23.541 -14.173 1.00 97.38 296 VAL A C 1
ATOM 2352 O O . VAL A 1 296 ? 4.183 22.502 -13.677 1.00 97.38 296 VAL A O 1
ATOM 2355 N N . PRO A 1 297 ? 3.906 24.222 -15.093 1.00 98.12 297 PRO A N 1
ATOM 2356 C CA . PRO A 1 297 ? 2.575 23.774 -15.496 1.00 98.12 297 PRO A CA 1
ATOM 2357 C C . PRO A 1 297 ? 2.590 22.404 -16.183 1.00 98.12 297 PRO A C 1
ATOM 2359 O O . PRO A 1 297 ? 1.674 21.616 -15.958 1.00 98.12 297 PRO A O 1
ATOM 2362 N N . ALA A 1 298 ? 3.623 22.067 -16.965 1.00 98.12 298 ALA A N 1
ATOM 2363 C CA . ALA A 1 298 ? 3.697 20.759 -17.615 1.00 98.12 298 ALA A CA 1
ATOM 2364 C C . ALA A 1 298 ? 3.823 19.609 -16.594 1.00 98.12 298 ALA A C 1
ATOM 2366 O O . ALA A 1 298 ? 3.124 18.600 -16.705 1.00 98.12 298 ALA A O 1
ATOM 2367 N N . TYR A 1 299 ? 4.640 19.782 -15.552 1.00 97.94 299 TYR A N 1
ATOM 2368 C CA . TYR A 1 299 ? 4.745 18.813 -14.458 1.00 97.94 299 TYR A CA 1
ATOM 2369 C C . TYR A 1 299 ? 3.504 18.782 -13.564 1.00 97.94 299 TYR A C 1
ATOM 2371 O O . TYR A 1 299 ? 3.123 17.702 -13.117 1.00 97.94 299 TYR A O 1
ATOM 2379 N N . LEU A 1 300 ? 2.834 19.917 -13.342 1.00 98.19 300 LEU A N 1
ATOM 2380 C CA . LEU A 1 300 ? 1.553 19.951 -12.626 1.00 98.19 300 LEU A CA 1
ATOM 2381 C C . LEU A 1 300 ? 0.465 19.178 -13.377 1.00 98.19 300 LEU A C 1
ATOM 2383 O O . LEU A 1 300 ? -0.269 18.412 -12.757 1.00 98.19 300 LEU A O 1
ATOM 2387 N N . ILE A 1 301 ? 0.393 19.317 -14.704 1.00 98.44 301 ILE A N 1
ATOM 2388 C CA . ILE A 1 301 ? -0.516 18.526 -15.544 1.00 98.44 301 ILE A CA 1
ATOM 2389 C C . ILE A 1 301 ? -0.153 17.040 -15.465 1.00 98.44 301 ILE A C 1
ATOM 2391 O O . ILE A 1 301 ? -1.034 16.210 -15.245 1.00 98.44 301 ILE A O 1
ATOM 2395 N N . ALA A 1 302 ? 1.132 16.688 -15.585 1.00 98.50 302 ALA A N 1
ATOM 2396 C CA . ALA A 1 302 ? 1.564 15.296 -15.474 1.00 98.50 302 ALA A CA 1
ATOM 2397 C C . ALA A 1 302 ? 1.222 14.690 -14.105 1.00 98.50 302 ALA A C 1
ATOM 2399 O O . ALA A 1 302 ? 0.722 13.568 -14.035 1.00 98.50 302 ALA A O 1
ATOM 2400 N N . PHE A 1 303 ? 1.435 15.446 -13.028 1.00 98.56 303 PHE A N 1
ATOM 2401 C CA . PHE A 1 303 ? 1.077 15.048 -11.672 1.00 98.56 303 PHE A CA 1
ATOM 2402 C C . PHE A 1 303 ? -0.436 14.898 -11.503 1.00 98.56 303 PHE A C 1
ATOM 2404 O O . PHE A 1 303 ? -0.887 13.903 -10.940 1.00 98.56 303 PHE A O 1
ATOM 2411 N N . ALA A 1 304 ? -1.227 15.839 -12.024 1.00 98.38 304 ALA A N 1
ATOM 2412 C CA . ALA A 1 304 ? -2.682 15.762 -11.982 1.00 98.38 304 ALA A CA 1
ATOM 2413 C C . ALA A 1 304 ? -3.190 14.508 -12.704 1.00 98.38 304 ALA A C 1
ATOM 2415 O O . ALA A 1 304 ? -4.011 13.782 -12.149 1.00 98.38 304 ALA A O 1
ATOM 2416 N N . ILE A 1 305 ? -2.654 14.198 -13.888 1.00 98.31 305 ILE A N 1
ATOM 2417 C CA . ILE A 1 305 ? -3.005 12.981 -14.630 1.00 98.31 305 ILE A CA 1
ATOM 2418 C C . ILE A 1 305 ? -2.590 11.728 -13.857 1.00 98.31 305 ILE A C 1
ATOM 2420 O O . ILE A 1 305 ? -3.401 10.818 -13.701 1.00 98.31 305 ILE A O 1
ATOM 2424 N N . PHE A 1 306 ? -1.362 11.685 -13.332 1.00 98.50 306 PHE A N 1
ATOM 2425 C CA . PHE A 1 306 ? -0.884 10.570 -12.515 1.00 98.50 306 PHE A CA 1
ATOM 2426 C C . PHE A 1 306 ? -1.796 10.333 -11.307 1.00 98.50 306 PHE A C 1
ATOM 2428 O O . PHE A 1 306 ? -2.205 9.204 -11.037 1.00 98.50 306 PHE A O 1
ATOM 2435 N N . TRP A 1 307 ? -2.130 11.396 -10.579 1.00 98.06 307 TRP A N 1
ATOM 2436 C CA . TRP A 1 307 ? -2.870 11.304 -9.331 1.00 98.06 307 TRP A CA 1
ATOM 2437 C C . TRP A 1 307 ? -4.356 11.017 -9.558 1.00 98.06 307 TRP A C 1
ATOM 2439 O O . TRP A 1 307 ? -4.871 10.052 -8.999 1.00 98.06 307 TRP A O 1
ATOM 2449 N N . VAL A 1 308 ? -5.037 11.785 -10.416 1.00 98.00 308 VAL A N 1
ATOM 2450 C CA . VAL A 1 308 ? -6.453 11.559 -10.765 1.00 98.00 308 VAL A CA 1
ATOM 2451 C C . VAL A 1 308 ? -6.623 10.212 -11.456 1.00 98.00 308 VAL A C 1
ATOM 2453 O O . VAL A 1 308 ? -7.521 9.448 -11.100 1.00 98.00 308 VAL A O 1
ATOM 2456 N N . GLY A 1 309 ? -5.735 9.895 -12.400 1.00 97.94 309 GLY A N 1
ATOM 2457 C CA . GLY A 1 309 ? -5.740 8.636 -13.131 1.00 97.94 309 GLY A CA 1
ATOM 2458 C C . GLY A 1 309 ? -5.651 7.438 -12.195 1.00 97.94 309 GLY A C 1
ATOM 2459 O O . GLY A 1 309 ? -6.470 6.529 -12.298 1.00 97.94 309 GLY A O 1
ATOM 2460 N N . ASN A 1 310 ? -4.725 7.453 -11.236 1.00 98.25 310 ASN A N 1
ATOM 2461 C CA . ASN A 1 310 ? -4.607 6.381 -10.251 1.00 98.25 310 ASN A CA 1
ATOM 2462 C C . ASN A 1 310 ? -5.728 6.353 -9.204 1.00 98.25 310 ASN A C 1
ATOM 2464 O O . ASN A 1 310 ? -6.187 5.271 -8.838 1.00 98.25 310 ASN A O 1
ATOM 2468 N N . MET A 1 311 ? -6.150 7.513 -8.691 1.00 97.75 311 MET A N 1
ATOM 2469 C CA . MET A 1 311 ? -7.229 7.577 -7.702 1.00 97.75 311 MET A CA 1
ATOM 2470 C C . MET A 1 311 ? -8.521 7.010 -8.287 1.00 97.75 311 MET A C 1
ATOM 2472 O O . MET A 1 311 ? -9.211 6.253 -7.600 1.00 97.75 311 MET A O 1
ATOM 2476 N N . GLY A 1 312 ? -8.808 7.328 -9.553 1.00 97.00 312 GLY A N 1
ATOM 2477 C CA . GLY A 1 312 ? -9.942 6.804 -10.300 1.00 97.00 312 GLY A CA 1
ATOM 2478 C C . GLY A 1 312 ? -11.243 6.929 -9.516 1.00 97.00 312 GLY A C 1
ATOM 2479 O O . GLY A 1 312 ? -11.611 8.017 -9.072 1.00 97.00 312 GLY A O 1
ATOM 2480 N N . THR A 1 313 ? -11.910 5.804 -9.260 1.00 96.69 313 THR A N 1
ATOM 2481 C CA . THR A 1 313 ? -13.183 5.789 -8.516 1.00 96.69 313 THR A CA 1
ATOM 2482 C C . THR A 1 313 ? -13.044 6.224 -7.056 1.00 96.69 313 THR A C 1
ATOM 2484 O O . THR A 1 313 ? -14.020 6.657 -6.444 1.00 96.69 313 THR A O 1
ATOM 2487 N N . ARG A 1 314 ? -11.835 6.174 -6.486 1.00 97.81 314 ARG A N 1
ATOM 2488 C CA . ARG A 1 314 ? -11.569 6.579 -5.098 1.00 97.81 314 ARG A CA 1
ATOM 2489 C C . ARG A 1 314 ? -11.523 8.091 -4.929 1.00 97.81 314 ARG A C 1
ATOM 2491 O O . ARG A 1 314 ? -11.599 8.547 -3.794 1.00 97.81 314 ARG A O 1
ATOM 2498 N N . ILE A 1 315 ? -11.434 8.875 -6.010 1.00 97.31 315 ILE A N 1
ATOM 2499 C CA . ILE A 1 315 ? -11.298 10.343 -5.947 1.00 97.31 315 ILE A CA 1
ATOM 2500 C C . ILE A 1 315 ? -12.416 11.022 -5.143 1.00 97.31 315 ILE A C 1
ATOM 2502 O O . ILE A 1 315 ? -12.211 12.090 -4.568 1.00 97.31 315 ILE A O 1
ATOM 2506 N N . ILE A 1 316 ? -13.571 10.363 -5.016 1.00 97.12 316 ILE A N 1
ATOM 2507 C CA . ILE A 1 316 ? -14.693 10.829 -4.202 1.00 97.12 316 ILE A CA 1
ATOM 2508 C C . ILE A 1 316 ? -14.321 11.075 -2.730 1.00 97.12 316 ILE A C 1
ATOM 2510 O O . ILE A 1 316 ? -15.020 11.820 -2.045 1.00 97.12 316 ILE A O 1
ATOM 2514 N N . PHE A 1 317 ? -13.211 10.509 -2.235 1.00 96.81 317 PHE A N 1
ATOM 2515 C CA . PHE A 1 317 ? -12.728 10.755 -0.875 1.00 96.81 317 PHE A CA 1
ATOM 2516 C C . PHE A 1 317 ? -12.448 12.241 -0.591 1.00 96.81 317 PHE A C 1
ATOM 2518 O O . PHE A 1 317 ? -12.497 12.659 0.567 1.00 96.81 317 PHE A O 1
ATOM 2525 N N . LEU A 1 318 ? -12.183 13.049 -1.626 1.00 95.69 318 LEU A N 1
ATOM 2526 C CA . LEU A 1 318 ? -11.965 14.494 -1.499 1.00 95.69 318 LEU A CA 1
ATOM 2527 C C . LEU A 1 318 ? -13.207 15.246 -1.018 1.00 95.69 318 LEU A C 1
ATOM 2529 O O . LEU A 1 318 ? -13.081 16.302 -0.406 1.00 95.69 318 LEU A O 1
ATOM 2533 N N . PHE A 1 319 ? -14.401 14.689 -1.229 1.00 95.00 319 PHE A N 1
ATOM 2534 C CA . PHE A 1 319 ? -15.657 15.280 -0.763 1.00 95.00 319 PHE A CA 1
ATOM 2535 C C . PHE A 1 319 ? -15.956 14.972 0.710 1.00 95.00 319 PHE A C 1
ATOM 2537 O O . PHE A 1 319 ? -17.035 15.292 1.218 1.00 95.00 319 PHE A O 1
ATOM 2544 N N . ARG A 1 320 ? -15.013 14.349 1.427 1.00 93.69 320 ARG A N 1
ATOM 2545 C CA . ARG A 1 320 ? -15.176 14.021 2.838 1.00 93.69 320 ARG A CA 1
ATOM 2546 C C . ARG A 1 320 ? -15.267 15.275 3.697 1.00 93.69 320 ARG A C 1
ATOM 2548 O O . ARG A 1 320 ? -14.289 15.986 3.906 1.00 93.69 320 ARG A O 1
ATOM 2555 N N . LYS A 1 321 ? -16.440 15.481 4.294 1.00 88.38 321 LYS A N 1
ATOM 2556 C CA . LYS A 1 321 ? -16.668 16.535 5.288 1.00 88.38 321 LYS A CA 1
ATOM 2557 C C . LYS A 1 321 ? -16.116 16.099 6.646 1.00 88.38 321 LYS A C 1
ATOM 2559 O O . LYS A 1 321 ? -16.689 15.234 7.309 1.00 88.38 321 LYS A O 1
ATOM 2564 N N . ILE A 1 322 ? -15.010 16.704 7.074 1.00 88.06 322 ILE A N 1
ATOM 2565 C CA . ILE A 1 322 ? -14.417 16.458 8.394 1.00 88.06 322 ILE A CA 1
ATOM 2566 C C . ILE A 1 322 ? -14.928 17.524 9.365 1.00 88.06 322 ILE A C 1
ATOM 2568 O O . ILE A 1 322 ? -14.491 18.668 9.312 1.00 88.06 322 ILE A O 1
ATOM 2572 N N . LYS A 1 323 ? -15.862 17.152 10.251 1.00 83.44 323 LYS A N 1
ATOM 2573 C CA . LYS A 1 323 ? -16.358 18.055 11.308 1.00 83.44 323 LYS A CA 1
ATOM 2574 C C . LYS A 1 323 ? -15.341 18.223 12.439 1.00 83.44 323 LYS A C 1
ATOM 2576 O O . LYS A 1 323 ? -15.092 19.332 12.887 1.00 83.44 323 LYS A O 1
ATOM 2581 N N . GLU A 1 324 ? -14.734 17.119 12.872 1.00 87.38 324 GLU A N 1
ATOM 2582 C CA . GLU A 1 324 ? -13.658 17.108 13.862 1.00 87.38 324 GLU A CA 1
ATOM 2583 C C . GLU A 1 324 ? -12.542 16.174 13.387 1.00 87.38 324 GLU A C 1
ATOM 2585 O O . GLU A 1 324 ? -12.794 15.023 13.031 1.00 87.38 324 GLU A O 1
ATOM 2590 N N . ILE A 1 325 ? -11.308 16.680 13.380 1.00 91.94 325 ILE A N 1
ATOM 2591 C CA . ILE A 1 325 ? -10.117 15.902 13.033 1.00 91.94 325 ILE A CA 1
ATOM 2592 C C . ILE A 1 325 ? -9.723 15.038 14.235 1.00 91.94 325 ILE A C 1
ATOM 2594 O O . ILE A 1 325 ? -9.309 15.570 15.274 1.00 91.94 325 ILE A O 1
ATOM 2598 N N . MET A 1 326 ? -9.817 13.717 14.082 1.00 93.50 326 MET A N 1
ATOM 2599 C CA . MET A 1 326 ? -9.310 12.739 15.043 1.00 93.50 326 MET A CA 1
ATOM 2600 C C . MET A 1 326 ? -7.870 12.331 14.713 1.00 93.50 326 MET A C 1
ATOM 2602 O O . MET A 1 326 ? -7.383 12.482 13.598 1.00 93.50 326 MET A O 1
ATOM 2606 N N . GLU A 1 327 ? -7.188 11.726 15.681 1.00 94.62 327 GLU A N 1
ATOM 2607 C CA . GLU A 1 327 ? -5.819 11.219 15.504 1.00 94.62 327 GLU A CA 1
ATOM 2608 C C . GLU A 1 327 ? -5.717 10.183 14.371 1.00 94.62 327 GLU A C 1
ATOM 2610 O O . GLU A 1 327 ? -4.730 10.145 13.641 1.00 94.62 327 GLU A O 1
ATOM 2615 N N . ILE A 1 328 ? -6.769 9.382 14.178 1.00 96.38 328 ILE A N 1
ATOM 2616 C CA . ILE A 1 328 ? -6.860 8.403 13.087 1.00 96.38 328 ILE A CA 1
ATOM 2617 C C . ILE A 1 328 ? -6.966 9.088 11.729 1.00 96.38 328 ILE A C 1
ATOM 2619 O O . ILE A 1 328 ? -6.370 8.604 10.772 1.00 96.38 328 ILE A O 1
ATOM 2623 N N . ASP A 1 329 ? -7.676 10.217 11.639 1.00 96.56 329 ASP A N 1
ATOM 2624 C CA . ASP A 1 329 ? -7.711 11.006 10.407 1.00 96.56 329 ASP A CA 1
ATOM 2625 C C . ASP A 1 329 ? -6.301 11.436 10.026 1.00 96.56 329 ASP A C 1
ATOM 2627 O O . ASP A 1 329 ? -5.879 11.242 8.892 1.00 96.56 329 ASP A O 1
ATOM 2631 N N . ILE A 1 330 ? -5.555 11.962 10.994 1.00 97.94 330 ILE A N 1
ATOM 2632 C CA . ILE A 1 330 ? -4.194 12.447 10.769 1.00 97.94 330 ILE A CA 1
ATOM 2633 C C . ILE A 1 330 ? -3.279 11.308 10.363 1.00 97.94 330 ILE A C 1
ATOM 2635 O O . ILE A 1 330 ? -2.572 11.446 9.374 1.00 97.94 330 ILE A O 1
ATOM 2639 N N . PHE A 1 331 ? -3.343 10.168 11.052 1.00 98.50 331 PHE A N 1
ATOM 2640 C CA . PHE A 1 331 ? -2.589 8.981 10.662 1.00 98.50 331 PHE A CA 1
ATOM 2641 C C . PHE A 1 331 ? -2.860 8.598 9.198 1.00 98.50 331 PHE A C 1
ATOM 2643 O O . PHE A 1 331 ? -1.925 8.430 8.415 1.00 98.50 331 PHE A O 1
ATOM 2650 N N . ILE A 1 332 ? -4.139 8.514 8.813 1.00 98.50 332 ILE A N 1
ATOM 2651 C CA . ILE A 1 332 ? -4.567 8.155 7.456 1.00 98.50 332 ILE A CA 1
ATOM 2652 C C . ILE A 1 332 ? -4.066 9.181 6.430 1.00 98.50 332 ILE A C 1
ATOM 2654 O O . ILE A 1 332 ? -3.441 8.801 5.439 1.00 98.50 332 ILE A O 1
ATOM 2658 N N . TYR A 1 333 ? -4.303 10.476 6.655 1.00 98.31 333 TYR A N 1
ATOM 2659 C CA . TYR A 1 333 ? -3.883 11.526 5.724 1.00 98.31 333 TYR A CA 1
ATOM 2660 C C . TYR A 1 333 ? -2.361 11.637 5.626 1.00 98.31 333 TYR A C 1
ATOM 2662 O O . TYR A 1 333 ? -1.850 11.844 4.528 1.00 98.31 333 TYR A O 1
ATOM 2670 N N . SER A 1 334 ? -1.623 11.436 6.721 1.00 98.56 334 SER A N 1
ATOM 2671 C CA . SER A 1 334 ? -0.159 11.377 6.697 1.00 98.56 334 SER A CA 1
ATOM 2672 C C . SER A 1 334 ? 0.348 10.249 5.802 1.00 98.56 334 SER A C 1
ATOM 2674 O O . SER A 1 334 ? 1.258 10.478 5.006 1.00 98.56 334 SER A O 1
ATOM 2676 N N . ILE A 1 335 ? -0.259 9.059 5.877 1.00 98.69 335 ILE A N 1
ATOM 2677 C CA . ILE A 1 335 ? 0.088 7.948 4.983 1.00 98.69 335 ILE A CA 1
ATOM 2678 C C . ILE A 1 335 ? -0.246 8.289 3.531 1.00 98.69 335 ILE A C 1
ATOM 2680 O O . ILE A 1 335 ? 0.598 8.078 2.664 1.00 98.69 335 ILE A O 1
ATOM 2684 N N . ILE A 1 336 ? -1.433 8.842 3.258 1.00 98.69 336 ILE A N 1
ATOM 2685 C CA . ILE A 1 336 ? -1.828 9.221 1.893 1.00 98.69 336 ILE A CA 1
ATOM 2686 C C . ILE A 1 336 ? -0.829 10.223 1.310 1.00 98.69 336 ILE A C 1
ATOM 2688 O O . ILE A 1 336 ? -0.317 9.995 0.214 1.00 98.69 336 ILE A O 1
ATOM 2692 N N . ILE A 1 337 ? -0.526 11.295 2.044 1.00 98.50 337 ILE A N 1
ATOM 2693 C CA . ILE A 1 337 ? 0.364 12.370 1.594 1.00 98.50 337 ILE A CA 1
ATOM 2694 C C . ILE A 1 337 ? 1.774 11.834 1.362 1.00 98.50 337 ILE A C 1
ATOM 2696 O O . ILE A 1 337 ? 2.319 12.019 0.278 1.00 98.50 337 ILE A O 1
ATOM 2700 N N . ALA A 1 338 ? 2.371 11.132 2.323 1.00 98.44 338 ALA A N 1
ATOM 2701 C CA . ALA A 1 338 ? 3.731 10.634 2.141 1.00 98.44 338 ALA A CA 1
ATOM 2702 C C . ALA A 1 338 ? 3.827 9.510 1.111 1.00 98.44 338 ALA A C 1
ATOM 2704 O O . ALA A 1 338 ? 4.803 9.461 0.367 1.00 98.44 338 ALA A O 1
ATOM 2705 N N . GLY A 1 339 ? 2.813 8.649 1.014 1.00 98.06 339 GLY A N 1
ATOM 2706 C CA . GLY A 1 339 ? 2.751 7.628 -0.026 1.00 98.06 339 GLY A CA 1
ATOM 2707 C C . GLY A 1 339 ? 2.679 8.223 -1.436 1.00 98.06 339 GLY A C 1
ATOM 2708 O O . GLY A 1 339 ? 3.138 7.593 -2.382 1.00 98.06 339 GLY A O 1
ATOM 2709 N N . ILE A 1 340 ? 2.190 9.462 -1.575 1.00 97.81 340 ILE A N 1
ATOM 2710 C CA . ILE A 1 340 ? 2.277 10.249 -2.812 1.00 97.81 340 ILE A CA 1
ATOM 2711 C C . ILE A 1 340 ? 3.651 10.905 -2.942 1.00 97.81 340 ILE A C 1
ATOM 2713 O O . ILE A 1 340 ? 4.303 10.753 -3.968 1.00 97.81 340 ILE A O 1
ATOM 2717 N N . LEU A 1 341 ? 4.104 11.640 -1.925 1.00 97.81 341 LEU A N 1
ATOM 2718 C CA . LEU A 1 341 ? 5.300 12.478 -2.033 1.00 97.81 341 LEU A CA 1
ATOM 2719 C C . LEU A 1 341 ? 6.587 11.660 -2.178 1.00 97.81 341 LEU A C 1
ATOM 2721 O O . LEU A 1 341 ? 7.407 11.987 -3.028 1.00 97.81 341 LEU A O 1
ATOM 2725 N N . ILE A 1 342 ? 6.771 10.587 -1.406 1.00 96.94 342 ILE A N 1
ATOM 2726 C CA . ILE A 1 342 ? 8.010 9.792 -1.433 1.00 96.94 342 ILE A CA 1
ATOM 2727 C C . ILE A 1 342 ? 8.347 9.303 -2.856 1.00 96.94 342 ILE A C 1
ATOM 2729 O O . ILE A 1 342 ? 9.435 9.632 -3.333 1.00 96.94 342 ILE A O 1
ATOM 2733 N N . PRO A 1 343 ? 7.455 8.601 -3.586 1.00 96.44 343 PRO A N 1
ATOM 2734 C CA . PRO A 1 343 ? 7.756 8.178 -4.953 1.00 96.44 343 PRO A CA 1
ATOM 2735 C C . PRO A 1 343 ? 7.879 9.337 -5.945 1.00 96.44 343 PRO A C 1
ATOM 2737 O O . PRO A 1 343 ? 8.512 9.170 -6.980 1.00 96.44 343 PRO A O 1
ATOM 2740 N N . MET A 1 344 ? 7.325 10.520 -5.662 1.00 97.19 344 MET A N 1
ATOM 2741 C CA . MET A 1 344 ? 7.518 11.682 -6.539 1.00 97.19 344 MET A CA 1
ATOM 2742 C C . MET A 1 344 ? 8.928 12.263 -6.468 1.00 97.19 344 MET A C 1
ATOM 2744 O O . MET A 1 344 ? 9.324 12.946 -7.404 1.00 97.19 344 MET A O 1
ATOM 2748 N N . PHE A 1 345 ? 9.695 12.006 -5.408 1.00 96.88 345 PHE A N 1
ATOM 2749 C CA . PHE A 1 345 ? 11.032 12.590 -5.235 1.00 96.88 345 PHE A CA 1
ATOM 2750 C C . PHE A 1 345 ? 12.160 11.561 -5.246 1.00 96.88 345 PHE A C 1
ATOM 2752 O O . PHE A 1 345 ? 13.291 11.878 -5.625 1.00 96.88 345 PHE A O 1
ATOM 2759 N N . PHE A 1 346 ? 11.862 10.327 -4.857 1.00 95.94 346 PHE A N 1
ATOM 2760 C CA . PHE A 1 346 ? 12.865 9.305 -4.618 1.00 95.94 346 PHE A CA 1
ATOM 2761 C C . PHE A 1 346 ? 12.585 8.046 -5.433 1.00 95.94 346 PHE A C 1
ATOM 2763 O O . PHE A 1 346 ? 11.435 7.690 -5.682 1.00 95.94 346 PHE A O 1
ATOM 2770 N N . LEU A 1 347 ? 13.654 7.347 -5.805 1.00 94.19 347 LEU A N 1
ATOM 2771 C CA . LEU A 1 347 ? 13.625 6.014 -6.396 1.00 94.19 347 LEU A CA 1
ATOM 2772 C C . LEU A 1 347 ? 14.529 5.077 -5.614 1.00 94.19 347 LEU A C 1
ATOM 2774 O O . LEU A 1 347 ? 15.564 5.488 -5.098 1.00 94.19 347 LEU A O 1
ATOM 2778 N N . GLN A 1 348 ? 14.179 3.800 -5.587 1.00 89.75 348 GLN A N 1
ATOM 2779 C CA . GLN A 1 348 ? 15.055 2.761 -5.092 1.00 89.75 348 GLN A CA 1
ATOM 2780 C C . GLN A 1 348 ? 16.010 2.341 -6.213 1.00 89.75 348 GLN A C 1
ATOM 2782 O O . GLN A 1 348 ? 15.580 2.063 -7.335 1.00 89.75 348 GLN A O 1
ATOM 2787 N N . ALA A 1 349 ? 17.306 2.296 -5.915 1.00 84.38 349 ALA A N 1
ATOM 2788 C CA . ALA A 1 349 ? 18.316 1.787 -6.830 1.00 84.38 349 ALA A CA 1
ATOM 2789 C C . ALA A 1 349 ? 17.993 0.335 -7.235 1.00 84.38 349 ALA A C 1
ATOM 2791 O O . ALA A 1 349 ? 17.492 -0.456 -6.434 1.00 84.38 349 ALA A O 1
ATOM 2792 N N . GLY A 1 350 ? 18.251 -0.010 -8.497 1.00 82.69 350 GLY A N 1
ATOM 2793 C CA . GLY A 1 350 ? 17.981 -1.335 -9.067 1.00 82.69 350 GLY A CA 1
ATOM 2794 C C . GLY A 1 350 ? 16.563 -1.511 -9.618 1.00 82.69 350 GLY A C 1
ATOM 2795 O O . GLY A 1 350 ? 16.417 -1.960 -10.749 1.00 82.69 350 GLY A O 1
ATOM 2796 N N . THR A 1 351 ? 15.517 -1.116 -8.882 1.00 85.69 351 THR A N 1
ATOM 2797 C CA . THR A 1 351 ? 14.128 -1.262 -9.357 1.00 85.69 351 THR A CA 1
ATOM 2798 C C . THR A 1 351 ? 13.221 -0.105 -8.912 1.00 85.69 351 THR A C 1
ATOM 2800 O O . THR A 1 351 ? 12.833 -0.013 -7.746 1.00 85.69 351 THR A O 1
ATOM 2803 N N . PRO A 1 352 ? 12.803 0.782 -9.837 1.00 86.31 352 PRO A N 1
ATOM 2804 C CA . PRO A 1 352 ? 11.822 1.829 -9.541 1.00 86.31 352 PRO A CA 1
ATOM 2805 C C . PRO A 1 352 ? 10.480 1.277 -9.036 1.00 86.31 352 PRO A C 1
ATOM 2807 O O . PRO A 1 352 ? 9.796 1.937 -8.254 1.00 86.31 352 PRO A O 1
ATOM 2810 N N . TRP A 1 353 ? 10.124 0.040 -9.412 1.00 88.69 353 TRP A N 1
ATOM 2811 C CA . TRP A 1 353 ? 8.879 -0.618 -8.998 1.00 88.69 353 TRP A CA 1
ATOM 2812 C C . TRP A 1 353 ? 8.744 -0.766 -7.480 1.00 88.69 353 TRP A C 1
ATOM 2814 O O . TRP A 1 353 ? 7.648 -0.917 -6.949 1.00 88.69 353 TRP A O 1
ATOM 2824 N N . ASN A 1 354 ? 9.852 -0.695 -6.755 1.00 90.94 354 ASN A N 1
ATOM 2825 C CA . ASN A 1 354 ? 9.865 -0.751 -5.306 1.00 90.94 354 ASN A CA 1
ATOM 2826 C C . ASN A 1 354 ? 9.354 0.540 -4.656 1.00 90.94 354 ASN A C 1
ATOM 2828 O O . ASN A 1 354 ? 8.565 0.490 -3.713 1.00 90.94 354 ASN A O 1
ATOM 2832 N N . THR A 1 355 ? 9.717 1.712 -5.179 1.00 93.81 355 THR A N 1
ATOM 2833 C CA . THR A 1 355 ? 9.300 2.979 -4.557 1.00 93.81 355 THR A CA 1
ATOM 2834 C C . THR A 1 355 ? 7.857 3.341 -4.872 1.00 93.81 355 THR A C 1
ATOM 2836 O O . THR A 1 355 ? 7.181 3.919 -4.024 1.00 93.81 355 THR A O 1
ATOM 2839 N N . ILE A 1 356 ? 7.318 2.942 -6.029 1.00 96.12 356 ILE A N 1
ATOM 2840 C CA . ILE A 1 356 ? 5.893 3.186 -6.313 1.00 96.12 356 ILE A CA 1
ATOM 2841 C C . ILE A 1 356 ? 4.972 2.464 -5.314 1.00 96.12 356 ILE A C 1
ATOM 2843 O O . ILE A 1 356 ? 3.839 2.888 -5.106 1.00 96.12 356 ILE A O 1
ATOM 2847 N N . GLN A 1 357 ? 5.458 1.435 -4.610 1.00 96.00 357 GLN A N 1
ATOM 2848 C CA . GLN A 1 357 ? 4.658 0.696 -3.628 1.00 96.00 357 GLN A CA 1
ATOM 2849 C C . GLN A 1 357 ? 4.274 1.532 -2.401 1.00 96.00 357 GLN A C 1
ATOM 2851 O O . GLN A 1 357 ? 3.296 1.204 -1.731 1.00 96.00 357 GLN A O 1
ATOM 2856 N N . PHE A 1 358 ? 4.972 2.641 -2.124 1.00 97.88 358 PHE A N 1
ATOM 2857 C CA . PHE A 1 358 ? 4.519 3.636 -1.144 1.00 97.88 358 PHE A CA 1
ATOM 2858 C C . PHE A 1 358 ? 3.120 4.173 -1.492 1.00 97.88 358 PHE A C 1
ATOM 2860 O O . PHE A 1 358 ? 2.264 4.310 -0.617 1.00 97.88 358 PHE A O 1
ATOM 2867 N N . PHE A 1 359 ? 2.855 4.397 -2.779 1.00 98.12 359 PHE A N 1
ATOM 2868 C CA . PHE A 1 359 ? 1.589 4.933 -3.264 1.00 98.12 359 PHE A CA 1
ATOM 2869 C C . PHE A 1 359 ? 0.434 3.922 -3.157 1.00 98.12 359 PHE A C 1
ATOM 2871 O O . PHE A 1 359 ? -0.731 4.312 -3.088 1.00 98.12 359 PHE A O 1
ATOM 2878 N N . TYR A 1 360 ? 0.724 2.621 -3.049 1.00 98.19 360 TYR A N 1
ATOM 2879 C CA . TYR A 1 360 ? -0.310 1.592 -2.878 1.00 98.19 360 TYR A CA 1
ATOM 2880 C C . TYR A 1 360 ? -1.052 1.755 -1.545 1.00 98.19 360 TYR A C 1
ATOM 2882 O O . TYR A 1 360 ? -2.261 1.539 -1.474 1.00 98.19 360 TYR A O 1
ATOM 2890 N N . TYR A 1 361 ? -0.355 2.211 -0.499 1.00 98.62 361 TYR A N 1
ATOM 2891 C CA . TYR A 1 361 ? -0.981 2.542 0.781 1.00 98.62 361 TYR A CA 1
ATOM 2892 C C . TYR A 1 361 ? -1.842 3.802 0.675 1.00 98.62 361 TYR A C 1
ATOM 2894 O O . TYR A 1 361 ? -2.916 3.841 1.274 1.00 98.62 361 TYR A O 1
ATOM 2902 N N . SER A 1 362 ? -1.433 4.795 -0.126 1.00 98.50 362 SER A N 1
ATOM 2903 C CA . SER A 1 362 ? -2.283 5.952 -0.432 1.00 98.50 362 SER A CA 1
ATOM 2904 C C . SER A 1 362 ? -3.581 5.508 -1.101 1.00 98.50 362 SER A C 1
ATOM 2906 O O . SER A 1 362 ? -4.649 5.895 -0.642 1.00 98.50 362 SER A O 1
ATOM 2908 N N . LEU A 1 363 ? -3.517 4.636 -2.114 1.00 98.56 363 LEU A N 1
ATOM 2909 C CA . LEU A 1 363 ? -4.713 4.098 -2.773 1.00 98.56 363 LEU A CA 1
ATOM 2910 C C . LEU A 1 363 ? -5.604 3.302 -1.816 1.00 98.56 363 LEU A C 1
ATOM 2912 O O . LEU A 1 363 ? -6.823 3.481 -1.822 1.00 98.56 363 LEU A O 1
ATOM 2916 N N . PHE A 1 364 ? -5.012 2.456 -0.973 1.00 98.75 364 PHE A N 1
ATOM 2917 C CA . PHE A 1 364 ? -5.745 1.673 0.019 1.00 98.75 364 PHE A CA 1
ATOM 2918 C C . PHE A 1 364 ? -6.519 2.571 0.997 1.00 98.75 364 PHE A C 1
ATOM 2920 O O . PHE A 1 364 ? -7.735 2.430 1.158 1.00 98.75 364 PHE A O 1
ATOM 2927 N N . PHE A 1 365 ? -5.840 3.545 1.606 1.00 98.75 365 PHE A N 1
ATOM 2928 C CA . PHE A 1 365 ? -6.460 4.454 2.568 1.00 98.75 365 PHE A CA 1
ATOM 2929 C C . PHE A 1 365 ? -7.426 5.450 1.915 1.00 98.75 365 PHE A C 1
ATOM 2931 O O . PHE A 1 365 ? -8.483 5.727 2.484 1.00 98.75 365 PHE A O 1
ATOM 2938 N N . SER A 1 366 ? -7.138 5.929 0.703 1.00 98.69 366 SER A N 1
ATOM 2939 C CA . SER A 1 366 ? -8.099 6.700 -0.092 1.00 98.69 366 SER A CA 1
ATOM 2940 C C . SER A 1 366 ? -9.345 5.878 -0.423 1.00 98.69 366 SER A C 1
ATOM 2942 O O . SER A 1 366 ? -10.439 6.429 -0.402 1.00 98.69 366 SER A O 1
ATOM 2944 N N . GLY A 1 367 ? -9.222 4.565 -0.649 1.00 98.62 367 GLY A N 1
ATOM 2945 C CA . GLY A 1 367 ? -10.364 3.659 -0.816 1.00 98.62 367 GLY A CA 1
ATOM 2946 C C . GLY A 1 367 ? -11.237 3.578 0.439 1.00 98.62 367 GLY A C 1
ATOM 2947 O O . GLY A 1 367 ? -12.456 3.720 0.355 1.00 98.62 367 GLY A O 1
ATOM 2948 N N . ILE A 1 368 ? -10.620 3.455 1.619 1.00 98.81 368 ILE A N 1
ATOM 2949 C CA . ILE A 1 368 ? -11.347 3.518 2.898 1.00 98.81 368 ILE A CA 1
ATOM 2950 C C . ILE A 1 368 ? -12.106 4.846 3.025 1.00 98.81 368 ILE A C 1
ATOM 2952 O O . ILE A 1 368 ? -13.297 4.852 3.338 1.00 98.81 368 ILE A O 1
ATOM 2956 N N . LEU A 1 369 ? -11.436 5.973 2.765 1.00 98.44 369 LEU A N 1
ATOM 2957 C CA . LEU A 1 369 ? -12.059 7.292 2.868 1.00 98.44 369 LEU A CA 1
ATOM 2958 C C . LEU A 1 369 ? -13.163 7.507 1.820 1.00 98.44 369 LEU A C 1
ATOM 2960 O O . LEU A 1 369 ? -14.183 8.105 2.148 1.00 98.44 369 LEU A O 1
ATOM 2964 N N . ALA A 1 370 ? -13.000 6.996 0.599 1.00 98.56 370 ALA A N 1
ATOM 2965 C CA . ALA A 1 370 ? -14.024 7.033 -0.444 1.00 98.56 370 ALA A CA 1
ATOM 2966 C C . ALA A 1 370 ? -15.304 6.321 0.010 1.00 98.56 370 ALA A C 1
ATOM 2968 O O . ALA A 1 370 ? -16.404 6.859 -0.123 1.00 98.56 370 ALA A O 1
ATOM 2969 N N . GLY A 1 371 ? -15.157 5.150 0.631 1.00 98.38 371 GLY A N 1
ATOM 2970 C CA . GLY A 1 371 ? -16.286 4.423 1.196 1.00 98.38 371 GLY A CA 1
ATOM 2971 C C . GLY A 1 371 ? -16.946 5.119 2.384 1.00 98.38 371 GLY A C 1
ATOM 2972 O O . GLY A 1 371 ? -18.168 5.098 2.493 1.00 98.38 371 GLY A O 1
ATOM 2973 N N . VAL A 1 372 ? -16.165 5.803 3.226 1.00 98.06 372 VAL A N 1
ATOM 2974 C CA . VAL A 1 372 ? -16.700 6.669 4.292 1.00 98.06 372 VAL A CA 1
ATOM 2975 C C . VAL A 1 372 ? -17.543 7.810 3.720 1.00 98.06 372 VAL A C 1
ATOM 2977 O O . VAL A 1 372 ? -18.586 8.126 4.282 1.00 98.06 372 VAL A O 1
ATOM 2980 N N . VAL A 1 373 ? -17.133 8.419 2.602 1.00 97.75 373 VAL A N 1
ATOM 2981 C CA . VAL A 1 373 ? -17.938 9.457 1.935 1.00 97.75 373 VAL A CA 1
ATOM 2982 C C . VAL A 1 373 ? -19.236 8.872 1.399 1.00 97.75 373 VAL A C 1
ATOM 2984 O O . VAL A 1 373 ? -20.308 9.366 1.735 1.00 97.75 373 VAL A O 1
ATOM 2987 N N . LEU A 1 374 ? -19.149 7.811 0.594 1.00 97.38 374 LEU A N 1
ATOM 2988 C CA . LEU A 1 374 ? -20.322 7.240 -0.065 1.00 97.38 374 LEU A CA 1
ATOM 2989 C C . LEU A 1 374 ? -21.324 6.663 0.944 1.00 97.38 374 LEU A C 1
ATOM 2991 O O . LEU A 1 374 ? -22.519 6.919 0.847 1.00 97.38 374 LEU A O 1
ATOM 2995 N N . GLY A 1 375 ? -20.838 5.942 1.953 1.00 95.81 375 GLY A N 1
ATOM 2996 C CA . GLY A 1 375 ? -21.678 5.366 3.000 1.00 95.81 375 GLY A CA 1
ATOM 2997 C C . GLY A 1 375 ? -22.188 6.355 4.044 1.00 95.81 375 GLY A C 1
ATOM 2998 O O . GLY A 1 375 ? -22.942 5.940 4.915 1.00 95.81 375 GLY A O 1
ATOM 2999 N N . GLY A 1 376 ? -21.759 7.619 3.995 1.00 90.94 376 GLY A N 1
ATOM 3000 C CA . GLY A 1 376 ? -22.365 8.710 4.761 1.00 90.94 376 GLY A CA 1
ATOM 3001 C C . GLY A 1 376 ? -23.474 9.446 3.997 1.00 90.94 376 GLY A C 1
ATOM 3002 O O . GLY A 1 376 ? -24.175 10.257 4.598 1.00 90.94 376 GLY A O 1
ATOM 3003 N N . LEU A 1 377 ? -23.607 9.201 2.686 1.00 87.56 377 LEU A N 1
ATOM 3004 C CA . LEU A 1 377 ? -24.683 9.727 1.834 1.00 87.56 377 LEU A CA 1
ATOM 3005 C C . LEU A 1 377 ? -25.854 8.743 1.690 1.00 87.56 377 LEU A C 1
ATOM 3007 O O . LEU A 1 377 ? -26.978 9.180 1.460 1.00 87.56 377 LEU A O 1
ATOM 3011 N N . ALA A 1 378 ? -25.560 7.442 1.777 1.00 67.56 378 ALA A N 1
ATOM 3012 C CA . ALA A 1 378 ? -26.526 6.344 1.796 1.00 67.56 378 ALA A CA 1
ATOM 3013 C C . ALA A 1 378 ? -27.033 6.083 3.217 1.00 67.56 378 ALA A C 1
ATOM 3015 O O . ALA A 1 378 ? -28.227 5.735 3.346 1.00 67.56 378 ALA A O 1
#

Secondary structure (DSSP, 8-state):
-PPPHHHHHHHHHHHHHHHHTTTTTT-EETTEE---GGGGTHHHHHHHHHHHHHTT--B-TTSTTPBP-S---HHHHHHHHHHHHH---HHHIIIIIHHHHHHHHHHHHHHHHHHHHH--HHHHHHHHHHHHH---SHHHHHHHHHSSS--TTTTSSPPGGGGGGSHHHHHHHHHHHHHHHHHHHTS-SHHHHHHHHTHHHH-HHHHHHHHHHHHHHHHHHHHHH---HHHHHHHHHHHHHHHHHHHHHTT----EEE-TTHHHHHHHH-TTTT--HHHHHHHHHHHHTT-HHHHHHHHHHHHHHHHHHHHGGGGGGGG---SS--HHHHHHHHHHHHHHHHHHHEEESS-HHHHTHHHHHHHHHHHHHHHHHHTTT-

Foldseek 3Di:
DDDDPLLVVLLLVLLVLLLVLQQQAQDADPVGGDQDDCCVPVVVLLLQLLVCVLVVHQARSVDPPDGFFPAQCLVSVVLSVCCVVPVPRSSCCLRPNLSSVLSSLLLVLQLLLCCLVPVFNQLSSQLSNLLRPVAFCLQVLCCVPPVDGDGCCLLPDHGNSNCSVLSLSSVLSSLVSQLSSCVSVVPDLVSNLCSQLSNCSSAVLSNVLQLQLLVQLQVCCCVPPVDNSSVVSSVSSVVSNCVSPCVRYVPPPDFKDFDAQPSLLCSCCPPSHNVVNVLSVQLVCCVVVVVVVSNVVSSVVSLCCSVNRGLHLLPQLVVDDPPDDHSVNSSLVSLLVCLSVQLNTMATPPDSSSSNVSNVSNSSSSSSSSSNNVSVVD